Protein AF-A0A251X9E1-F1 (afdb_monomer)

Sequence (562 aa):
MDAAHELIPVIVLLSAGLLGVLLMQLFKMTSILGYFLAGILIGPHILGIVDESELIIFLAELGVVFLMFDIGLHLSLERLWEGRRQFLGYGLGQMLSAGLLFFAVALALGQSLEASFIIAGGLALSSTAIVLQLLSEQEETTSPVGRSATHILIFQDIAVVFLLILVMVLSDSTVSLIHSLGLALIKAIAVLVIVFLVGQYLLKPVLSWINHFNSMELFTTAILLIVLGTAAATGFAGLSLPLGAFLAGLMISETEFRYQVQAEIQPFRNLLLGLFFITVGLALDLSVITEYAFTIAAMVLVLFIFKISTLWLVARLSGGSPSFSMRLAILLGQGGEFALVLFGVAVQDRLLDNLTAQLLMATIGISFILTPFLVQFSHRLSCRLAQTECNIIKDNVCRGRVFIAGFGRVGQILARVLETENIAYTALDRDRERIAKGLSEGFNVAFGDPIQPKILTSAGAEKASAIVIAIDSMSCTKSIVDWLKQKQEHIPIFIHTCNPEDLENLKRINAKIVIDVDTSGYALCSAVLKHFNVSEAQIEAHLRLLKAEAEHDFEYLQQRFG

Mean predicted aligned error: 14.36 Å

Organism: NCBI:txid1570016

Radius of gyration: 28.29 Å; Cα contacts (8 Å, |Δi|>4): 802; chains: 1; bounding box: 65×60×92 Å

Structure (mmCIF, N/CA/C/O backbone):
data_AF-A0A251X9E1-F1
#
_entry.id   AF-A0A251X9E1-F1
#
loop_
_atom_site.group_PDB
_atom_site.id
_atom_site.type_symbol
_atom_site.label_atom_id
_atom_site.label_alt_id
_atom_site.label_comp_id
_atom_site.label_asym_id
_atom_site.label_entity_id
_atom_site.label_seq_id
_atom_site.pdbx_PDB_ins_code
_atom_site.Cartn_x
_atom_site.Cartn_y
_atom_site.Cartn_z
_atom_site.occupancy
_atom_site.B_iso_or_equiv
_atom_site.auth_seq_id
_atom_site.auth_comp_id
_atom_site.auth_asym_id
_atom_site.auth_atom_id
_atom_site.pdbx_PDB_model_num
ATOM 1 N N . MET A 1 1 ? 4.944 13.278 -42.665 1.00 59.47 1 MET A N 1
ATOM 2 C CA . MET A 1 1 ? 3.928 12.235 -42.401 1.00 59.47 1 MET A CA 1
ATOM 3 C C . MET A 1 1 ? 4.407 11.316 -41.285 1.00 59.47 1 MET A C 1
ATOM 5 O O . MET A 1 1 ? 3.606 10.991 -40.426 1.00 59.47 1 MET A O 1
ATOM 9 N N . ASP A 1 2 ? 5.709 11.040 -41.210 1.00 68.75 2 ASP A N 1
ATOM 10 C CA . ASP A 1 2 ? 6.329 10.148 -40.213 1.00 68.75 2 ASP A CA 1
ATOM 11 C C . ASP A 1 2 ? 6.083 10.556 -38.747 1.00 68.75 2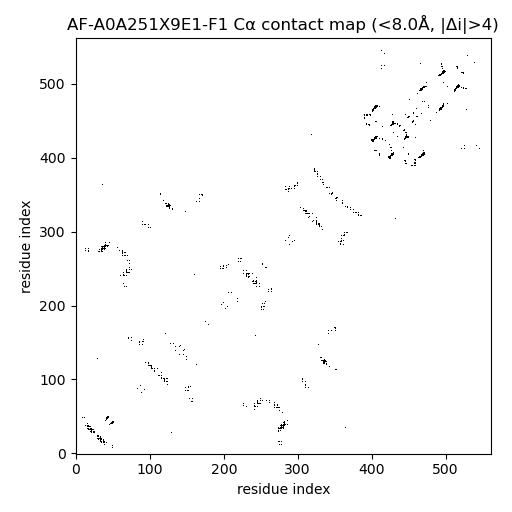 ASP A C 1
ATOM 13 O O . ASP A 1 2 ? 5.550 9.762 -37.980 1.00 68.75 2 ASP A O 1
ATOM 17 N N . ALA A 1 3 ? 6.296 11.827 -38.379 1.00 73.38 3 ALA A N 1
ATOM 18 C CA . ALA A 1 3 ? 6.040 12.301 -37.007 1.00 73.38 3 ALA A CA 1
ATOM 19 C C . ALA A 1 3 ? 4.558 12.221 -36.576 1.00 73.38 3 ALA A C 1
ATOM 21 O O . ALA A 1 3 ? 4.254 12.104 -35.394 1.00 73.38 3 ALA A O 1
ATOM 22 N N . ALA A 1 4 ? 3.613 12.281 -37.525 1.00 78.19 4 ALA A N 1
ATOM 23 C CA . ALA A 1 4 ? 2.191 12.132 -37.211 1.00 78.19 4 ALA A CA 1
ATOM 24 C C . ALA A 1 4 ? 1.826 10.665 -36.936 1.00 78.19 4 ALA A C 1
ATOM 26 O O . ALA A 1 4 ? 0.949 10.409 -36.115 1.00 78.19 4 ALA A O 1
ATOM 27 N N . HIS A 1 5 ? 2.510 9.715 -37.582 1.00 80.19 5 HIS A N 1
ATOM 28 C CA . HIS A 1 5 ? 2.335 8.288 -37.317 1.00 80.19 5 HIS A CA 1
ATOM 29 C C . HIS A 1 5 ? 2.900 7.880 -35.950 1.00 80.19 5 HIS A C 1
ATOM 31 O O . HIS A 1 5 ? 2.273 7.073 -35.269 1.00 80.19 5 HIS A O 1
ATOM 37 N N . GLU A 1 6 ? 3.996 8.495 -35.496 1.00 77.75 6 GLU A N 1
ATOM 38 C CA . GLU A 1 6 ? 4.561 8.259 -34.154 1.00 77.75 6 GLU A CA 1
ATOM 39 C C . GLU A 1 6 ? 3.648 8.732 -33.007 1.00 77.75 6 GLU A C 1
ATOM 41 O O . GLU A 1 6 ? 3.716 8.203 -31.899 1.00 77.75 6 GLU A O 1
ATOM 46 N N . LEU A 1 7 ? 2.745 9.687 -33.263 1.00 82.62 7 LEU A N 1
ATOM 47 C CA . LEU A 1 7 ? 1.768 10.155 -32.272 1.00 82.62 7 LEU A CA 1
ATOM 48 C C . LEU A 1 7 ? 0.552 9.231 -32.133 1.00 82.62 7 LEU A C 1
ATOM 50 O O . LEU A 1 7 ? -0.144 9.302 -31.119 1.00 82.62 7 LEU A O 1
ATOM 54 N N . ILE A 1 8 ? 0.274 8.371 -33.120 1.00 86.00 8 ILE A N 1
ATOM 55 C CA . ILE A 1 8 ? -0.922 7.514 -33.121 1.00 86.00 8 ILE A CA 1
ATOM 56 C C . ILE A 1 8 ? -0.961 6.598 -31.887 1.00 86.00 8 ILE A C 1
ATOM 58 O O . ILE A 1 8 ? -1.984 6.625 -31.199 1.00 86.00 8 ILE A O 1
ATOM 62 N N . PRO A 1 9 ? 0.107 5.852 -31.532 1.00 82.75 9 PRO A N 1
ATOM 63 C CA . PRO A 1 9 ? 0.094 5.000 -30.343 1.00 82.75 9 PRO A CA 1
ATOM 64 C C . PRO A 1 9 ? -0.192 5.792 -29.067 1.00 82.75 9 PRO A C 1
ATOM 66 O O . PRO A 1 9 ? -1.012 5.379 -28.252 1.00 82.75 9 PRO A O 1
ATOM 69 N N . VAL A 1 10 ? 0.406 6.978 -28.923 1.00 85.25 10 VAL A N 1
ATOM 70 C CA . VAL A 1 10 ? 0.197 7.848 -27.757 1.00 85.25 10 VAL A CA 1
ATOM 71 C C . VAL A 1 10 ? -1.257 8.319 -27.675 1.00 85.25 10 VAL A C 1
ATOM 73 O O . VAL A 1 10 ? -1.869 8.246 -26.611 1.00 85.25 10 VAL A O 1
ATOM 76 N N . ILE A 1 11 ? -1.844 8.755 -28.795 1.00 89.12 11 ILE A N 1
ATOM 77 C CA . ILE A 1 11 ? -3.251 9.177 -28.854 1.00 89.12 11 ILE A CA 1
ATOM 78 C C . ILE A 1 11 ? -4.178 8.012 -28.500 1.00 89.12 11 ILE A C 1
ATOM 80 O O . ILE A 1 11 ? -5.131 8.207 -27.743 1.00 89.12 11 ILE A O 1
ATOM 84 N N . VAL A 1 12 ? -3.907 6.811 -29.014 1.00 89.94 12 VAL A N 1
ATOM 85 C CA . VAL A 1 12 ? -4.700 5.612 -28.716 1.00 89.94 12 VAL A CA 1
ATOM 86 C C . VAL A 1 12 ? -4.619 5.263 -27.233 1.00 89.94 12 VAL A C 1
ATOM 88 O O . VAL A 1 12 ? -5.663 5.086 -26.608 1.00 89.94 12 VAL A O 1
ATOM 91 N N . LEU A 1 13 ? -3.418 5.233 -26.649 1.00 89.19 13 LEU A N 1
ATOM 92 C CA . LEU A 1 13 ? -3.212 4.947 -25.225 1.00 89.19 13 LEU A CA 1
ATOM 93 C C . LEU A 1 13 ? -3.956 5.950 -24.338 1.00 89.19 13 LEU A C 1
ATOM 95 O O . LEU A 1 13 ? -4.695 5.551 -23.439 1.00 89.19 13 LEU A O 1
ATOM 99 N N . LEU A 1 14 ? -3.820 7.250 -24.620 1.00 90.44 14 LEU A N 1
ATOM 100 C CA . LEU A 1 14 ? -4.507 8.301 -23.866 1.00 90.44 14 LEU A CA 1
ATOM 101 C C . LEU A 1 14 ? -6.028 8.225 -24.023 1.00 90.44 14 LEU A C 1
ATOM 103 O O . LEU A 1 14 ? -6.752 8.381 -23.042 1.00 90.44 14 LEU A O 1
ATOM 107 N N . SER A 1 15 ? -6.522 7.953 -25.233 1.00 93.31 15 SER A N 1
ATOM 108 C CA . SER A 1 15 ? -7.959 7.827 -25.499 1.00 93.31 15 SER A CA 1
ATOM 109 C C . SER A 1 15 ? -8.552 6.611 -24.791 1.00 93.31 15 SER A C 1
ATOM 111 O O . SER A 1 15 ? -9.598 6.712 -24.152 1.00 93.31 15 SER A O 1
ATOM 113 N N . ALA A 1 16 ? -7.867 5.469 -24.851 1.00 93.00 16 ALA A N 1
ATOM 114 C CA . ALA A 1 16 ? -8.278 4.250 -24.170 1.00 93.00 16 ALA A CA 1
ATOM 115 C C . ALA A 1 16 ? -8.253 4.422 -22.647 1.00 93.00 16 ALA A C 1
ATOM 117 O O . ALA A 1 16 ? -9.223 4.076 -21.977 1.00 93.00 16 ALA A O 1
ATOM 118 N N . GLY A 1 17 ? -7.189 5.026 -22.109 1.00 92.25 17 GLY A N 1
ATOM 119 C CA . GLY A 1 17 ? -7.080 5.359 -20.692 1.00 92.25 17 GLY A CA 1
ATOM 120 C C . GLY A 1 17 ? -8.190 6.297 -20.227 1.00 92.25 17 GLY A C 1
ATOM 121 O O . GLY A 1 17 ? -8.841 6.018 -19.224 1.00 92.25 17 GLY A O 1
ATOM 122 N N . LEU A 1 18 ? -8.470 7.363 -20.984 1.00 94.25 18 LEU A N 1
ATOM 123 C CA . LEU A 1 18 ? -9.567 8.290 -20.700 1.00 94.25 18 LEU A CA 1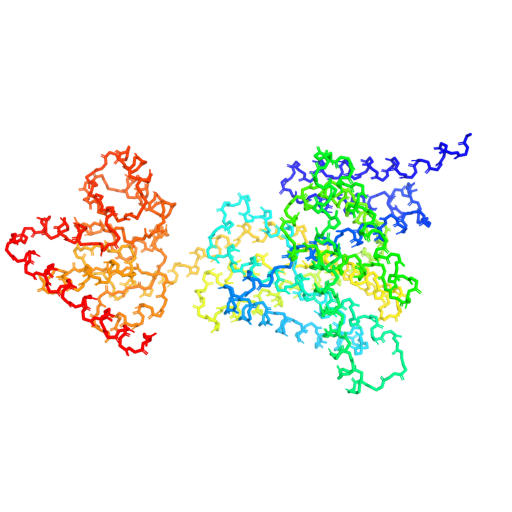
ATOM 124 C C . LEU A 1 18 ? -10.914 7.561 -20.639 1.00 94.25 18 LEU A C 1
ATOM 126 O O . LEU A 1 18 ? -11.653 7.723 -19.670 1.00 94.25 18 LEU A O 1
ATOM 130 N N . LEU A 1 19 ? -11.225 6.738 -21.643 1.00 94.94 19 LEU A N 1
ATOM 131 C CA . LEU A 1 19 ? -12.461 5.953 -21.674 1.00 94.94 19 LEU A CA 1
ATOM 132 C C . LEU A 1 19 ? -12.534 4.957 -20.511 1.00 94.94 19 LEU A C 1
ATOM 134 O O . LEU A 1 19 ? -13.579 4.846 -19.872 1.00 94.94 19 LEU A O 1
ATOM 138 N N . GLY A 1 20 ? -11.429 4.277 -20.200 1.00 93.31 20 GLY A N 1
ATOM 139 C CA . GLY A 1 20 ? -11.331 3.347 -19.077 1.00 93.31 20 GLY A CA 1
ATOM 140 C C . GLY A 1 20 ? -11.569 4.032 -17.732 1.00 93.31 20 GLY A C 1
ATOM 141 O O . GLY A 1 20 ? -12.366 3.553 -16.926 1.00 93.31 20 GLY A O 1
ATOM 142 N N . VAL A 1 21 ? -10.941 5.188 -17.499 1.00 91.44 21 VAL A N 1
ATOM 143 C CA . VAL A 1 21 ? -11.139 5.990 -16.282 1.00 91.44 21 VAL A CA 1
ATOM 144 C C . VAL A 1 21 ? -12.572 6.500 -16.182 1.00 91.44 21 VAL A C 1
ATOM 146 O O . VAL A 1 21 ? -13.177 6.366 -15.120 1.00 91.44 21 VAL A O 1
ATOM 149 N N . LEU A 1 22 ? -13.138 7.040 -17.266 1.00 93.25 22 LEU A N 1
ATOM 150 C CA . LEU A 1 22 ? -14.535 7.486 -17.294 1.00 93.25 22 LEU A CA 1
ATOM 151 C C . LEU A 1 22 ? -15.483 6.340 -16.933 1.00 93.25 22 LEU A C 1
ATOM 153 O O . LEU A 1 22 ? -16.375 6.510 -16.104 1.00 93.25 22 LEU A O 1
ATOM 157 N N . LEU A 1 23 ? -15.255 5.156 -17.502 1.00 92.44 23 LEU A N 1
ATOM 158 C CA . LEU A 1 23 ? -16.053 3.970 -17.220 1.00 92.44 23 LEU A CA 1
ATOM 159 C C . LEU A 1 23 ? -15.935 3.557 -15.746 1.00 92.44 23 LEU A C 1
ATOM 161 O O . LEU A 1 23 ? -16.954 3.335 -15.098 1.00 92.44 23 LEU A O 1
ATOM 165 N N . MET A 1 24 ? -14.729 3.531 -15.172 1.00 89.19 24 MET A N 1
ATOM 166 C CA . MET A 1 24 ? -14.553 3.232 -13.744 1.00 89.19 24 MET A CA 1
ATOM 167 C C . MET A 1 24 ? -15.202 4.271 -12.830 1.00 89.19 24 MET A C 1
ATOM 169 O O . MET A 1 24 ? -15.805 3.899 -11.824 1.00 89.19 24 MET A O 1
ATOM 173 N N . GLN A 1 25 ? -15.135 5.559 -13.176 1.00 86.00 25 GLN A N 1
ATOM 174 C CA . GLN A 1 25 ? -15.791 6.616 -12.405 1.00 86.00 25 GLN A CA 1
ATOM 175 C C . GLN A 1 25 ? -17.317 6.451 -12.391 1.00 86.00 25 GLN A C 1
ATOM 177 O O . GLN A 1 25 ? -17.934 6.671 -11.347 1.00 86.00 25 GLN A O 1
ATOM 182 N N . LEU A 1 26 ? -17.929 5.986 -13.490 1.00 87.38 26 LEU A N 1
ATOM 183 C CA . LEU A 1 26 ? -19.362 5.653 -13.525 1.00 87.38 26 LEU A CA 1
ATOM 184 C C . LEU A 1 26 ? -19.722 4.531 -12.539 1.00 87.38 26 LEU A C 1
ATOM 186 O O . LEU A 1 26 ? -20.788 4.571 -11.925 1.00 87.38 26 LEU A O 1
ATOM 190 N N . PHE A 1 27 ? -18.826 3.561 -12.348 1.00 83.25 27 PHE A N 1
ATOM 191 C CA . PHE A 1 27 ? -18.997 2.462 -11.393 1.00 83.25 27 PHE A CA 1
ATOM 192 C C . PHE A 1 27 ? -18.471 2.766 -9.980 1.00 83.25 27 PHE A C 1
ATOM 194 O O . PHE A 1 27 ? -18.546 1.890 -9.120 1.00 83.25 27 PHE A O 1
ATOM 201 N N . LYS A 1 28 ? -17.974 3.987 -9.715 1.00 80.56 28 LYS A N 1
ATOM 202 C CA . LYS A 1 28 ? -17.303 4.367 -8.454 1.00 80.56 28 LYS A CA 1
ATOM 203 C C . LYS A 1 28 ? -16.140 3.429 -8.096 1.00 80.56 28 LYS A C 1
ATOM 205 O O . LYS A 1 28 ? -15.978 3.013 -6.956 1.00 80.56 28 LYS A O 1
ATOM 210 N N . MET A 1 29 ? -15.357 3.049 -9.100 1.00 80.25 29 MET A N 1
ATOM 211 C CA . MET A 1 29 ? -14.149 2.240 -8.943 1.00 80.25 29 MET A CA 1
ATOM 212 C C . MET A 1 29 ? -12.900 3.115 -9.094 1.00 80.25 29 MET A C 1
ATOM 214 O O . MET A 1 29 ? -12.982 4.292 -9.453 1.00 80.25 29 MET A O 1
ATOM 218 N N . THR A 1 30 ? -11.729 2.554 -8.797 1.00 80.25 30 THR A N 1
ATOM 219 C CA . THR A 1 30 ? -10.466 3.287 -8.909 1.00 80.25 30 THR A CA 1
ATOM 220 C C . THR A 1 30 ? -10.068 3.494 -10.368 1.00 80.25 30 THR A C 1
ATOM 222 O O . THR A 1 30 ? -10.287 2.639 -11.227 1.00 80.25 30 THR A O 1
ATOM 225 N N . SER A 1 31 ? -9.439 4.629 -10.667 1.00 85.75 31 SER A N 1
ATOM 226 C CA . SER A 1 31 ? -8.944 4.946 -12.014 1.00 85.75 31 SER A CA 1
ATOM 227 C C . SER A 1 31 ? -7.837 3.993 -12.481 1.00 85.75 31 SER A C 1
ATOM 229 O O . SER A 1 31 ? -7.759 3.702 -13.672 1.00 85.75 31 SER A O 1
ATOM 231 N N . ILE A 1 32 ? -7.040 3.447 -11.554 1.00 83.94 32 ILE A N 1
ATOM 232 C CA . ILE A 1 32 ? -6.000 2.436 -11.829 1.00 83.94 32 ILE A CA 1
ATOM 233 C C . ILE A 1 32 ? -6.583 1.218 -12.547 1.00 83.94 32 ILE A C 1
ATOM 235 O O . ILE A 1 32 ? -6.037 0.771 -13.555 1.00 83.94 32 ILE A O 1
ATOM 239 N N . LEU A 1 33 ? -7.729 0.717 -12.075 1.00 83.44 33 LEU A N 1
ATOM 240 C CA . LEU A 1 33 ? -8.407 -0.412 -12.705 1.00 83.44 33 LEU A CA 1
ATOM 241 C C . LEU A 1 33 ? -8.851 -0.079 -14.139 1.00 83.44 33 LEU A C 1
ATOM 243 O O . LEU A 1 33 ? -8.804 -0.936 -15.016 1.00 83.44 33 LEU A O 1
ATOM 247 N N . GLY A 1 34 ? -9.235 1.172 -14.391 1.00 90.56 34 GLY A N 1
ATOM 248 C CA . GLY A 1 34 ? -9.675 1.641 -15.705 1.00 90.56 34 GLY A CA 1
ATOM 249 C C . GLY A 1 34 ? -8.541 1.655 -16.715 1.00 90.56 34 GLY A C 1
ATOM 250 O O . GLY A 1 34 ? -8.711 1.168 -17.828 1.00 90.56 34 GLY A O 1
ATOM 251 N N . TYR A 1 35 ? -7.372 2.144 -16.302 1.00 91.06 35 TYR A N 1
ATOM 252 C CA . TYR A 1 35 ? -6.153 2.088 -17.104 1.00 91.06 35 TYR A CA 1
ATOM 253 C C . TYR A 1 35 ? -5.734 0.647 -17.414 1.00 91.06 35 TYR A C 1
ATOM 255 O O . TYR A 1 35 ? -5.486 0.309 -18.568 1.00 91.06 35 TYR A O 1
ATOM 263 N N . PHE A 1 36 ? -5.730 -0.220 -16.403 1.00 88.75 36 PHE A N 1
ATOM 264 C CA . PHE A 1 36 ? -5.371 -1.627 -16.563 1.00 88.75 36 PHE A CA 1
ATOM 265 C C . PHE A 1 36 ? -6.307 -2.378 -17.526 1.00 88.75 36 PHE A C 1
ATOM 267 O O . PHE A 1 36 ? -5.847 -3.038 -18.457 1.00 88.75 36 PHE A O 1
ATOM 274 N N . LEU A 1 37 ? -7.627 -2.225 -17.365 1.00 89.25 37 LEU A N 1
ATOM 275 C CA . LEU A 1 37 ? -8.613 -2.828 -18.268 1.00 89.25 37 LEU A CA 1
ATOM 276 C C . LEU A 1 37 ? -8.533 -2.248 -19.684 1.00 89.25 37 LEU A C 1
ATOM 278 O O . LEU A 1 37 ? -8.692 -2.990 -20.650 1.00 89.25 37 LEU A O 1
ATOM 282 N N . ALA A 1 38 ? -8.267 -0.946 -19.821 1.00 92.88 38 ALA A N 1
ATOM 283 C CA . ALA A 1 38 ? -8.054 -0.329 -21.126 1.00 92.88 38 ALA A CA 1
ATOM 284 C C . ALA A 1 38 ? -6.867 -0.970 -21.858 1.00 92.88 38 ALA A C 1
ATOM 286 O O . ALA A 1 38 ? -6.998 -1.278 -23.039 1.00 92.88 38 ALA A O 1
ATOM 287 N N . GLY A 1 39 ? -5.762 -1.238 -21.152 1.00 90.94 39 GLY A N 1
ATOM 288 C CA . GLY A 1 39 ? -4.612 -1.971 -21.686 1.00 90.94 39 GLY A CA 1
ATOM 289 C C . GLY A 1 39 ? -4.966 -3.364 -22.187 1.00 90.94 39 GLY A C 1
ATOM 290 O O . GLY A 1 39 ? -4.681 -3.685 -23.335 1.00 90.94 39 GLY A O 1
ATOM 291 N N . ILE A 1 40 ? -5.674 -4.153 -21.377 1.00 89.31 40 ILE A N 1
ATOM 292 C CA . ILE A 1 40 ? -6.130 -5.493 -21.780 1.00 89.31 40 ILE A CA 1
ATOM 293 C C . ILE A 1 40 ? -6.982 -5.420 -23.059 1.00 89.31 40 ILE A C 1
ATOM 295 O O . ILE A 1 40 ? -6.798 -6.214 -23.978 1.00 89.31 40 ILE A O 1
ATOM 299 N N . LEU A 1 41 ? -7.900 -4.451 -23.140 1.00 91.06 41 LEU A N 1
ATOM 300 C CA . LEU A 1 41 ? -8.818 -4.301 -24.273 1.00 91.06 41 LEU A CA 1
ATOM 301 C C . LEU A 1 41 ? -8.123 -3.873 -25.568 1.00 91.06 41 LEU A C 1
ATOM 303 O O . LEU A 1 41 ? -8.435 -4.415 -26.625 1.00 91.06 41 LEU A O 1
ATOM 307 N N . ILE A 1 42 ? -7.216 -2.898 -25.518 1.00 91.69 42 ILE A N 1
ATOM 308 C CA . ILE A 1 42 ? -6.537 -2.399 -26.728 1.00 91.69 42 ILE A CA 1
ATOM 309 C C . ILE A 1 42 ? -5.332 -3.252 -27.137 1.00 91.69 42 ILE A C 1
ATOM 311 O O . ILE A 1 42 ? -4.818 -3.073 -28.244 1.00 91.69 42 ILE A O 1
ATOM 315 N N . GLY A 1 43 ? -4.892 -4.150 -26.254 1.00 87.75 43 GLY A N 1
ATOM 316 C CA . GLY A 1 43 ? -3.726 -4.993 -26.454 1.00 87.75 43 GLY A CA 1
ATOM 317 C C . GLY A 1 43 ? -3.865 -6.022 -27.573 1.00 87.75 43 GLY A C 1
ATOM 318 O O . GLY A 1 43 ? -4.967 -6.246 -28.096 1.00 87.75 43 GLY A O 1
ATOM 319 N N . PRO A 1 44 ? -2.741 -6.670 -27.931 1.00 83.31 44 PRO A N 1
ATOM 320 C CA . PRO A 1 44 ? -2.637 -7.568 -29.084 1.00 83.31 44 PRO A CA 1
ATOM 321 C C . PRO A 1 44 ? -3.627 -8.736 -29.030 1.00 83.31 44 PRO A C 1
ATOM 323 O O . PRO A 1 44 ? -4.111 -9.195 -30.061 1.00 83.31 44 PRO A O 1
ATOM 326 N N . HIS A 1 45 ? -3.986 -9.180 -27.825 1.00 82.56 45 HIS A N 1
ATOM 327 C CA . HIS A 1 45 ? -4.826 -10.355 -27.605 1.00 82.56 45 HIS A CA 1
ATOM 328 C C . HIS A 1 45 ? -6.340 -10.096 -27.710 1.00 82.56 45 HIS A C 1
ATOM 330 O O . HIS A 1 45 ? -7.105 -11.061 -27.741 1.00 82.56 45 HIS A O 1
ATOM 336 N N . ILE A 1 46 ? -6.795 -8.834 -27.747 1.00 85.38 46 ILE A N 1
ATOM 337 C CA . ILE A 1 46 ? -8.228 -8.495 -27.858 1.00 85.38 46 ILE A CA 1
ATOM 338 C C . ILE A 1 46 ? -8.514 -7.706 -29.131 1.00 85.38 46 ILE A C 1
ATOM 340 O O . ILE A 1 46 ? -9.047 -8.266 -30.087 1.00 85.38 46 ILE A O 1
ATOM 344 N N . LEU A 1 47 ? -8.218 -6.403 -29.142 1.00 86.69 47 LEU A N 1
ATOM 345 C CA . LEU A 1 47 ? -8.492 -5.552 -30.302 1.00 86.69 47 LEU A CA 1
ATOM 346 C C . LEU A 1 47 ? -7.285 -5.426 -31.238 1.00 86.69 47 LEU A C 1
ATOM 348 O O . LEU A 1 47 ? -7.479 -5.079 -32.401 1.00 86.69 47 LEU A O 1
ATOM 352 N N . GLY A 1 48 ? -6.065 -5.683 -30.752 1.00 84.50 48 GLY A N 1
ATOM 353 C CA . GLY A 1 48 ? -4.845 -5.599 -31.557 1.00 84.50 48 GLY A CA 1
ATOM 354 C C . GLY A 1 48 ? -4.573 -4.211 -32.129 1.00 84.50 48 GLY A C 1
ATOM 355 O O . GLY A 1 48 ? -4.089 -4.091 -33.249 1.00 84.50 48 GLY A O 1
ATOM 356 N N . ILE A 1 49 ? -4.944 -3.156 -31.395 1.00 85.75 49 ILE A N 1
ATOM 357 C CA . ILE A 1 49 ? -4.802 -1.766 -31.863 1.00 85.75 49 ILE A CA 1
ATOM 358 C C . ILE A 1 49 ? -3.387 -1.249 -31.587 1.00 85.75 49 ILE A C 1
ATOM 360 O O . ILE A 1 49 ? -2.884 -0.398 -32.321 1.00 85.75 49 ILE A O 1
ATOM 364 N N . VAL A 1 50 ? -2.764 -1.735 -30.513 1.00 83.69 50 VAL A N 1
ATOM 365 C CA . VAL A 1 50 ? -1.447 -1.296 -30.055 1.00 83.69 50 VAL A CA 1
ATOM 366 C C . VAL A 1 50 ? -0.544 -2.509 -29.874 1.00 83.69 50 VAL A C 1
ATOM 368 O O . VAL A 1 50 ? -0.849 -3.388 -29.069 1.00 83.69 50 VAL A O 1
ATOM 371 N N . ASP A 1 51 ? 0.575 -2.512 -30.592 1.00 78.06 51 ASP A N 1
ATOM 372 C CA . ASP A 1 51 ? 1.671 -3.457 -30.388 1.00 78.06 51 ASP A CA 1
ATOM 373 C C . ASP A 1 51 ? 2.657 -2.926 -29.343 1.00 78.06 51 ASP A C 1
ATOM 375 O O . ASP A 1 51 ? 2.800 -1.713 -29.154 1.00 78.06 51 ASP A O 1
ATOM 379 N N . GLU A 1 52 ? 3.379 -3.834 -28.686 1.00 72.25 52 GLU A N 1
ATOM 380 C CA . GLU A 1 52 ? 4.501 -3.453 -27.833 1.00 72.25 52 GLU A CA 1
ATOM 381 C C . GLU A 1 52 ? 5.575 -2.735 -28.664 1.00 72.25 52 GLU A C 1
ATOM 383 O O . GLU A 1 52 ? 6.051 -3.233 -29.684 1.00 72.25 52 GLU A O 1
ATOM 388 N N . SER A 1 53 ? 5.968 -1.541 -28.221 1.00 81.12 53 SER A N 1
ATOM 389 C CA . SER A 1 53 ? 7.046 -0.760 -28.828 1.00 81.12 53 SER A CA 1
ATOM 390 C C . SER A 1 53 ? 7.984 -0.229 -27.751 1.00 81.12 53 SER A C 1
ATOM 392 O O . SER A 1 53 ? 7.576 -0.050 -26.601 1.00 81.12 53 SER A O 1
ATOM 394 N N . GLU A 1 54 ? 9.230 0.076 -28.127 1.00 81.69 54 GLU A N 1
ATOM 395 C CA . GLU A 1 54 ? 10.224 0.653 -27.208 1.00 81.69 54 GLU A CA 1
ATOM 396 C C . GLU A 1 54 ? 9.701 1.921 -26.517 1.00 81.69 54 GLU A C 1
ATOM 398 O O . GLU A 1 54 ? 9.922 2.117 -25.325 1.00 81.69 54 GLU A O 1
ATOM 403 N N . LEU A 1 55 ? 8.927 2.743 -27.234 1.00 82.44 55 LEU A N 1
ATOM 404 C CA . LEU A 1 55 ? 8.296 3.942 -26.684 1.00 82.44 55 LEU A CA 1
ATOM 405 C C . LEU A 1 55 ? 7.297 3.603 -25.568 1.00 82.44 55 LEU A C 1
ATOM 407 O O . LEU A 1 55 ? 7.271 4.283 -24.546 1.00 82.44 55 LEU A O 1
ATOM 411 N N . ILE A 1 56 ? 6.481 2.561 -25.738 1.00 81.62 56 ILE A N 1
ATOM 412 C CA . ILE A 1 56 ? 5.475 2.150 -24.744 1.00 81.62 56 ILE A CA 1
ATOM 413 C C . ILE A 1 56 ? 6.141 1.579 -23.494 1.00 81.62 56 ILE A C 1
ATOM 415 O O . ILE A 1 56 ? 5.708 1.882 -22.380 1.00 81.62 56 ILE A O 1
ATOM 419 N N . ILE A 1 57 ? 7.206 0.795 -23.674 1.00 81.88 57 ILE A N 1
ATOM 420 C CA . ILE A 1 57 ? 8.009 0.270 -22.566 1.00 81.88 57 ILE A CA 1
ATOM 421 C C . ILE A 1 57 ? 8.645 1.435 -21.803 1.00 81.88 57 ILE A C 1
ATOM 423 O O . ILE A 1 57 ? 8.491 1.527 -20.587 1.00 81.88 57 ILE A O 1
ATOM 427 N N . PHE A 1 58 ? 9.260 2.384 -22.510 1.00 85.44 58 PHE A N 1
ATOM 428 C CA . PHE A 1 58 ? 9.865 3.561 -21.892 1.00 85.44 58 PHE A CA 1
ATOM 429 C C . PHE A 1 58 ? 8.841 4.429 -21.137 1.00 85.44 58 PHE A C 1
ATOM 431 O O . PHE A 1 58 ? 9.098 4.874 -20.018 1.00 85.44 58 PHE A O 1
ATOM 438 N N . LEU A 1 59 ? 7.644 4.639 -21.697 1.00 84.38 59 LEU A N 1
ATOM 439 C CA . LEU A 1 59 ? 6.560 5.342 -20.999 1.00 84.38 59 LEU A CA 1
ATOM 440 C C . LEU A 1 59 ? 6.118 4.608 -19.725 1.00 84.38 59 LEU A C 1
ATOM 442 O O . LEU A 1 59 ? 5.840 5.257 -18.714 1.00 84.38 59 LEU A O 1
ATOM 446 N N . ALA A 1 60 ? 6.075 3.274 -19.751 1.00 82.94 60 ALA A N 1
ATOM 447 C CA . ALA A 1 60 ? 5.761 2.470 -18.575 1.00 82.94 60 ALA A CA 1
ATOM 448 C C . ALA A 1 60 ? 6.846 2.596 -17.496 1.00 82.94 60 ALA A C 1
ATOM 450 O O . ALA A 1 60 ? 6.519 2.793 -16.325 1.00 82.94 60 ALA A O 1
ATOM 451 N N . GLU A 1 61 ? 8.125 2.564 -17.880 1.00 85.38 61 GLU A N 1
ATOM 452 C CA . GLU A 1 61 ? 9.255 2.789 -16.969 1.00 85.38 61 GLU A CA 1
ATOM 453 C C . GLU A 1 61 ? 9.191 4.170 -16.311 1.00 85.38 61 GLU A C 1
ATOM 455 O O . GLU A 1 61 ? 9.378 4.281 -15.097 1.00 85.38 61 GLU A O 1
ATOM 460 N N . LEU A 1 62 ? 8.848 5.218 -17.071 1.00 89.56 62 LEU A N 1
ATOM 461 C CA . LEU A 1 62 ? 8.612 6.547 -16.504 1.00 89.56 62 LEU A CA 1
ATOM 462 C C . LEU A 1 62 ? 7.443 6.546 -15.509 1.00 89.56 62 LEU A C 1
ATOM 464 O O . LEU A 1 62 ? 7.535 7.182 -14.460 1.00 89.56 62 LEU A O 1
ATOM 468 N N . GLY A 1 63 ? 6.370 5.799 -15.772 1.00 88.56 63 GLY A N 1
ATOM 469 C CA . GLY A 1 63 ? 5.295 5.592 -14.797 1.00 88.56 63 GLY A CA 1
ATOM 470 C C . GLY A 1 63 ? 5.796 5.024 -13.472 1.00 88.56 63 GLY A C 1
ATOM 471 O O . GLY A 1 63 ? 5.461 5.556 -12.412 1.00 88.56 63 GLY A O 1
ATOM 472 N N . VAL A 1 64 ? 6.667 4.013 -13.522 1.00 85.00 64 VAL A N 1
ATOM 473 C CA . VAL A 1 64 ? 7.284 3.428 -12.322 1.00 85.00 64 VAL A CA 1
ATOM 474 C C . VAL A 1 64 ? 8.229 4.415 -11.628 1.00 85.00 64 VAL A C 1
ATOM 476 O O . VAL A 1 64 ? 8.217 4.503 -10.402 1.00 85.00 64 VAL A O 1
ATOM 479 N N . VAL A 1 65 ? 9.013 5.192 -12.380 1.00 90.31 65 VAL A N 1
ATOM 480 C CA . VAL A 1 65 ? 9.902 6.245 -11.850 1.00 90.31 65 VAL A CA 1
ATOM 481 C C . VAL A 1 65 ? 9.111 7.253 -11.016 1.00 90.31 65 VAL A C 1
ATOM 483 O O . VAL A 1 65 ? 9.434 7.479 -9.852 1.00 90.31 65 VAL A O 1
ATOM 486 N N . PHE A 1 66 ? 8.037 7.822 -11.563 1.00 90.56 66 PHE A N 1
ATOM 487 C CA . PHE A 1 66 ? 7.241 8.820 -10.841 1.00 90.56 66 PHE A CA 1
ATOM 488 C C . PHE A 1 66 ? 6.459 8.225 -9.670 1.00 90.56 66 PHE A C 1
ATOM 490 O O . PHE A 1 66 ? 6.249 8.898 -8.662 1.00 90.56 66 PHE A O 1
ATOM 497 N N . LEU A 1 67 ? 6.058 6.961 -9.781 1.00 85.06 67 LEU A N 1
ATOM 498 C CA . LEU A 1 67 ? 5.438 6.224 -8.693 1.00 85.06 67 LEU A CA 1
ATOM 499 C C . LEU A 1 67 ? 6.419 6.000 -7.530 1.00 85.06 67 LEU A C 1
ATOM 501 O O . LEU A 1 67 ? 6.096 6.303 -6.385 1.00 85.06 67 LEU A O 1
ATOM 505 N N . MET A 1 68 ? 7.636 5.534 -7.814 1.00 86.06 68 MET A N 1
ATOM 506 C CA . MET A 1 68 ? 8.677 5.350 -6.799 1.00 86.06 68 MET A CA 1
ATOM 507 C C . MET A 1 68 ? 9.111 6.670 -6.163 1.00 86.06 68 MET A C 1
ATOM 509 O O . MET A 1 68 ? 9.337 6.729 -4.954 1.00 86.06 68 MET A O 1
ATOM 513 N N . PHE A 1 69 ? 9.185 7.740 -6.954 1.00 91.25 69 PHE A N 1
ATOM 514 C CA . PHE A 1 69 ? 9.430 9.083 -6.442 1.00 91.25 69 PHE A CA 1
ATOM 515 C C . PHE A 1 69 ? 8.351 9.524 -5.446 1.00 91.25 69 PHE A C 1
ATOM 517 O O . PHE A 1 69 ? 8.672 10.005 -4.360 1.00 91.25 69 PHE A O 1
ATOM 524 N N . ASP A 1 70 ? 7.077 9.314 -5.785 1.00 87.38 70 ASP A N 1
ATOM 525 C CA . ASP A 1 70 ? 5.957 9.640 -4.904 1.00 87.38 70 ASP A CA 1
ATOM 526 C C . ASP A 1 70 ? 6.009 8.849 -3.595 1.00 87.38 70 ASP A C 1
ATOM 528 O O . ASP A 1 70 ? 5.817 9.430 -2.530 1.00 87.38 70 ASP A O 1
ATOM 532 N N . ILE A 1 71 ? 6.339 7.554 -3.646 1.00 82.00 71 ILE A N 1
ATOM 533 C CA . ILE A 1 71 ? 6.558 6.758 -2.430 1.00 82.00 71 ILE A CA 1
ATOM 534 C C . ILE A 1 71 ? 7.667 7.385 -1.586 1.00 82.00 71 ILE A C 1
ATOM 536 O O . ILE A 1 71 ? 7.460 7.611 -0.396 1.00 82.00 71 ILE A O 1
ATOM 540 N N . GLY A 1 72 ? 8.808 7.723 -2.200 1.00 86.50 72 GLY A N 1
ATOM 541 C CA . GLY A 1 72 ? 9.924 8.385 -1.522 1.00 86.50 72 GLY A CA 1
ATOM 542 C C . GLY A 1 72 ? 9.506 9.681 -0.821 1.00 86.50 72 GLY A C 1
ATOM 543 O O . GLY A 1 72 ? 9.894 9.904 0.323 1.00 86.50 72 GLY A O 1
ATOM 544 N N . LEU A 1 73 ? 8.648 10.491 -1.454 1.00 87.19 73 LEU A N 1
ATOM 545 C CA . LEU A 1 73 ? 8.095 11.718 -0.863 1.00 87.19 73 LEU A CA 1
ATOM 546 C C . LEU A 1 73 ? 7.183 11.466 0.347 1.00 87.19 73 LEU A C 1
ATOM 548 O O . LEU A 1 73 ? 7.146 12.283 1.269 1.00 87.19 73 LEU A O 1
ATOM 552 N N . HIS A 1 74 ? 6.423 10.367 0.342 1.00 78.44 74 HIS A N 1
ATOM 553 C CA . HIS A 1 74 ? 5.500 10.017 1.426 1.00 78.44 74 HIS A CA 1
ATOM 554 C C . HIS A 1 74 ? 6.206 9.431 2.652 1.00 78.44 74 HIS A C 1
ATOM 556 O O . HIS A 1 74 ? 5.613 9.395 3.737 1.00 78.44 74 HIS A O 1
ATOM 562 N N . LEU A 1 75 ? 7.465 9.005 2.512 1.00 73.56 75 LEU A N 1
ATOM 563 C CA . LEU A 1 75 ? 8.264 8.544 3.636 1.00 73.56 75 LEU A CA 1
ATOM 564 C C . LEU A 1 75 ? 8.656 9.728 4.515 1.00 73.56 75 LEU A C 1
ATOM 566 O O . LEU A 1 75 ? 9.577 10.478 4.201 1.00 73.56 75 LEU A O 1
ATOM 570 N N . SER A 1 76 ? 7.966 9.873 5.647 1.00 64.88 76 SER A N 1
ATOM 571 C CA . SER A 1 76 ? 8.405 10.745 6.731 1.00 64.88 76 SER A CA 1
ATOM 572 C C . SER A 1 76 ? 8.746 9.930 7.976 1.00 64.88 76 SER A C 1
ATOM 574 O O . SER A 1 76 ? 7.904 9.232 8.549 1.00 64.88 76 SER A O 1
ATOM 576 N N . LEU A 1 77 ? 10.000 10.041 8.418 1.00 62.34 77 LEU A N 1
ATOM 577 C CA . LEU A 1 77 ? 10.511 9.360 9.613 1.00 62.34 77 LEU A CA 1
ATOM 578 C C . LEU A 1 77 ? 9.709 9.720 10.876 1.00 62.34 77 LEU A C 1
ATOM 580 O O . LEU A 1 77 ? 9.520 8.886 11.760 1.00 62.34 77 LEU A O 1
ATOM 584 N N . GLU A 1 78 ? 9.175 10.940 10.929 1.00 63.25 78 GLU A N 1
ATOM 585 C CA . GLU A 1 78 ? 8.373 11.451 12.043 1.00 63.25 78 GLU A CA 1
ATOM 586 C C . GLU A 1 78 ? 7.026 10.715 12.194 1.00 63.25 78 GLU A C 1
ATOM 588 O O . GLU A 1 78 ? 6.705 10.231 13.282 1.00 63.25 78 GLU A O 1
ATOM 593 N N . ARG A 1 79 ? 6.273 10.513 11.098 1.00 60.84 79 ARG A N 1
ATOM 594 C CA . ARG A 1 79 ? 4.965 9.819 11.138 1.00 60.84 79 ARG A CA 1
ATOM 595 C C . ARG A 1 79 ? 5.103 8.338 11.489 1.00 60.84 79 ARG A C 1
ATOM 597 O O . ARG A 1 79 ? 4.225 7.768 12.136 1.00 60.84 79 ARG A O 1
ATOM 604 N N . LEU A 1 80 ? 6.214 7.716 11.097 1.00 64.25 80 LEU A N 1
ATOM 605 C CA . LEU A 1 80 ? 6.535 6.339 11.480 1.00 64.25 80 LEU A CA 1
ATOM 606 C C . LEU A 1 80 ? 6.701 6.189 12.996 1.00 64.25 80 LEU A C 1
ATOM 608 O O . LEU A 1 80 ? 6.309 5.171 13.574 1.00 64.25 80 LEU A O 1
ATOM 612 N N . TRP A 1 81 ? 7.261 7.207 13.652 1.00 66.19 81 TRP A N 1
ATOM 613 C CA . TRP A 1 81 ? 7.571 7.159 15.076 1.00 66.19 81 TRP A CA 1
ATOM 614 C C . TRP A 1 81 ? 6.339 7.343 15.970 1.00 66.19 81 TRP A C 1
ATOM 616 O O . TRP A 1 81 ? 6.205 6.644 16.983 1.00 66.19 81 TRP A O 1
ATOM 626 N N . GLU A 1 82 ? 5.417 8.228 15.579 1.00 62.22 82 GLU A N 1
ATOM 627 C CA . GLU A 1 82 ? 4.161 8.501 16.297 1.00 62.22 82 GLU A CA 1
ATOM 628 C C . GLU A 1 82 ? 3.241 7.266 16.366 1.00 62.22 82 GLU A C 1
ATOM 630 O O . GLU A 1 82 ? 2.581 7.025 17.378 1.00 62.22 82 GLU A O 1
ATOM 635 N N . GLY A 1 83 ? 3.252 6.427 15.324 1.00 63.22 83 GLY A N 1
ATOM 636 C CA . GLY A 1 83 ? 2.430 5.218 15.199 1.00 63.22 83 GLY A CA 1
ATOM 637 C C . GLY A 1 83 ? 3.160 3.894 15.447 1.00 63.22 83 GLY A C 1
ATOM 638 O O . GLY A 1 83 ? 2.613 2.833 15.133 1.00 63.22 83 GLY A O 1
ATOM 639 N N . ARG A 1 84 ? 4.383 3.907 16.001 1.00 73.50 84 ARG A N 1
ATOM 640 C CA . ARG A 1 84 ? 5.319 2.761 15.959 1.00 73.50 84 ARG A CA 1
ATOM 641 C C . ARG A 1 84 ? 4.757 1.412 16.424 1.00 73.50 84 ARG A C 1
ATOM 643 O O . ARG A 1 84 ? 5.101 0.389 15.845 1.00 73.50 84 ARG A O 1
ATOM 650 N N . ARG A 1 85 ? 3.874 1.377 17.435 1.00 71.31 85 ARG A N 1
ATOM 651 C CA . ARG A 1 85 ? 3.267 0.119 17.932 1.00 71.31 85 ARG A CA 1
ATOM 652 C C . ARG A 1 85 ? 2.290 -0.475 16.912 1.00 71.31 85 ARG A C 1
ATOM 654 O O . ARG A 1 85 ? 2.215 -1.690 16.791 1.00 71.31 85 ARG A O 1
ATOM 661 N N . GLN A 1 86 ? 1.567 0.364 16.170 1.00 66.94 86 GLN A N 1
ATOM 662 C CA . GLN A 1 86 ? 0.641 -0.073 15.120 1.00 66.94 86 GLN A CA 1
ATOM 663 C C . GLN A 1 86 ? 1.391 -0.398 13.824 1.00 66.94 86 GLN A C 1
ATOM 665 O O . GLN A 1 86 ? 1.119 -1.426 13.210 1.00 66.94 86 GLN A O 1
ATOM 670 N N . PHE A 1 87 ? 2.379 0.426 13.469 1.00 71.94 87 PHE A N 1
ATOM 671 C CA . PHE A 1 87 ? 3.274 0.220 12.330 1.00 71.94 87 PHE A CA 1
ATOM 672 C C . PHE A 1 87 ? 4.067 -1.096 12.443 1.00 71.94 87 PHE A C 1
ATOM 674 O O . PHE A 1 87 ? 3.969 -1.954 11.569 1.00 71.94 87 PHE A O 1
ATOM 681 N N . LEU A 1 88 ? 4.781 -1.309 13.557 1.00 74.81 88 LEU A N 1
ATOM 682 C CA . LEU A 1 88 ? 5.540 -2.544 13.800 1.00 74.81 88 LEU A CA 1
ATOM 683 C C . LEU A 1 88 ? 4.646 -3.727 14.189 1.00 74.81 88 LEU A C 1
ATOM 685 O O . LEU A 1 88 ? 5.013 -4.869 13.947 1.00 74.81 88 LEU A O 1
ATOM 689 N N . GLY A 1 89 ? 3.489 -3.490 14.807 1.00 82.25 89 GLY A N 1
ATOM 690 C CA . GLY A 1 89 ? 2.582 -4.566 15.207 1.00 82.25 89 GLY A CA 1
ATOM 691 C C . GLY A 1 89 ? 1.828 -5.148 14.016 1.00 82.25 89 GLY A C 1
ATOM 692 O O . GLY A 1 89 ? 2.012 -6.310 13.658 1.00 82.25 89 GLY A O 1
ATOM 693 N N . TYR A 1 90 ? 0.979 -4.332 13.388 1.00 84.94 90 TYR A N 1
ATOM 694 C CA . TYR A 1 90 ? 0.123 -4.795 12.301 1.00 84.94 90 TYR A CA 1
ATOM 695 C C . TYR A 1 90 ? 0.868 -4.887 10.970 1.00 84.94 90 TYR A C 1
ATOM 697 O O . TYR A 1 90 ? 0.707 -5.888 10.283 1.00 84.94 90 TYR A O 1
ATOM 705 N N . GLY A 1 91 ? 1.672 -3.878 10.612 1.00 87.69 91 GLY A N 1
ATOM 706 C CA . GLY A 1 91 ? 2.366 -3.821 9.320 1.00 87.69 91 GLY A CA 1
ATOM 707 C C . GLY A 1 91 ? 3.369 -4.960 9.157 1.00 87.69 91 GLY A C 1
ATOM 708 O O . GLY A 1 91 ? 3.188 -5.837 8.314 1.00 87.69 91 GLY A O 1
ATOM 709 N N . LEU A 1 92 ? 4.378 -5.005 10.032 1.00 89.88 92 LEU A N 1
ATOM 710 C CA . LEU A 1 92 ? 5.379 -6.078 10.023 1.00 89.88 92 LEU A CA 1
ATOM 711 C C . LEU A 1 92 ? 4.746 -7.450 10.299 1.00 89.88 92 LEU A C 1
ATOM 713 O O . LEU A 1 92 ? 5.067 -8.422 9.618 1.00 89.88 92 LEU A O 1
ATOM 717 N N . GLY A 1 93 ? 3.831 -7.534 11.272 1.00 91.56 93 GLY A N 1
ATOM 718 C CA . GLY A 1 93 ? 3.157 -8.784 11.620 1.00 91.56 93 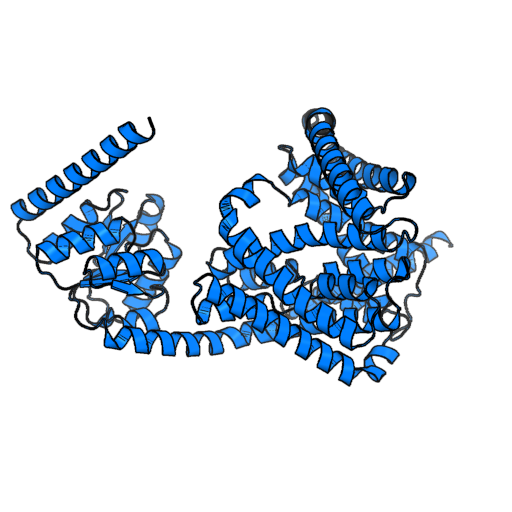GLY A CA 1
ATOM 719 C C . GLY A 1 93 ? 2.381 -9.376 10.444 1.00 91.56 93 GLY A C 1
ATOM 720 O O . GLY A 1 93 ? 2.510 -10.568 10.160 1.00 91.56 93 GLY A O 1
ATOM 721 N N . GLN A 1 94 ? 1.614 -8.555 9.720 1.00 93.56 94 GLN A N 1
ATOM 722 C CA . GLN A 1 94 ? 0.892 -8.992 8.525 1.00 93.56 94 GLN A CA 1
ATOM 723 C C . GLN A 1 94 ? 1.851 -9.361 7.397 1.00 93.56 94 GLN A C 1
ATOM 725 O O . GLN A 1 94 ? 1.674 -10.417 6.796 1.00 93.56 94 GLN A O 1
ATOM 730 N N . MET A 1 95 ? 2.870 -8.544 7.126 1.00 93.31 95 MET A N 1
ATOM 731 C CA . MET A 1 95 ? 3.775 -8.797 6.008 1.00 93.31 95 MET A CA 1
ATOM 732 C C . MET A 1 95 ? 4.582 -10.085 6.201 1.00 93.31 95 MET A C 1
ATOM 734 O O . MET A 1 95 ? 4.692 -10.879 5.271 1.00 93.31 95 MET A O 1
ATOM 738 N N . LEU A 1 96 ? 5.085 -10.342 7.413 1.00 94.00 96 LEU A N 1
ATOM 739 C CA . LEU A 1 96 ? 5.808 -11.579 7.718 1.00 94.00 96 LEU A CA 1
ATOM 740 C C . LEU A 1 96 ? 4.892 -12.803 7.697 1.00 94.00 96 LEU A C 1
ATOM 742 O O . LEU A 1 96 ? 5.264 -13.831 7.140 1.00 94.00 96 LEU A O 1
ATOM 746 N N . SER A 1 97 ? 3.698 -12.714 8.289 1.00 95.06 97 SER A N 1
ATOM 747 C CA . SER A 1 97 ? 2.780 -13.858 8.344 1.00 95.06 97 SER A CA 1
ATOM 748 C C . SER A 1 97 ? 2.205 -14.214 6.971 1.00 95.06 97 SER A C 1
ATOM 750 O O . SER A 1 97 ? 2.232 -15.384 6.591 1.00 95.06 97 SER A O 1
ATOM 752 N N . ALA A 1 98 ? 1.741 -13.226 6.199 1.00 96.00 98 ALA A N 1
ATOM 753 C CA . ALA A 1 98 ? 1.275 -13.438 4.831 1.00 96.00 98 ALA A CA 1
ATOM 754 C C . ALA A 1 98 ? 2.426 -13.876 3.916 1.00 96.00 98 ALA A C 1
ATOM 756 O O . ALA A 1 98 ? 2.282 -14.853 3.184 1.00 96.00 98 ALA A O 1
ATOM 757 N N . GLY A 1 99 ? 3.582 -13.210 4.011 1.00 95.62 99 GLY A N 1
ATOM 758 C CA . GLY A 1 99 ? 4.776 -13.553 3.245 1.00 95.62 99 GLY A CA 1
ATOM 759 C C . GLY A 1 99 ? 5.223 -14.992 3.493 1.00 95.62 99 GLY A C 1
ATOM 760 O O . GLY A 1 99 ? 5.437 -15.731 2.543 1.00 95.62 99 GLY A O 1
ATOM 761 N N . LEU A 1 100 ? 5.276 -15.446 4.747 1.00 96.38 100 LEU A N 1
ATOM 762 C CA . LEU A 1 100 ? 5.676 -16.819 5.066 1.00 96.38 100 LEU A CA 1
ATOM 763 C C . LEU A 1 100 ? 4.701 -17.863 4.500 1.00 96.38 100 LEU A C 1
ATOM 765 O O . LEU A 1 100 ? 5.143 -18.893 3.992 1.00 96.38 100 LEU A O 1
ATOM 769 N N . LEU A 1 101 ? 3.390 -17.596 4.537 1.00 96.88 101 LEU A N 1
ATOM 770 C CA . LEU A 1 101 ? 2.400 -18.490 3.929 1.00 96.88 101 LEU A CA 1
ATOM 771 C C . LEU A 1 101 ? 2.531 -18.546 2.404 1.00 96.88 101 LEU A C 1
ATOM 773 O O . LEU A 1 101 ? 2.558 -19.640 1.840 1.00 96.88 101 LEU A O 1
ATOM 777 N N . PHE A 1 102 ? 2.632 -17.396 1.733 1.00 97.81 1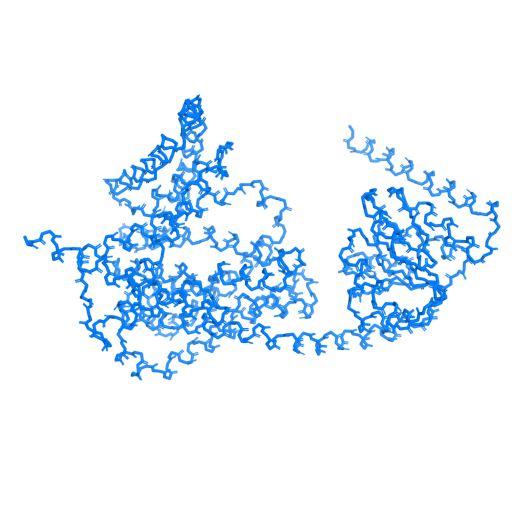02 PHE A N 1
ATOM 778 C CA . PHE A 1 102 ? 2.801 -17.368 0.278 1.00 97.81 102 PHE A CA 1
ATOM 779 C C . PHE A 1 102 ? 4.142 -17.962 -0.155 1.00 97.81 102 PHE A C 1
ATOM 781 O O . PHE A 1 102 ? 4.185 -18.671 -1.155 1.00 97.81 102 PHE A O 1
ATOM 788 N N . PHE A 1 103 ? 5.205 -17.755 0.621 1.00 97.00 103 PHE A N 1
ATOM 789 C CA . PHE A 1 103 ? 6.518 -18.352 0.386 1.00 97.00 103 PHE A CA 1
ATOM 790 C C . PHE A 1 103 ? 6.458 -19.878 0.465 1.00 97.00 103 PHE A C 1
ATOM 792 O O . PHE A 1 103 ? 6.924 -20.565 -0.440 1.00 97.00 103 PHE A O 1
ATOM 799 N N . ALA A 1 104 ? 5.831 -20.415 1.517 1.00 96.94 104 ALA A N 1
ATOM 800 C CA . ALA A 1 104 ? 5.665 -21.855 1.680 1.00 96.94 104 ALA A CA 1
ATOM 801 C C . ALA A 1 104 ? 4.850 -22.472 0.532 1.00 96.94 104 ALA A C 1
ATOM 803 O O . ALA A 1 104 ? 5.203 -23.541 0.038 1.00 96.94 104 ALA A O 1
ATOM 804 N N . VAL A 1 105 ? 3.790 -21.793 0.080 1.00 96.31 105 VAL A N 1
ATOM 805 C CA . VAL A 1 105 ? 2.990 -22.250 -1.065 1.00 96.31 105 VAL A CA 1
ATOM 806 C C . VAL A 1 105 ? 3.777 -22.168 -2.371 1.00 96.31 105 VAL A C 1
ATOM 808 O O . VAL A 1 105 ? 3.754 -23.131 -3.129 1.00 96.31 105 VAL A O 1
ATOM 811 N N . ALA A 1 106 ? 4.504 -21.080 -2.628 1.00 96.62 106 ALA A N 1
ATOM 812 C CA . ALA A 1 106 ? 5.319 -20.939 -3.834 1.00 96.62 106 ALA A CA 1
ATOM 813 C C . ALA A 1 106 ? 6.383 -22.048 -3.928 1.00 96.62 106 ALA A C 1
ATOM 815 O O . ALA A 1 106 ? 6.479 -22.717 -4.958 1.00 96.62 106 ALA A O 1
ATOM 816 N N . LEU A 1 107 ? 7.086 -22.332 -2.826 1.00 95.62 107 LEU A N 1
ATOM 817 C CA . LEU A 1 107 ? 8.035 -23.446 -2.757 1.00 95.62 107 LEU A CA 1
ATOM 818 C C . LEU A 1 107 ? 7.365 -24.805 -2.961 1.00 95.62 107 LEU A C 1
ATOM 820 O O . LEU A 1 107 ? 7.892 -25.652 -3.680 1.00 95.62 107 LEU A O 1
ATOM 824 N N . ALA A 1 108 ? 6.199 -25.027 -2.349 1.00 96.06 108 ALA A N 1
ATOM 825 C CA . ALA A 1 108 ? 5.453 -26.274 -2.514 1.00 96.06 108 ALA A CA 1
ATOM 826 C C . ALA A 1 108 ? 4.972 -26.487 -3.960 1.00 96.06 108 ALA A C 1
ATOM 828 O O . ALA A 1 108 ? 4.832 -27.628 -4.395 1.00 96.06 108 ALA A O 1
ATOM 829 N N . LEU A 1 109 ? 4.754 -25.402 -4.709 1.00 94.69 109 LEU A N 1
ATOM 830 C CA . LEU A 1 109 ? 4.432 -25.420 -6.137 1.00 94.69 109 LEU A CA 1
ATOM 831 C C . LEU A 1 109 ? 5.673 -25.560 -7.039 1.00 94.69 109 LEU A C 1
ATOM 833 O O . LEU A 1 109 ? 5.538 -25.533 -8.259 1.00 94.69 109 LEU A O 1
ATOM 837 N N . GLY A 1 110 ? 6.865 -25.743 -6.462 1.00 94.19 110 GLY A N 1
ATOM 838 C CA . GLY A 1 110 ? 8.103 -26.009 -7.196 1.00 94.19 110 GLY A CA 1
ATOM 839 C C . GLY A 1 110 ? 8.825 -24.765 -7.714 1.00 94.19 110 GLY A C 1
ATOM 840 O O . GLY A 1 110 ? 9.734 -24.901 -8.531 1.00 94.19 110 GLY A O 1
ATOM 841 N N . GLN A 1 111 ? 8.448 -23.569 -7.255 1.00 95.44 111 GLN A N 1
ATOM 842 C CA . GLN A 1 111 ? 9.165 -22.337 -7.588 1.00 95.44 111 GLN A CA 1
ATOM 843 C C . GLN A 1 111 ? 10.565 -22.334 -6.961 1.00 95.44 111 GLN A C 1
ATOM 845 O O . GLN A 1 111 ? 10.786 -22.936 -5.906 1.00 95.44 111 GLN A O 1
ATOM 850 N N . SER A 1 112 ? 11.517 -21.633 -7.588 1.00 92.88 112 SER A N 1
ATOM 851 C CA . SER A 1 112 ? 12.850 -21.458 -6.998 1.00 92.88 112 SER A CA 1
ATOM 852 C C . SER A 1 112 ? 12.769 -20.670 -5.683 1.00 92.88 112 SER A C 1
ATOM 854 O O . SER A 1 112 ? 11.750 -20.041 -5.372 1.00 92.88 112 SER A O 1
ATOM 856 N N . LEU A 1 113 ? 13.841 -20.694 -4.886 1.00 91.44 113 LEU A N 1
ATOM 857 C CA . LEU A 1 113 ? 13.894 -19.930 -3.636 1.00 91.44 113 LEU A CA 1
ATOM 858 C C . LEU A 1 113 ? 13.745 -18.426 -3.903 1.00 91.44 113 LEU A C 1
ATOM 860 O O . LEU A 1 113 ? 12.989 -17.751 -3.208 1.00 91.44 113 LEU A O 1
ATOM 864 N N . GLU A 1 114 ? 14.419 -17.928 -4.936 1.00 90.56 114 GLU A N 1
ATOM 865 C CA . GLU A 1 114 ? 14.415 -16.529 -5.363 1.00 90.56 114 GLU A CA 1
ATOM 866 C C . GLU A 1 114 ? 13.017 -16.105 -5.822 1.00 90.56 114 GLU A C 1
ATOM 868 O O . GLU A 1 114 ? 12.454 -15.147 -5.285 1.00 90.56 114 GLU A O 1
ATOM 873 N N . ALA A 1 115 ? 12.412 -16.875 -6.733 1.00 93.38 115 ALA A N 1
ATOM 874 C CA . ALA A 1 115 ? 11.050 -16.644 -7.203 1.00 93.38 115 ALA A CA 1
ATOM 875 C C . ALA A 1 115 ? 10.051 -16.666 -6.038 1.00 93.38 115 ALA A C 1
ATOM 877 O O . ALA A 1 115 ? 9.193 -15.792 -5.932 1.00 93.38 115 ALA A O 1
ATOM 878 N N . SER A 1 116 ? 10.195 -17.610 -5.105 1.00 95.62 116 SER A N 1
ATOM 879 C CA . SER A 1 116 ? 9.304 -17.731 -3.947 1.00 95.62 116 SER A CA 1
ATOM 880 C C . SER A 1 116 ? 9.355 -16.507 -3.034 1.00 95.62 116 SER A C 1
ATOM 882 O O . SER A 1 116 ? 8.307 -16.073 -2.557 1.00 95.62 116 SER A O 1
ATOM 884 N N . PHE A 1 117 ? 10.534 -15.912 -2.807 1.00 93.31 117 PHE A N 1
ATOM 885 C CA . PHE A 1 117 ? 10.652 -14.661 -2.045 1.00 93.31 117 PHE A CA 1
ATOM 886 C C . PHE A 1 117 ? 9.946 -13.497 -2.742 1.00 93.31 117 PHE A C 1
ATOM 888 O O . PHE A 1 117 ? 9.244 -12.726 -2.086 1.00 93.31 117 PHE A O 1
ATOM 895 N N . ILE A 1 118 ? 10.098 -13.392 -4.062 1.00 94.31 118 ILE A N 1
ATOM 896 C CA . ILE A 1 118 ? 9.484 -12.330 -4.865 1.00 94.31 118 ILE A CA 1
ATOM 897 C C . ILE A 1 118 ? 7.961 -12.478 -4.871 1.00 94.31 118 ILE A C 1
ATOM 899 O O . ILE A 1 118 ? 7.254 -11.518 -4.563 1.00 94.31 118 ILE A O 1
ATOM 903 N N . ILE A 1 119 ? 7.449 -13.682 -5.149 1.00 97.00 119 ILE A N 1
ATOM 904 C CA . ILE A 1 119 ? 6.013 -14.001 -5.139 1.00 97.00 119 ILE A CA 1
ATOM 905 C C . ILE A 1 119 ? 5.416 -13.702 -3.765 1.00 97.00 119 ILE A C 1
ATOM 907 O O . ILE A 1 119 ? 4.398 -13.018 -3.665 1.00 97.00 119 ILE A O 1
ATOM 911 N N . ALA A 1 120 ? 6.065 -14.174 -2.701 1.00 96.56 120 ALA A N 1
ATOM 912 C CA . ALA A 1 120 ? 5.616 -13.957 -1.335 1.00 96.56 120 ALA A CA 1
ATOM 913 C C . ALA A 1 120 ? 5.572 -12.477 -0.953 1.00 96.56 120 ALA A C 1
ATOM 915 O O . ALA A 1 120 ? 4.575 -12.012 -0.400 1.00 96.56 120 ALA A O 1
ATOM 916 N N . GLY A 1 121 ? 6.642 -11.744 -1.267 1.00 94.81 121 GLY A N 1
ATOM 917 C CA . GLY A 1 121 ? 6.732 -10.310 -1.036 1.00 94.81 121 GLY A CA 1
ATOM 918 C C . GLY A 1 121 ? 5.645 -9.553 -1.786 1.00 94.81 121 GLY A C 1
ATOM 919 O O . GLY A 1 121 ? 4.905 -8.794 -1.171 1.00 94.81 121 GLY A O 1
ATOM 920 N N . GLY A 1 122 ? 5.490 -9.820 -3.085 1.00 95.69 122 GLY A N 1
ATOM 921 C CA . GLY A 1 122 ? 4.478 -9.185 -3.927 1.00 95.69 122 GLY A CA 1
ATOM 922 C C . GLY A 1 122 ? 3.049 -9.456 -3.453 1.00 95.69 122 GLY A C 1
ATOM 923 O O . GLY A 1 122 ? 2.271 -8.522 -3.268 1.00 95.69 122 GLY A O 1
ATOM 924 N N . LEU A 1 123 ? 2.697 -10.717 -3.187 1.00 97.25 123 LEU A N 1
ATOM 925 C CA . LEU A 1 123 ? 1.346 -11.081 -2.744 1.00 97.25 123 LEU A CA 1
ATOM 926 C C . LEU A 1 123 ? 1.029 -10.627 -1.309 1.00 97.25 123 LEU A C 1
ATOM 928 O O . LEU A 1 123 ? -0.144 -10.504 -0.958 1.00 97.25 123 LEU A O 1
ATOM 932 N N . ALA A 1 124 ? 2.033 -10.339 -0.476 1.00 96.62 124 ALA A N 1
ATOM 933 C CA . ALA A 1 124 ? 1.810 -9.779 0.857 1.00 96.62 124 ALA A CA 1
ATOM 934 C C . ALA A 1 124 ? 1.329 -8.313 0.822 1.00 96.62 124 ALA A C 1
ATOM 936 O O . ALA A 1 124 ? 0.618 -7.889 1.741 1.00 96.62 124 ALA A O 1
ATOM 937 N N . LEU A 1 125 ? 1.673 -7.562 -0.231 1.00 95.50 125 LEU A N 1
ATOM 938 C CA . LEU A 1 125 ? 1.330 -6.146 -0.408 1.00 95.50 125 LEU A CA 1
ATOM 939 C C . LEU A 1 125 ? -0.159 -5.936 -0.695 1.00 95.50 125 LEU A C 1
ATOM 941 O O . LEU A 1 125 ? -0.840 -6.821 -1.216 1.00 95.50 125 LEU A O 1
ATOM 945 N N . SER A 1 126 ? -0.668 -4.749 -0.370 1.00 95.56 126 SER A N 1
ATOM 946 C CA . SER A 1 126 ? -2.045 -4.303 -0.635 1.00 95.56 126 SER A CA 1
ATOM 947 C C . SER A 1 126 ? -2.006 -2.968 -1.388 1.00 95.56 126 SER A C 1
ATOM 949 O O . SER A 1 126 ? -1.068 -2.201 -1.213 1.00 95.56 126 SER A O 1
ATOM 951 N N . SER A 1 127 ? -2.990 -2.671 -2.241 1.00 91.69 127 SER A N 1
ATOM 952 C CA . SER A 1 127 ? -3.053 -1.377 -2.945 1.00 91.69 127 SER A CA 1
ATOM 953 C C . SER A 1 127 ? -3.552 -0.264 -2.020 1.00 91.69 127 SER A C 1
ATOM 955 O O . SER A 1 127 ? -4.687 -0.294 -1.528 1.00 91.69 127 SER A O 1
ATOM 957 N N . THR A 1 128 ? -2.696 0.741 -1.840 1.00 89.19 128 THR A N 1
ATOM 958 C CA . THR A 1 128 ? -2.966 1.967 -1.085 1.00 89.19 128 THR A CA 1
ATOM 959 C C . THR A 1 128 ? -4.079 2.790 -1.729 1.00 89.19 128 THR A C 1
ATOM 961 O O . THR A 1 128 ? -4.997 3.227 -1.033 1.00 89.19 128 THR A O 1
ATOM 964 N N . ALA A 1 129 ? -4.069 2.937 -3.058 1.00 83.56 129 ALA A N 1
ATOM 965 C CA . ALA A 1 129 ? -5.070 3.715 -3.784 1.00 83.56 129 ALA A CA 1
ATOM 966 C C . ALA A 1 129 ? -6.494 3.167 -3.588 1.00 83.56 129 ALA A C 1
ATOM 968 O O . ALA A 1 129 ? -7.408 3.925 -3.261 1.00 83.56 129 ALA A O 1
ATOM 969 N N . ILE A 1 130 ? -6.678 1.847 -3.716 1.00 87.44 130 ILE A N 1
ATOM 970 C CA . ILE A 1 130 ? -7.987 1.196 -3.539 1.00 87.44 130 ILE A CA 1
ATOM 971 C C . ILE A 1 130 ? -8.492 1.367 -2.108 1.00 87.44 130 ILE A C 1
ATOM 973 O O . ILE A 1 130 ? -9.646 1.731 -1.890 1.00 87.44 130 ILE A O 1
ATOM 977 N N . VAL A 1 131 ? -7.629 1.139 -1.122 1.00 91.19 131 VAL A N 1
ATOM 978 C CA . VAL A 1 131 ? -8.026 1.180 0.288 1.00 91.19 131 VAL A CA 1
ATOM 979 C C . VAL A 1 131 ? -8.353 2.599 0.740 1.00 91.19 131 VAL A C 1
ATOM 981 O O . VAL A 1 131 ? -9.383 2.807 1.381 1.00 91.19 131 VAL A O 1
ATOM 984 N N . LEU A 1 132 ? -7.517 3.584 0.399 1.00 87.06 132 LEU A N 1
ATOM 985 C CA . LEU A 1 132 ? -7.762 4.978 0.769 1.00 87.06 132 LEU A CA 1
ATOM 986 C C . LEU A 1 132 ? -8.994 5.546 0.061 1.00 87.06 132 LEU A C 1
ATOM 988 O O . LEU A 1 132 ? -9.748 6.291 0.687 1.00 87.06 132 LEU A O 1
ATOM 992 N N . GLN A 1 133 ? -9.244 5.161 -1.194 1.00 85.06 133 GLN A N 1
ATOM 993 C CA . GLN A 1 133 ? -10.476 5.532 -1.888 1.00 85.06 133 GLN A CA 1
ATOM 994 C C . GLN A 1 133 ? -11.706 4.950 -1.180 1.00 85.06 133 GLN A C 1
ATOM 996 O O . GLN A 1 133 ? -12.618 5.703 -0.851 1.00 85.06 133 GLN A O 1
ATOM 1001 N N . LEU A 1 134 ? -11.710 3.650 -0.866 1.00 85.50 134 LEU A N 1
ATOM 1002 C CA . LEU A 1 134 ? -12.827 3.008 -0.161 1.00 85.50 134 LEU A CA 1
ATOM 1003 C C . LEU A 1 134 ? -13.067 3.614 1.231 1.00 85.50 134 LEU A C 1
ATOM 1005 O O . LEU A 1 134 ? -14.213 3.808 1.630 1.00 85.50 134 LEU A O 1
ATOM 1009 N N . LEU A 1 135 ? -12.002 3.944 1.967 1.00 83.00 135 LEU A N 1
ATOM 1010 C CA . LEU A 1 135 ? -12.106 4.632 3.258 1.00 83.00 135 LEU A CA 1
ATOM 1011 C C . LEU A 1 135 ? -12.652 6.054 3.112 1.00 83.00 135 LEU A C 1
ATOM 1013 O O . LEU A 1 135 ? -13.423 6.489 3.962 1.00 83.00 135 LEU A O 1
ATOM 1017 N N . SER A 1 136 ? -12.257 6.777 2.064 1.00 81.81 136 SER A N 1
ATOM 1018 C CA . SER A 1 136 ? -12.760 8.121 1.766 1.00 81.81 136 SER A CA 1
ATOM 1019 C C . SER A 1 136 ? -14.249 8.092 1.415 1.00 81.81 136 SER A C 1
ATOM 1021 O O . SER A 1 136 ? -15.031 8.833 2.002 1.00 81.81 136 SER A O 1
ATOM 1023 N N . GLU A 1 137 ? -14.665 7.168 0.543 1.00 78.81 137 GLU A N 1
ATOM 1024 C CA . GLU A 1 137 ? -16.067 6.977 0.148 1.00 78.81 137 GLU A CA 1
ATOM 1025 C C . GLU A 1 137 ? -16.976 6.582 1.321 1.00 78.81 137 GLU A C 1
ATOM 1027 O O . GLU A 1 137 ? -18.162 6.908 1.319 1.00 78.81 137 GLU A O 1
ATOM 1032 N N . GLN A 1 138 ? -16.431 5.882 2.320 1.00 76.38 138 GLN A N 1
ATOM 1033 C CA . GLN A 1 138 ? -17.140 5.517 3.549 1.00 76.38 138 GLN A CA 1
ATOM 1034 C C . GLN A 1 138 ? -17.004 6.559 4.672 1.00 76.38 138 GLN A C 1
ATOM 1036 O O . GLN A 1 138 ? -17.549 6.336 5.749 1.00 76.38 138 GLN A O 1
ATOM 1041 N N . GLU A 1 139 ? -16.282 7.664 4.455 1.00 72.81 139 GLU A N 1
ATOM 1042 C CA . GLU A 1 139 ? -15.941 8.664 5.483 1.00 72.81 139 GLU A CA 1
ATOM 1043 C C . GLU A 1 139 ? -15.208 8.069 6.711 1.00 72.81 139 GLU A C 1
ATOM 1045 O O . GLU A 1 139 ? -15.261 8.585 7.827 1.00 72.81 139 GLU A O 1
ATOM 1050 N N . GLU A 1 140 ? -14.469 6.975 6.514 1.00 73.12 140 GLU A N 1
ATOM 1051 C CA . GLU A 1 140 ? -13.805 6.202 7.570 1.00 73.12 140 GLU A CA 1
ATOM 1052 C C . GLU A 1 140 ? -12.288 6.415 7.651 1.00 73.12 140 GLU A C 1
ATOM 1054 O O . GLU A 1 140 ? -11.614 5.742 8.436 1.00 73.12 140 GLU A O 1
ATOM 1059 N N . THR A 1 141 ? -11.726 7.372 6.910 1.00 69.94 141 THR A N 1
ATOM 1060 C CA . THR A 1 141 ? -10.278 7.675 6.896 1.00 69.94 141 THR A CA 1
ATOM 1061 C C . THR A 1 141 ? -9.708 7.949 8.290 1.00 69.94 141 THR A C 1
ATOM 1063 O O . THR A 1 141 ? -8.608 7.508 8.620 1.00 69.94 141 THR A O 1
ATOM 1066 N N . THR A 1 142 ? -10.477 8.623 9.148 1.00 70.69 142 THR A N 1
ATOM 1067 C CA . THR A 1 142 ? -10.070 8.968 10.520 1.00 70.69 142 THR A CA 1
ATOM 1068 C C . THR A 1 142 ? -10.479 7.927 11.566 1.00 70.69 142 THR A C 1
ATOM 1070 O O . THR A 1 142 ? -10.084 8.052 12.732 1.00 70.69 142 THR A O 1
ATOM 1073 N N . SER A 1 143 ? -11.232 6.894 11.166 1.00 71.56 143 SER A N 1
ATOM 1074 C CA . SER A 1 143 ? -11.698 5.815 12.042 1.00 71.56 143 SER A CA 1
ATOM 1075 C C . SER A 1 143 ? -10.532 4.947 12.546 1.00 71.56 143 SER A C 1
ATOM 1077 O O . SER A 1 143 ? -9.451 4.954 11.954 1.00 71.56 143 SER A O 1
ATOM 1079 N N . PRO A 1 144 ? -10.712 4.143 13.611 1.00 73.00 144 PRO A N 1
ATOM 1080 C CA . PRO A 1 144 ? -9.677 3.209 14.059 1.00 73.00 144 PRO A CA 1
ATOM 1081 C C . PRO A 1 144 ? -9.227 2.227 12.968 1.00 73.00 144 PRO A C 1
ATOM 1083 O O . PRO A 1 144 ? -8.039 1.910 12.883 1.00 73.00 144 PRO A O 1
ATOM 1086 N N . VAL A 1 145 ? -10.164 1.757 12.130 1.00 81.38 145 VAL A N 1
ATOM 1087 C CA . VAL A 1 145 ? -9.867 0.871 10.992 1.00 81.38 145 VAL A CA 1
ATOM 1088 C C . VAL A 1 145 ? -9.070 1.628 9.938 1.00 81.38 145 VAL A C 1
ATOM 1090 O O . VAL A 1 145 ? -8.030 1.132 9.520 1.00 81.38 145 VAL A O 1
ATOM 1093 N N . GLY A 1 146 ? -9.500 2.841 9.580 1.00 79.94 146 GLY A N 1
ATOM 1094 C CA . GLY A 1 146 ? -8.810 3.689 8.608 1.00 79.94 146 GLY A CA 1
ATOM 1095 C C . GLY A 1 146 ? -7.387 4.026 9.036 1.00 79.94 146 GLY A C 1
ATOM 1096 O O . GLY A 1 146 ? -6.449 3.756 8.296 1.00 79.94 146 GLY A O 1
ATOM 1097 N N . ARG A 1 147 ? -7.194 4.489 10.278 1.00 78.88 147 ARG A N 1
ATOM 1098 C CA . ARG A 1 147 ? -5.856 4.758 10.830 1.00 78.88 147 ARG A CA 1
ATOM 1099 C C . ARG A 1 147 ? -4.977 3.511 10.794 1.00 78.88 147 ARG A C 1
ATOM 1101 O O . ARG A 1 147 ? -3.838 3.596 10.350 1.00 78.88 147 ARG A O 1
ATOM 1108 N N . SER A 1 148 ? -5.482 2.360 11.240 1.00 82.88 148 SER A N 1
ATOM 1109 C CA . SER A 1 148 ? -4.688 1.121 11.259 1.00 82.88 148 SER A CA 1
ATOM 1110 C C . SER A 1 148 ? -4.334 0.654 9.847 1.00 82.88 148 SER A C 1
ATOM 1112 O O . SER A 1 148 ? -3.197 0.255 9.611 1.00 82.88 148 SER A O 1
ATOM 1114 N N . ALA A 1 149 ? -5.273 0.761 8.902 1.00 89.06 149 ALA A N 1
ATOM 1115 C CA . ALA A 1 149 ? -5.032 0.448 7.502 1.00 89.06 149 ALA A CA 1
ATOM 1116 C C . ALA A 1 149 ? -3.947 1.353 6.909 1.00 89.06 149 ALA A C 1
ATOM 1118 O O . ALA A 1 149 ? -2.996 0.841 6.332 1.00 89.06 149 ALA A O 1
ATOM 1119 N N . THR A 1 150 ? -4.016 2.667 7.138 1.00 84.62 150 THR A N 1
ATOM 1120 C CA . THR A 1 150 ? -2.995 3.619 6.677 1.00 84.62 150 THR A CA 1
ATOM 1121 C C . THR A 1 150 ? -1.604 3.283 7.216 1.00 84.62 150 THR A C 1
ATOM 1123 O O . THR A 1 150 ? -0.646 3.310 6.455 1.00 84.62 150 THR A O 1
ATOM 1126 N N . HIS A 1 151 ? -1.462 2.905 8.491 1.00 83.44 151 HIS A N 1
ATOM 1127 C CA . HIS A 1 151 ? -0.150 2.514 9.033 1.00 83.44 151 HIS A CA 1
ATOM 1128 C C . HIS A 1 151 ? 0.394 1.222 8.407 1.00 83.44 151 HIS A C 1
ATOM 1130 O O . HIS A 1 151 ? 1.599 1.124 8.177 1.00 83.44 151 HIS A O 1
ATOM 1136 N N . ILE A 1 152 ? -0.471 0.238 8.132 1.00 89.75 152 ILE A N 1
ATOM 1137 C CA . ILE A 1 152 ? -0.074 -0.996 7.435 1.00 89.75 152 ILE A CA 1
ATOM 1138 C C . ILE A 1 152 ? 0.355 -0.677 6.002 1.00 89.75 152 ILE A C 1
ATOM 1140 O O . ILE A 1 152 ? 1.384 -1.173 5.559 1.00 89.75 152 ILE A O 1
ATOM 1144 N N . LEU A 1 153 ? -0.401 0.165 5.297 1.00 89.75 153 LEU A N 1
ATOM 1145 C CA . LEU A 1 153 ? -0.088 0.575 3.929 1.00 89.75 153 LEU A CA 1
ATOM 1146 C C . LEU A 1 153 ? 1.238 1.332 3.861 1.00 89.75 153 LEU A C 1
ATOM 1148 O O . LEU A 1 153 ? 2.085 0.965 3.065 1.00 89.75 153 LEU A O 1
ATOM 1152 N N . ILE A 1 154 ? 1.490 2.278 4.772 1.00 83.06 154 ILE A N 1
ATOM 1153 C CA . ILE A 1 154 ? 2.788 2.970 4.853 1.00 83.06 154 ILE A CA 1
ATOM 1154 C C . ILE A 1 154 ? 3.934 1.970 5.070 1.00 83.06 154 ILE A C 1
ATOM 1156 O O . ILE A 1 154 ? 4.990 2.094 4.454 1.00 83.06 154 ILE A O 1
ATOM 1160 N N . PHE A 1 155 ? 3.743 0.961 5.931 1.00 86.25 155 PHE A N 1
ATOM 1161 C CA . PHE A 1 155 ? 4.736 -0.102 6.112 1.00 86.25 155 PHE A CA 1
ATOM 1162 C C . PHE A 1 155 ? 4.980 -0.877 4.813 1.00 86.25 155 PHE A C 1
ATOM 1164 O O . PHE A 1 155 ? 6.128 -1.122 4.448 1.00 86.25 155 PHE A O 1
ATOM 1171 N N . GLN A 1 156 ? 3.911 -1.252 4.113 1.00 90.50 156 GLN A N 1
ATOM 1172 C CA . GLN A 1 156 ? 3.987 -1.991 2.856 1.00 90.50 156 GLN A CA 1
ATOM 1173 C C . GLN A 1 156 ? 4.651 -1.163 1.751 1.00 90.50 156 GLN A C 1
ATOM 1175 O O . GLN A 1 156 ? 5.532 -1.687 1.078 1.00 90.50 156 GLN A O 1
ATOM 1180 N N . ASP A 1 1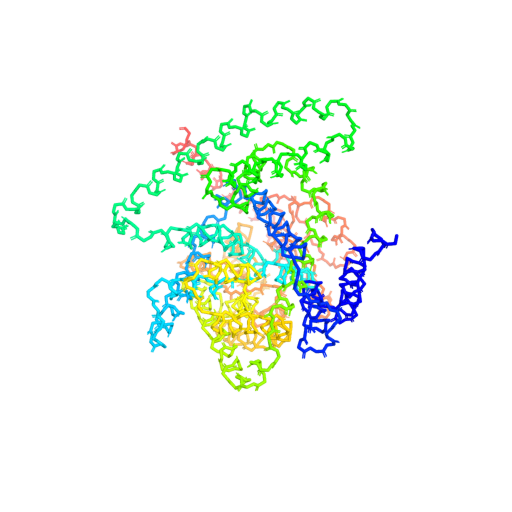57 ? 4.314 0.120 1.623 1.00 85.56 157 ASP A N 1
ATOM 1181 C CA . ASP A 1 157 ? 4.902 1.043 0.646 1.00 85.56 157 ASP A CA 1
ATOM 1182 C C . ASP A 1 157 ? 6.421 1.183 0.862 1.00 85.56 157 ASP A C 1
ATOM 1184 O O . ASP A 1 157 ? 7.194 1.153 -0.094 1.00 85.56 157 ASP A O 1
ATOM 1188 N N . ILE A 1 158 ? 6.883 1.226 2.119 1.00 79.81 158 ILE A N 1
ATOM 1189 C CA . ILE A 1 158 ? 8.319 1.156 2.451 1.00 79.81 158 ILE A CA 1
ATOM 1190 C C . ILE A 1 158 ? 8.913 -0.189 2.032 1.00 79.81 158 ILE A C 1
ATOM 1192 O O . ILE A 1 158 ? 10.012 -0.261 1.479 1.00 79.81 158 ILE A O 1
ATOM 1196 N N . ALA A 1 159 ? 8.203 -1.276 2.318 1.00 85.25 159 ALA A N 1
ATOM 1197 C CA . ALA A 1 159 ? 8.693 -2.616 2.061 1.00 85.25 159 ALA A CA 1
ATOM 1198 C C . ALA A 1 159 ? 8.824 -2.934 0.562 1.00 85.25 159 ALA A C 1
ATOM 1200 O O . ALA A 1 159 ? 9.712 -3.701 0.194 1.00 85.25 159 ALA A O 1
ATOM 1201 N N . VAL A 1 160 ? 8.020 -2.304 -0.306 1.00 84.44 160 VAL A N 1
ATOM 1202 C CA . VAL A 1 160 ? 8.148 -2.386 -1.775 1.00 84.44 160 VAL A CA 1
ATOM 1203 C C . VAL A 1 160 ? 9.567 -2.057 -2.227 1.00 84.44 160 VAL A C 1
ATOM 1205 O O . VAL A 1 160 ? 10.130 -2.773 -3.050 1.00 84.44 160 VAL A O 1
ATOM 1208 N N . VAL A 1 161 ? 10.176 -1.018 -1.658 1.00 77.00 161 VAL A N 1
ATOM 1209 C CA . VAL A 1 161 ? 11.538 -0.590 -2.009 1.00 77.00 161 VAL A CA 1
ATOM 1210 C C . VAL A 1 161 ? 12.541 -1.694 -1.700 1.00 77.00 161 VAL A C 1
ATOM 1212 O O . VAL A 1 161 ? 13.373 -2.042 -2.536 1.00 77.00 161 VAL A O 1
ATOM 1215 N N . PHE A 1 162 ? 12.438 -2.292 -0.512 1.00 81.00 162 PHE A N 1
ATOM 1216 C CA . PHE A 1 162 ? 13.296 -3.406 -0.118 1.00 81.00 162 PHE A CA 1
ATOM 1217 C C . PHE A 1 162 ? 13.067 -4.643 -0.988 1.00 81.00 162 PHE A C 1
ATOM 1219 O O . PHE A 1 162 ? 14.029 -5.334 -1.308 1.00 81.00 162 PHE A O 1
ATOM 1226 N N . LEU A 1 163 ? 11.826 -4.906 -1.408 1.00 85.50 163 LEU A N 1
ATOM 1227 C CA . LEU A 1 163 ? 11.506 -5.994 -2.331 1.00 85.50 163 LEU A CA 1
ATOM 1228 C C . LEU A 1 163 ? 12.100 -5.760 -3.727 1.00 85.50 163 LEU A C 1
ATOM 1230 O O . LEU A 1 163 ? 12.649 -6.691 -4.306 1.00 85.50 163 LEU A O 1
ATOM 1234 N N . LEU A 1 164 ? 12.060 -4.534 -4.250 1.00 79.44 164 LEU A N 1
ATOM 1235 C CA . LEU A 1 164 ? 12.683 -4.198 -5.535 1.00 79.44 164 LEU A CA 1
ATOM 1236 C C . LEU A 1 164 ? 14.211 -4.317 -5.473 1.00 79.44 164 LEU A C 1
ATOM 1238 O O . LEU A 1 164 ? 14.824 -4.866 -6.384 1.00 79.44 164 LEU A O 1
ATOM 1242 N N . ILE A 1 165 ? 14.834 -3.866 -4.380 1.00 76.00 165 ILE A N 1
ATOM 1243 C CA . ILE A 1 165 ? 16.272 -4.072 -4.151 1.00 76.00 165 ILE A CA 1
ATOM 1244 C C . ILE A 1 165 ? 16.588 -5.568 -4.049 1.00 76.00 165 ILE A C 1
ATOM 1246 O O . ILE A 1 165 ? 17.598 -6.017 -4.582 1.00 76.00 165 ILE A O 1
ATOM 1250 N N . LEU A 1 166 ? 15.732 -6.347 -3.383 1.00 80.62 166 LEU A N 1
ATOM 1251 C CA . LEU A 1 166 ? 15.904 -7.792 -3.270 1.00 80.62 166 LEU A CA 1
ATOM 1252 C C . LEU A 1 166 ? 15.909 -8.464 -4.649 1.00 80.62 166 LEU A C 1
ATOM 1254 O O . LEU A 1 166 ? 16.769 -9.304 -4.877 1.00 80.62 166 LEU A O 1
ATOM 1258 N N . VAL A 1 167 ? 15.023 -8.066 -5.570 1.00 82.06 167 VAL A N 1
ATOM 1259 C CA . VAL A 1 167 ? 15.033 -8.552 -6.966 1.00 82.06 167 VAL A CA 1
ATOM 1260 C C . VAL A 1 167 ? 16.399 -8.303 -7.615 1.00 82.06 167 VAL A C 1
ATOM 1262 O O . VAL A 1 167 ? 17.012 -9.248 -8.100 1.00 82.06 167 VAL A O 1
ATOM 1265 N N . MET A 1 168 ? 16.936 -7.081 -7.516 1.00 73.12 168 MET A N 1
ATOM 1266 C CA . MET A 1 168 ? 18.250 -6.740 -8.090 1.00 73.12 168 MET A CA 1
ATOM 1267 C C . MET A 1 168 ? 19.411 -7.516 -7.455 1.00 73.12 168 MET A C 1
ATOM 1269 O O . MET A 1 168 ? 20.378 -7.867 -8.120 1.00 73.12 168 MET A O 1
ATOM 1273 N N . VAL A 1 169 ? 19.359 -7.758 -6.142 1.00 76.50 169 VAL A N 1
ATOM 1274 C CA . VAL A 1 169 ? 20.419 -8.503 -5.443 1.00 76.50 169 VAL A CA 1
ATOM 1275 C C . VAL A 1 169 ? 20.368 -9.986 -5.798 1.00 76.50 169 VAL A C 1
ATOM 1277 O O . VAL A 1 169 ? 21.413 -10.616 -5.915 1.00 76.50 169 VAL A O 1
ATOM 1280 N N . LEU A 1 170 ? 19.170 -10.551 -5.954 1.00 78.44 170 LEU A N 1
ATOM 1281 C CA . LEU A 1 170 ? 18.994 -11.958 -6.304 1.00 78.44 170 LEU A CA 1
ATOM 1282 C C . LEU A 1 170 ? 19.336 -12.248 -7.772 1.00 78.44 170 LEU A C 1
ATOM 1284 O O . LEU A 1 170 ? 19.699 -13.382 -8.080 1.00 78.44 170 LEU A O 1
ATOM 1288 N N . SER A 1 171 ? 19.253 -11.256 -8.665 1.00 73.44 171 SER A N 1
ATOM 1289 C CA . SER A 1 171 ? 19.666 -11.409 -10.065 1.00 73.44 171 SER A CA 1
ATOM 1290 C C . SER A 1 171 ? 21.191 -11.423 -10.248 1.00 73.44 171 SER A C 1
ATOM 1292 O O . SER A 1 171 ? 21.692 -12.035 -11.196 1.00 73.44 171 SER A O 1
ATOM 1294 N N . ASP A 1 172 ? 21.955 -10.859 -9.305 1.00 69.50 172 ASP A N 1
ATOM 1295 C CA . ASP A 1 172 ? 23.421 -10.903 -9.309 1.00 69.50 172 ASP A CA 1
ATOM 1296 C C . ASP A 1 172 ? 23.955 -12.189 -8.637 1.00 69.50 172 ASP A C 1
ATOM 1298 O O . ASP A 1 172 ? 24.163 -12.293 -7.427 1.00 69.50 172 ASP A O 1
ATOM 1302 N N . SER A 1 173 ? 24.182 -13.215 -9.457 1.00 56.12 173 SER A N 1
ATOM 1303 C CA . SER A 1 173 ? 24.516 -14.600 -9.072 1.00 56.12 173 SER A CA 1
ATOM 1304 C C . SER A 1 173 ? 25.927 -14.826 -8.483 1.00 56.12 173 SER A C 1
ATOM 1306 O O . SER A 1 173 ? 26.374 -15.968 -8.347 1.00 56.12 173 SER A O 1
ATOM 1308 N N . THR A 1 174 ? 26.655 -13.768 -8.112 1.00 56.59 174 THR A N 1
ATOM 1309 C CA . THR A 1 174 ? 28.102 -13.839 -7.829 1.00 56.59 174 THR A CA 1
ATOM 1310 C C . THR A 1 174 ? 28.509 -13.818 -6.347 1.00 56.59 174 THR A C 1
ATOM 1312 O O . THR A 1 174 ? 29.695 -13.991 -6.052 1.00 56.59 174 THR A O 1
ATOM 1315 N N . VAL A 1 175 ? 27.587 -13.664 -5.382 1.00 54.03 175 VAL A N 1
ATOM 1316 C CA . VAL A 1 175 ? 27.962 -13.433 -3.967 1.00 54.03 175 VAL A CA 1
ATOM 1317 C C . VAL A 1 175 ? 27.235 -14.354 -2.974 1.00 54.03 175 VAL A C 1
ATOM 1319 O O . VAL A 1 175 ? 26.032 -14.576 -3.041 1.00 54.03 175 VAL A O 1
ATOM 1322 N N . SER A 1 176 ? 27.972 -14.893 -1.989 1.00 59.28 176 SER A N 1
ATOM 1323 C CA . SER A 1 176 ? 27.398 -15.715 -0.909 1.00 59.28 176 SER A CA 1
ATOM 1324 C C . SER A 1 176 ? 26.376 -14.927 -0.071 1.00 59.28 176 SER A C 1
ATOM 1326 O O . SER A 1 176 ? 26.686 -13.846 0.439 1.00 59.28 176 SER A O 1
ATOM 1328 N N . LEU A 1 177 ? 25.171 -15.474 0.113 1.00 57.88 177 LEU A N 1
ATOM 1329 C CA . LEU A 1 177 ? 24.007 -14.816 0.737 1.00 57.88 177 LEU A CA 1
ATOM 1330 C C . LEU A 1 177 ? 24.306 -14.100 2.072 1.00 57.88 177 LEU A C 1
ATOM 1332 O O . LEU A 1 177 ? 23.837 -12.989 2.301 1.00 57.88 177 LEU A O 1
ATOM 1336 N N . ILE A 1 178 ? 25.138 -14.689 2.939 1.00 61.09 178 ILE A N 1
ATOM 1337 C CA . ILE A 1 178 ? 25.421 -14.159 4.288 1.00 61.09 178 ILE A CA 1
ATOM 1338 C C . ILE A 1 178 ? 26.378 -12.953 4.257 1.00 61.09 178 ILE A C 1
ATOM 1340 O O . ILE A 1 178 ? 26.129 -11.963 4.945 1.00 61.09 178 ILE A O 1
ATOM 1344 N N . HIS A 1 179 ? 27.439 -12.986 3.439 1.00 63.97 179 HIS A N 1
ATOM 1345 C CA . HIS A 1 179 ? 28.297 -11.804 3.240 1.00 63.97 179 HIS A CA 1
ATOM 1346 C C . HIS A 1 179 ? 27.559 -10.702 2.466 1.00 63.97 179 HIS A C 1
ATOM 1348 O O . HIS A 1 179 ? 27.763 -9.519 2.737 1.00 63.97 179 HIS A O 1
ATOM 1354 N N . SER A 1 180 ? 26.660 -11.091 1.557 1.00 63.62 180 SER A N 1
ATOM 1355 C CA . SER A 1 180 ? 25.819 -10.173 0.781 1.00 63.62 180 SER A CA 1
ATOM 1356 C C . SER A 1 180 ? 24.881 -9.378 1.677 1.00 63.62 180 SER A C 1
ATOM 1358 O O . SER A 1 180 ? 24.800 -8.166 1.536 1.00 63.62 180 SER A O 1
ATOM 1360 N N . LEU A 1 181 ? 24.233 -10.029 2.648 1.00 59.72 181 LEU A N 1
ATOM 1361 C CA . LEU A 1 181 ? 23.302 -9.385 3.577 1.00 59.72 181 LEU A CA 1
ATOM 1362 C C . LEU A 1 181 ? 23.983 -8.343 4.476 1.00 59.72 181 LEU A C 1
ATOM 1364 O O . LEU A 1 181 ? 23.476 -7.230 4.616 1.00 59.72 181 LEU A O 1
ATOM 1368 N N . GLY A 1 182 ? 25.149 -8.661 5.049 1.00 71.88 182 GLY A N 1
ATOM 1369 C CA . GLY A 1 182 ? 25.896 -7.710 5.881 1.00 71.88 182 GLY A CA 1
ATOM 1370 C C . GLY A 1 182 ? 26.410 -6.504 5.087 1.00 71.88 182 GLY A C 1
ATOM 1371 O O . GLY A 1 182 ? 26.283 -5.359 5.523 1.00 71.88 182 GLY A O 1
ATOM 1372 N N . LEU A 1 183 ? 26.941 -6.749 3.887 1.00 69.25 183 LEU A N 1
ATOM 1373 C CA . LEU A 1 183 ? 27.465 -5.702 3.013 1.00 69.25 183 LEU A CA 1
ATOM 1374 C C . LEU A 1 183 ? 26.342 -4.857 2.387 1.00 69.25 183 LEU A C 1
ATOM 1376 O O . LEU A 1 183 ? 26.498 -3.646 2.240 1.00 69.25 183 LEU A O 1
ATOM 1380 N N . ALA A 1 184 ? 25.193 -5.466 2.084 1.00 61.22 184 ALA A N 1
ATOM 1381 C CA . ALA A 1 184 ? 23.987 -4.772 1.644 1.00 61.22 184 ALA A CA 1
ATOM 1382 C C . ALA A 1 184 ? 23.432 -3.861 2.741 1.00 61.22 184 ALA A C 1
ATOM 1384 O O . ALA A 1 184 ? 23.078 -2.725 2.443 1.00 61.22 184 ALA A O 1
ATOM 1385 N N . LEU A 1 185 ? 23.422 -4.300 4.005 1.00 67.62 185 LEU A N 1
ATOM 1386 C CA . LEU A 1 185 ? 22.969 -3.465 5.119 1.00 67.62 185 LEU A CA 1
ATOM 1387 C C . LEU A 1 185 ? 23.867 -2.233 5.304 1.00 67.62 185 LEU A C 1
ATOM 1389 O O . LEU A 1 185 ? 23.365 -1.120 5.441 1.00 67.62 185 LEU A O 1
ATOM 1393 N N . ILE A 1 186 ? 25.192 -2.408 5.245 1.00 75.06 186 ILE A N 1
ATOM 1394 C CA . ILE A 1 186 ? 26.143 -1.288 5.329 1.00 75.06 186 ILE A CA 1
ATOM 1395 C C . ILE A 1 186 ? 25.961 -0.330 4.146 1.00 75.06 186 ILE A C 1
ATOM 1397 O O . ILE A 1 186 ? 25.901 0.882 4.347 1.00 75.06 186 ILE A O 1
ATOM 1401 N N . LYS A 1 187 ? 25.830 -0.855 2.920 1.00 68.38 187 LYS A N 1
ATOM 1402 C CA . LYS A 1 187 ? 25.552 -0.043 1.726 1.00 68.38 187 LYS A CA 1
ATOM 1403 C C . LYS A 1 187 ? 24.226 0.707 1.844 1.00 68.38 187 LYS A C 1
ATOM 1405 O O . LYS A 1 187 ? 24.191 1.889 1.531 1.00 68.38 187 LYS A O 1
ATOM 1410 N N . ALA A 1 188 ? 23.168 0.063 2.332 1.00 65.44 188 ALA A N 1
ATOM 1411 C CA . ALA A 1 188 ? 21.863 0.687 2.530 1.00 65.44 188 ALA A CA 1
ATOM 1412 C C . ALA A 1 188 ? 21.942 1.843 3.538 1.00 65.44 188 ALA A C 1
ATOM 1414 O O . ALA A 1 188 ? 21.450 2.932 3.258 1.00 65.44 188 ALA A O 1
ATOM 1415 N N . ILE A 1 189 ? 22.632 1.648 4.669 1.00 73.44 189 ILE A N 1
ATOM 1416 C CA . ILE A 1 189 ? 22.872 2.716 5.651 1.00 73.44 189 ILE A CA 1
ATOM 1417 C C . ILE A 1 189 ? 23.692 3.851 5.026 1.00 73.44 189 ILE A C 1
ATOM 1419 O O . ILE A 1 189 ? 23.344 5.017 5.191 1.00 73.44 189 ILE A O 1
ATOM 1423 N N . ALA A 1 190 ? 24.753 3.537 4.278 1.00 78.31 190 ALA A N 1
ATOM 1424 C CA . ALA A 1 190 ? 25.571 4.546 3.610 1.00 78.31 190 ALA A CA 1
ATOM 1425 C C . ALA A 1 190 ? 24.760 5.363 2.590 1.00 78.31 190 ALA A C 1
ATOM 1427 O O . ALA A 1 190 ? 24.863 6.587 2.570 1.00 78.31 190 ALA A O 1
ATOM 1428 N N . VAL A 1 191 ? 23.913 4.707 1.790 1.00 74.44 191 VAL A N 1
ATOM 1429 C CA . VAL A 1 191 ? 23.001 5.370 0.846 1.00 74.44 191 VAL A CA 1
ATOM 1430 C C . VAL A 1 191 ? 22.017 6.276 1.585 1.00 74.44 191 VAL A C 1
ATOM 1432 O O . VAL A 1 191 ? 21.846 7.417 1.170 1.00 74.44 191 VAL A O 1
ATOM 1435 N N . LEU A 1 192 ? 21.432 5.830 2.702 1.00 70.06 192 LEU A N 1
ATOM 1436 C CA . LEU A 1 192 ? 20.542 6.661 3.523 1.00 70.06 192 LEU A CA 1
ATOM 1437 C C . LEU A 1 192 ? 21.249 7.906 4.073 1.00 70.06 192 LEU A C 1
ATOM 1439 O O . LEU A 1 192 ? 20.687 8.997 4.026 1.00 70.06 192 LEU A O 1
ATOM 1443 N N . VAL A 1 193 ? 22.491 7.769 4.547 1.00 79.62 193 VAL A N 1
ATOM 1444 C CA . VAL A 1 193 ? 23.292 8.913 5.015 1.00 79.62 193 VAL A CA 1
ATOM 1445 C C . VAL A 1 193 ? 23.590 9.873 3.864 1.00 79.62 193 VAL A C 1
ATOM 1447 O O . VAL A 1 193 ? 23.433 11.079 4.026 1.00 79.62 193 VAL A O 1
ATOM 1450 N N . ILE A 1 194 ? 23.979 9.365 2.691 1.00 81.88 194 ILE A N 1
ATOM 1451 C CA . ILE A 1 194 ? 24.230 10.194 1.503 1.00 81.88 194 ILE A CA 1
ATOM 1452 C C . ILE A 1 194 ? 22.960 10.943 1.095 1.00 81.88 194 ILE A C 1
ATOM 1454 O O . ILE A 1 194 ? 23.015 12.150 0.884 1.00 81.88 194 ILE A O 1
ATOM 1458 N N . VAL A 1 195 ? 21.821 10.254 1.030 1.00 78.88 195 VAL A N 1
ATOM 1459 C CA . VAL A 1 195 ? 20.511 10.849 0.736 1.00 78.88 195 VAL A CA 1
ATOM 1460 C C . VAL A 1 195 ? 20.183 11.958 1.725 1.00 78.88 195 VAL A C 1
ATOM 1462 O O . VAL A 1 195 ? 19.854 13.065 1.304 1.00 78.88 195 VAL A O 1
ATOM 1465 N N . PHE A 1 196 ? 20.336 11.700 3.023 1.00 77.88 196 PHE A N 1
ATOM 1466 C CA . PHE A 1 196 ? 20.085 12.695 4.059 1.00 77.88 196 PHE A CA 1
ATOM 1467 C C . PHE A 1 196 ? 20.978 13.933 3.883 1.00 77.88 196 PHE A C 1
ATOM 1469 O O . PHE A 1 196 ? 20.489 15.064 3.868 1.00 77.88 196 PHE A O 1
ATOM 1476 N N . LEU A 1 197 ? 22.283 13.728 3.667 1.00 86.50 197 LEU A N 1
ATOM 1477 C CA . LEU A 1 197 ? 23.233 14.818 3.451 1.00 86.50 197 LEU A CA 1
ATOM 1478 C C . LEU A 1 197 ? 22.908 15.613 2.181 1.00 86.50 197 LEU A C 1
ATOM 1480 O O . LEU A 1 197 ? 22.883 16.841 2.215 1.00 86.50 197 LEU A O 1
ATOM 1484 N N . VAL A 1 198 ? 22.639 14.951 1.057 1.00 86.56 198 VAL A N 1
ATOM 1485 C CA . VAL A 1 198 ? 22.371 15.652 -0.205 1.00 86.56 198 VAL A CA 1
ATOM 1486 C C . VAL A 1 198 ? 21.012 16.360 -0.156 1.00 86.56 198 VAL A C 1
ATOM 1488 O O . VAL A 1 198 ? 20.902 17.496 -0.616 1.00 86.56 198 VAL A O 1
ATOM 1491 N N . GLY A 1 199 ? 19.993 15.757 0.460 1.00 82.38 199 GLY A N 1
ATOM 1492 C CA . GLY A 1 199 ? 18.696 16.396 0.686 1.00 82.38 199 GLY A CA 1
ATOM 1493 C C . GLY A 1 199 ? 18.826 17.691 1.493 1.00 82.38 199 GLY A C 1
ATOM 1494 O O . GLY A 1 199 ? 18.359 18.750 1.065 1.00 82.38 199 GLY A O 1
ATOM 1495 N N . GLN A 1 200 ? 19.542 17.637 2.620 1.00 81.75 200 GLN A N 1
ATOM 1496 C CA . GLN A 1 200 ? 19.665 18.771 3.535 1.00 81.75 200 GLN A CA 1
ATOM 1497 C C . GLN A 1 200 ? 20.639 19.856 3.050 1.00 81.75 200 GLN A C 1
ATOM 1499 O O . GLN A 1 200 ? 20.358 21.044 3.229 1.00 81.75 200 GLN A O 1
ATOM 1504 N N . TYR A 1 201 ? 21.765 19.477 2.437 1.00 89.06 201 TYR A N 1
ATOM 1505 C CA . TYR A 1 201 ? 22.842 20.412 2.084 1.00 89.06 201 TYR A CA 1
ATOM 1506 C C . TYR A 1 201 ? 22.876 20.829 0.611 1.00 89.06 201 TYR A C 1
ATOM 1508 O O . TYR A 1 201 ? 23.460 21.869 0.315 1.00 89.06 201 TYR A O 1
ATOM 1516 N N . LEU A 1 202 ? 22.266 20.073 -0.308 1.00 91.44 202 LEU A N 1
ATOM 1517 C CA . LEU A 1 202 ? 22.224 20.424 -1.733 1.00 91.44 202 LEU A CA 1
ATOM 1518 C C . LEU A 1 202 ? 20.808 20.769 -2.194 1.00 91.44 202 LEU A C 1
ATOM 1520 O O . LEU A 1 202 ? 20.591 21.864 -2.708 1.00 91.44 202 LEU A O 1
ATOM 1524 N N . LEU A 1 203 ? 19.832 19.878 -1.993 1.00 90.88 203 LEU A N 1
ATOM 1525 C CA . LEU A 1 203 ? 18.483 20.103 -2.522 1.00 90.88 203 LEU A CA 1
ATOM 1526 C C . LEU A 1 203 ? 17.764 21.242 -1.806 1.00 90.88 203 LEU A C 1
ATOM 1528 O O . LEU A 1 203 ? 17.219 22.115 -2.473 1.00 90.88 203 LEU A O 1
ATOM 1532 N N . LYS A 1 204 ? 17.795 21.284 -0.469 1.00 89.56 204 LYS A N 1
ATOM 1533 C CA . LYS A 1 204 ? 17.154 22.363 0.295 1.00 89.56 204 LYS A CA 1
ATOM 1534 C C . LYS A 1 204 ? 17.586 23.773 -0.154 1.00 89.56 204 LYS A C 1
ATOM 1536 O O . LYS A 1 204 ? 16.691 24.570 -0.433 1.00 89.56 204 LYS A O 1
ATOM 1541 N N . PRO A 1 205 ? 18.890 24.120 -0.249 1.00 91.25 205 PRO A N 1
ATOM 1542 C CA . PRO A 1 205 ? 19.292 25.454 -0.699 1.00 91.25 205 PRO A CA 1
ATOM 1543 C C . PRO A 1 205 ? 18.988 25.714 -2.178 1.00 91.25 205 PRO A C 1
ATOM 1545 O O . PRO A 1 205 ? 18.657 26.840 -2.536 1.00 91.25 205 PRO A O 1
ATOM 1548 N N . VAL A 1 206 ? 19.066 24.698 -3.043 1.00 92.19 206 VAL A N 1
ATOM 1549 C CA . VAL A 1 206 ? 18.704 24.849 -4.461 1.00 92.19 206 VAL A CA 1
ATOM 1550 C C . VAL A 1 206 ? 17.211 25.148 -4.604 1.00 92.19 206 VAL A C 1
ATOM 1552 O O . VAL A 1 206 ? 16.839 26.113 -5.269 1.00 92.19 206 VAL A O 1
ATOM 1555 N N . LEU A 1 207 ? 16.353 24.376 -3.933 1.00 91.75 207 LEU A N 1
ATOM 1556 C CA . LEU A 1 207 ? 14.903 24.568 -3.960 1.00 91.75 207 LEU A CA 1
ATOM 1557 C C . LEU A 1 207 ? 14.490 25.892 -3.312 1.00 91.75 207 LEU A C 1
ATOM 1559 O O . LEU A 1 207 ? 13.622 26.572 -3.851 1.00 91.75 207 LEU A O 1
ATOM 1563 N N . SER A 1 208 ? 15.132 26.308 -2.215 1.00 91.19 208 SER A N 1
ATOM 1564 C CA . SER A 1 208 ? 14.837 27.605 -1.595 1.00 91.19 208 SER A CA 1
ATOM 1565 C C . SER A 1 208 ? 15.251 28.781 -2.477 1.00 91.19 208 SER A C 1
ATOM 1567 O O . SER A 1 208 ? 14.516 29.767 -2.565 1.00 91.19 208 SER A O 1
ATOM 1569 N N . TRP A 1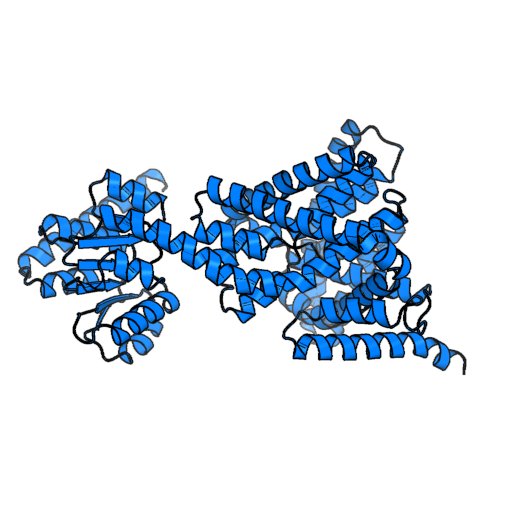 209 ? 16.378 28.662 -3.184 1.00 92.38 209 TRP A N 1
ATOM 1570 C CA . TRP A 1 209 ? 16.818 29.657 -4.156 1.00 92.38 209 TRP A CA 1
ATOM 1571 C C . TRP A 1 209 ? 15.846 29.769 -5.335 1.00 92.38 209 TRP A C 1
ATOM 1573 O O . TRP A 1 209 ? 15.456 30.876 -5.700 1.00 92.38 209 TRP A O 1
ATOM 1583 N N . ILE A 1 210 ? 15.385 28.640 -5.880 1.00 91.62 210 ILE A N 1
ATOM 1584 C CA . ILE A 1 210 ? 14.391 28.620 -6.965 1.00 91.62 210 ILE A CA 1
ATOM 1585 C C . ILE A 1 210 ? 13.053 29.192 -6.489 1.00 91.62 210 ILE A C 1
ATOM 1587 O O . ILE A 1 210 ? 12.444 30.006 -7.184 1.00 91.62 210 ILE A O 1
ATOM 1591 N N . ASN A 1 211 ? 12.616 28.824 -5.283 1.00 89.50 211 ASN A N 1
ATOM 1592 C CA . ASN A 1 211 ? 11.367 29.310 -4.705 1.00 89.50 211 ASN A CA 1
ATOM 1593 C C . ASN A 1 211 ? 11.367 30.839 -4.512 1.00 89.50 211 ASN A C 1
ATOM 1595 O O . ASN A 1 211 ? 10.315 31.464 -4.592 1.00 89.50 211 ASN A O 1
ATOM 1599 N N . HIS A 1 212 ? 12.537 31.471 -4.349 1.00 90.81 212 HIS A N 1
ATOM 1600 C CA . HIS A 1 212 ? 12.655 32.931 -4.257 1.00 90.81 212 HIS A CA 1
ATOM 1601 C C . HIS A 1 212 ? 12.151 33.666 -5.512 1.00 90.81 212 HIS A C 1
ATOM 1603 O O . HIS A 1 212 ? 11.709 34.811 -5.424 1.00 90.81 212 HIS A O 1
ATOM 1609 N N . PHE A 1 213 ? 12.173 33.011 -6.676 1.00 91.00 213 PHE A N 1
ATOM 1610 C CA . PHE A 1 213 ? 11.652 33.576 -7.921 1.00 91.00 213 PHE A CA 1
ATOM 1611 C C . PHE A 1 213 ? 10.117 33.523 -8.019 1.00 91.00 213 PHE A C 1
ATOM 1613 O O . PHE A 1 213 ? 9.566 34.111 -8.947 1.00 91.00 213 PHE A O 1
ATOM 1620 N N . ASN A 1 214 ? 9.423 32.850 -7.087 1.00 86.88 214 ASN A N 1
ATOM 1621 C CA . ASN A 1 214 ? 7.959 32.706 -7.048 1.00 86.88 214 ASN A CA 1
ATOM 1622 C C . ASN A 1 214 ? 7.330 32.246 -8.383 1.00 86.88 214 ASN A C 1
ATOM 1624 O O . ASN A 1 214 ? 6.203 32.617 -8.709 1.00 86.88 214 ASN A O 1
ATOM 1628 N N . SER A 1 215 ? 8.055 31.441 -9.165 1.00 90.75 215 SER A N 1
ATOM 1629 C CA . SER A 1 215 ? 7.580 30.887 -10.435 1.00 90.75 215 SER A CA 1
ATOM 1630 C C . SER A 1 215 ? 7.335 29.391 -10.293 1.00 90.75 215 SER A C 1
ATOM 1632 O O . SER A 1 215 ? 8.275 28.623 -10.073 1.00 90.75 215 SER A O 1
ATOM 1634 N N . MET A 1 216 ? 6.073 28.980 -10.450 1.00 86.50 216 MET A N 1
ATOM 1635 C CA . MET A 1 216 ? 5.697 27.563 -10.444 1.00 86.50 216 MET A CA 1
ATOM 1636 C C . MET A 1 216 ? 6.373 26.813 -11.596 1.00 86.50 216 MET A C 1
ATOM 1638 O O . MET A 1 216 ? 6.885 25.724 -11.391 1.00 86.50 216 MET A O 1
ATOM 1642 N N . GLU A 1 217 ? 6.500 27.433 -12.774 1.00 89.81 217 GLU A N 1
ATOM 1643 C CA . GLU A 1 217 ? 7.164 26.818 -13.932 1.00 89.81 217 GLU A CA 1
ATOM 1644 C C . GLU A 1 217 ? 8.627 26.454 -13.640 1.00 89.81 217 GLU A C 1
ATOM 1646 O O . GLU A 1 217 ? 9.066 25.343 -13.951 1.00 89.81 217 GLU A O 1
ATOM 1651 N N . LEU A 1 218 ? 9.381 27.362 -13.005 1.00 91.12 218 LEU A N 1
ATOM 1652 C CA . LEU A 1 218 ? 10.773 27.101 -12.623 1.00 91.12 218 LEU A CA 1
ATOM 1653 C C . LEU A 1 218 ? 10.866 25.996 -11.570 1.00 91.12 218 LEU A C 1
ATOM 1655 O O . LEU A 1 218 ? 11.753 25.145 -11.646 1.00 91.12 218 LEU A O 1
ATOM 1659 N N . PHE A 1 219 ? 9.946 25.998 -10.608 1.00 92.19 219 PHE A N 1
ATOM 1660 C CA . PHE A 1 219 ? 9.921 25.019 -9.532 1.00 92.19 219 PHE A CA 1
ATOM 1661 C C . PHE A 1 219 ? 9.606 23.610 -10.056 1.00 92.19 219 PHE A C 1
ATOM 1663 O O . PHE A 1 219 ? 10.369 22.676 -9.807 1.00 92.19 219 PHE A O 1
ATOM 1670 N N . THR A 1 220 ? 8.561 23.464 -10.872 1.00 92.44 220 THR A N 1
ATOM 1671 C CA . THR A 1 220 ? 8.169 22.194 -11.502 1.00 92.44 220 THR A CA 1
ATOM 1672 C C . THR A 1 220 ? 9.261 21.679 -12.435 1.00 92.44 220 THR A C 1
ATOM 1674 O O . THR A 1 220 ? 9.600 20.497 -12.390 1.00 92.44 220 THR A O 1
ATOM 1677 N N . THR A 1 221 ? 9.897 22.562 -13.213 1.00 93.19 221 THR A N 1
ATOM 1678 C CA . THR A 1 221 ? 11.036 22.194 -14.072 1.00 93.19 221 THR A CA 1
ATOM 1679 C C . THR A 1 221 ? 12.207 21.654 -13.253 1.00 93.19 221 THR A C 1
ATOM 1681 O O . THR A 1 221 ? 12.790 20.629 -13.608 1.00 93.19 221 THR A O 1
ATOM 1684 N N . ALA A 1 222 ? 12.542 22.306 -12.139 1.00 93.25 222 ALA A N 1
ATOM 1685 C CA . ALA A 1 222 ? 13.622 21.859 -11.270 1.00 93.25 222 ALA A CA 1
ATOM 1686 C C . ALA A 1 222 ? 13.324 20.506 -10.622 1.00 93.25 222 ALA A C 1
ATOM 1688 O O . ALA A 1 222 ? 14.203 19.650 -10.575 1.00 93.25 222 ALA A O 1
ATOM 1689 N N . ILE A 1 223 ? 12.086 20.285 -10.173 1.00 93.75 223 ILE A N 1
ATOM 1690 C CA . ILE A 1 223 ? 11.665 18.991 -9.630 1.00 93.75 223 ILE A CA 1
ATOM 1691 C C . ILE A 1 223 ? 11.810 17.903 -10.691 1.00 93.75 223 ILE A C 1
ATOM 1693 O O . ILE A 1 223 ? 12.470 16.902 -10.431 1.00 93.75 223 ILE A O 1
ATOM 1697 N N . LEU A 1 224 ? 11.244 18.095 -11.887 1.00 94.12 224 LEU A N 1
ATOM 1698 C CA . LEU A 1 224 ? 11.333 17.106 -12.964 1.00 94.12 224 LEU A CA 1
ATOM 1699 C C . LEU A 1 224 ? 12.793 16.797 -13.319 1.00 94.12 224 LEU A C 1
ATOM 1701 O O . LEU A 1 224 ? 13.146 15.632 -13.497 1.00 94.12 224 LEU A O 1
ATOM 1705 N N . LEU A 1 225 ? 13.654 17.820 -13.351 1.00 94.62 225 LEU A N 1
ATOM 1706 C CA . LEU A 1 225 ? 15.087 17.651 -13.574 1.00 94.62 225 LEU A CA 1
ATOM 1707 C C . LEU A 1 225 ? 15.755 16.838 -12.459 1.00 94.62 225 LEU A C 1
ATOM 1709 O O . LEU A 1 225 ? 16.580 15.981 -12.759 1.00 94.62 225 LEU A O 1
ATOM 1713 N N . ILE A 1 226 ? 15.408 17.077 -11.192 1.00 94.06 226 ILE A N 1
ATOM 1714 C CA . ILE A 1 226 ? 15.934 16.306 -10.059 1.00 94.06 226 ILE A CA 1
ATOM 1715 C C . ILE A 1 226 ? 15.484 14.846 -10.166 1.00 94.06 226 ILE A C 1
ATOM 1717 O O . ILE A 1 226 ? 16.328 13.958 -10.132 1.00 94.06 226 ILE A O 1
ATOM 1721 N N . VAL A 1 227 ? 14.187 14.583 -10.361 1.00 94.56 227 VAL A N 1
ATOM 1722 C CA . VAL A 1 227 ? 13.651 13.211 -10.434 1.00 94.56 227 VAL A CA 1
ATOM 1723 C C . VAL A 1 227 ? 14.285 12.426 -11.579 1.00 94.56 227 VAL A C 1
ATOM 1725 O O . VAL A 1 227 ? 14.841 11.349 -11.360 1.00 94.56 227 VAL A O 1
ATOM 1728 N N . LEU A 1 228 ? 14.239 12.973 -12.796 1.00 94.56 228 LEU A N 1
ATOM 1729 C CA . LEU A 1 228 ? 14.781 12.308 -13.980 1.00 94.56 228 LEU A CA 1
ATOM 1730 C C . LEU A 1 228 ? 16.311 12.240 -13.939 1.00 94.56 228 LEU A C 1
ATOM 1732 O O . LEU A 1 228 ? 16.891 11.231 -14.332 1.00 94.56 228 LEU A O 1
ATOM 1736 N N . GLY A 1 229 ? 16.968 13.283 -13.431 1.00 94.38 229 GLY A N 1
ATOM 1737 C CA . GLY A 1 229 ? 18.418 13.341 -13.294 1.00 94.38 229 GLY A CA 1
ATOM 1738 C C . GLY A 1 229 ? 18.949 12.305 -12.309 1.00 94.38 229 GLY A C 1
ATOM 1739 O O . GLY A 1 229 ? 19.912 11.608 -12.621 1.00 94.38 229 GLY A O 1
ATOM 1740 N N . THR A 1 230 ? 18.308 12.144 -11.147 1.00 92.12 230 THR A N 1
ATOM 1741 C CA . THR A 1 230 ? 18.690 11.109 -10.178 1.00 92.12 230 THR A CA 1
ATOM 1742 C C . THR A 1 230 ? 18.381 9.709 -10.704 1.00 92.12 230 THR A C 1
ATOM 1744 O O . THR A 1 230 ? 19.238 8.835 -10.586 1.00 92.12 230 THR A O 1
ATOM 1747 N N . ALA A 1 231 ? 17.225 9.495 -11.345 1.00 91.56 231 ALA A N 1
ATOM 1748 C CA . ALA A 1 231 ? 16.894 8.221 -11.988 1.00 91.56 231 ALA A CA 1
ATOM 1749 C C . ALA A 1 231 ? 17.942 7.831 -13.049 1.00 91.56 231 ALA A C 1
ATOM 1751 O O . ALA A 1 231 ? 18.506 6.736 -12.995 1.00 91.56 231 ALA A O 1
ATOM 1752 N N . ALA A 1 232 ? 18.284 8.748 -13.957 1.00 91.81 232 ALA A N 1
ATOM 1753 C CA . ALA A 1 232 ? 19.303 8.526 -14.980 1.00 91.81 232 ALA A CA 1
ATOM 1754 C C . ALA A 1 232 ? 20.697 8.288 -14.376 1.00 91.81 232 ALA A C 1
ATOM 1756 O O . ALA A 1 232 ? 21.403 7.379 -14.808 1.00 91.81 232 ALA A O 1
ATOM 1757 N N . ALA A 1 233 ? 21.086 9.050 -13.347 1.00 88.19 233 ALA A N 1
ATOM 1758 C CA . ALA A 1 233 ? 22.365 8.870 -12.660 1.00 88.19 233 ALA A CA 1
ATOM 1759 C C . ALA A 1 233 ? 22.495 7.470 -12.044 1.00 88.19 233 ALA A C 1
ATOM 1761 O O . ALA A 1 233 ? 23.545 6.840 -12.170 1.00 88.19 233 ALA A O 1
ATOM 1762 N N . THR A 1 234 ? 21.428 6.953 -11.425 1.00 84.12 234 THR A N 1
ATOM 1763 C CA . THR A 1 234 ? 21.413 5.569 -10.932 1.00 84.12 234 THR A CA 1
ATOM 1764 C C . THR A 1 234 ? 21.444 4.549 -12.067 1.00 84.12 234 THR A C 1
ATOM 1766 O O . THR A 1 234 ? 22.196 3.584 -11.965 1.00 84.12 234 THR A O 1
ATOM 1769 N N . GLY A 1 235 ? 20.737 4.811 -13.174 1.00 83.06 235 GLY A N 1
ATOM 1770 C CA . GLY A 1 235 ? 20.805 4.010 -14.401 1.00 83.06 235 GLY A CA 1
ATOM 1771 C C . GLY A 1 235 ? 22.236 3.843 -14.914 1.00 83.06 235 GLY A C 1
ATOM 1772 O O . GLY A 1 235 ? 22.706 2.727 -15.122 1.00 83.06 235 GLY A O 1
ATOM 1773 N N . PHE A 1 236 ? 22.979 4.947 -15.034 1.00 84.69 236 PHE A N 1
ATOM 1774 C CA . PHE A 1 236 ? 24.385 4.922 -15.453 1.00 84.69 236 PHE A CA 1
ATOM 1775 C C . PHE A 1 236 ? 25.318 4.238 -14.447 1.00 84.69 236 PHE A C 1
ATOM 1777 O O . PHE A 1 236 ? 26.364 3.724 -14.838 1.00 84.69 236 PHE A O 1
ATOM 1784 N N . ALA A 1 237 ? 24.947 4.204 -13.167 1.00 76.75 237 ALA A N 1
ATOM 1785 C CA . ALA A 1 237 ? 25.673 3.471 -12.133 1.00 76.75 237 ALA A CA 1
ATOM 1786 C C . ALA A 1 237 ? 25.374 1.957 -12.133 1.00 76.75 237 ALA A C 1
ATOM 1788 O O . ALA A 1 237 ? 25.891 1.243 -11.274 1.00 76.75 237 ALA A O 1
ATOM 1789 N N . GLY A 1 238 ? 24.549 1.465 -13.067 1.00 70.12 238 GLY A N 1
ATOM 1790 C CA . GLY A 1 238 ? 24.130 0.062 -13.137 1.00 70.12 238 GLY A CA 1
ATOM 1791 C C . GLY A 1 238 ? 23.032 -0.306 -12.136 1.00 70.12 238 GLY A C 1
ATOM 1792 O O . GLY A 1 238 ? 22.813 -1.483 -11.873 1.00 70.12 238 GLY A O 1
ATOM 1793 N N . LEU A 1 239 ? 22.359 0.690 -11.557 1.00 76.94 239 LEU A N 1
ATOM 1794 C CA . LEU A 1 239 ? 21.178 0.516 -10.715 1.00 76.94 239 LEU A CA 1
ATOM 1795 C C . LEU A 1 239 ? 19.912 0.807 -11.535 1.00 76.94 239 LEU A C 1
ATOM 1797 O O . LEU A 1 239 ? 19.967 1.438 -12.585 1.00 76.94 239 LEU A O 1
ATOM 1801 N N . SER A 1 240 ? 18.743 0.396 -11.048 1.00 80.44 240 SER A N 1
ATOM 1802 C CA . SER A 1 240 ? 17.483 0.670 -11.755 1.00 80.44 240 SER A CA 1
ATOM 1803 C C . SER A 1 240 ? 17.081 2.158 -11.711 1.00 80.44 240 SER A C 1
ATOM 1805 O O . SER A 1 240 ? 17.298 2.830 -10.698 1.00 80.44 240 SER A O 1
ATOM 1807 N N . LEU A 1 241 ? 16.404 2.650 -12.757 1.00 87.25 241 LEU A N 1
ATOM 1808 C CA . LEU A 1 241 ? 15.814 4.000 -12.781 1.00 87.25 241 LEU A CA 1
ATOM 1809 C C . LEU A 1 241 ? 14.822 4.252 -11.624 1.00 87.25 241 LEU A C 1
ATOM 1811 O O . LEU A 1 241 ? 14.910 5.312 -10.994 1.00 87.25 241 LEU A O 1
ATOM 1815 N N . PRO A 1 242 ? 13.908 3.312 -11.285 1.00 85.38 242 PRO A N 1
ATOM 1816 C CA . PRO A 1 242 ? 12.971 3.500 -10.179 1.00 85.38 242 PRO A CA 1
ATOM 1817 C C . PRO A 1 242 ? 13.652 3.731 -8.827 1.00 85.38 242 PRO A C 1
ATOM 1819 O O . PRO A 1 242 ? 13.154 4.512 -8.018 1.00 85.38 242 PRO A O 1
ATOM 1822 N N . LEU A 1 243 ? 14.811 3.104 -8.589 1.00 81.25 243 LEU A N 1
ATOM 1823 C CA . LEU A 1 243 ? 15.576 3.307 -7.359 1.00 81.25 243 LEU A CA 1
ATOM 1824 C C . LEU A 1 243 ? 16.078 4.751 -7.241 1.00 81.25 243 LEU A C 1
ATOM 1826 O O . LEU A 1 243 ? 15.916 5.359 -6.188 1.00 81.25 243 LEU A O 1
ATOM 1830 N N . GLY A 1 244 ? 16.645 5.333 -8.301 1.00 87.38 244 GLY A N 1
ATOM 1831 C CA . GLY A 1 244 ? 17.071 6.737 -8.264 1.00 87.38 244 GLY A CA 1
ATOM 1832 C C . GLY A 1 244 ? 15.913 7.701 -8.054 1.00 87.38 244 GLY A C 1
ATOM 1833 O O . GLY A 1 244 ? 16.038 8.656 -7.291 1.00 87.38 244 GLY A O 1
ATOM 1834 N N . ALA A 1 245 ? 14.763 7.413 -8.660 1.00 90.75 245 ALA A N 1
ATOM 1835 C CA . ALA A 1 245 ? 13.551 8.192 -8.449 1.00 90.75 245 ALA A CA 1
ATOM 1836 C C . ALA A 1 245 ? 13.077 8.129 -6.988 1.00 90.75 245 ALA A C 1
ATOM 1838 O O . ALA A 1 245 ? 12.795 9.161 -6.383 1.00 90.75 245 ALA A O 1
ATOM 1839 N N . PHE A 1 246 ? 13.071 6.936 -6.387 1.00 87.69 246 PHE A N 1
ATOM 1840 C CA . PHE A 1 246 ? 12.784 6.760 -4.964 1.00 87.69 246 PHE A CA 1
ATOM 1841 C C . PHE A 1 246 ? 13.743 7.568 -4.077 1.00 87.69 246 PHE A C 1
ATOM 1843 O O . PHE A 1 246 ? 13.298 8.283 -3.178 1.00 87.69 246 PHE A O 1
ATOM 1850 N N . LEU A 1 247 ? 15.053 7.499 -4.350 1.00 86.88 247 LEU A N 1
ATOM 1851 C CA . LEU A 1 247 ? 16.060 8.249 -3.596 1.00 86.88 247 LEU A CA 1
ATOM 1852 C C . LEU A 1 247 ? 15.842 9.760 -3.724 1.00 86.88 247 LEU A C 1
ATOM 1854 O O . LEU A 1 247 ? 15.901 10.455 -2.716 1.00 86.88 247 LEU A O 1
ATOM 1858 N N . ALA A 1 248 ? 15.518 10.269 -4.918 1.00 91.19 248 ALA A N 1
ATOM 1859 C CA . ALA A 1 248 ? 15.162 11.676 -5.103 1.00 91.19 248 ALA A CA 1
ATOM 1860 C C . ALA A 1 248 ? 13.948 12.079 -4.251 1.00 91.19 248 ALA A C 1
ATOM 1862 O O . ALA A 1 248 ? 13.966 13.136 -3.620 1.00 91.19 248 ALA A O 1
ATOM 1863 N N . GLY A 1 249 ? 12.919 11.229 -4.187 1.00 91.38 249 GLY A N 1
ATOM 1864 C CA . GLY A 1 249 ? 11.741 11.456 -3.347 1.00 91.38 249 GLY A CA 1
ATOM 1865 C C . GLY A 1 249 ? 12.105 11.533 -1.868 1.00 91.38 249 GLY A C 1
ATOM 1866 O O . GLY A 1 249 ? 11.727 12.486 -1.190 1.00 91.38 249 GLY A O 1
ATOM 1867 N N . LEU A 1 250 ? 12.917 10.587 -1.394 1.00 87.06 250 LEU A N 1
ATOM 1868 C CA . LEU A 1 250 ? 13.394 10.540 -0.010 1.00 87.06 250 LEU A CA 1
ATOM 1869 C C . LEU A 1 250 ? 14.281 11.746 0.349 1.00 87.06 250 LEU A C 1
ATOM 1871 O O . LEU A 1 250 ? 14.201 12.281 1.448 1.00 87.06 250 LEU A O 1
ATOM 1875 N N . MET A 1 251 ? 15.114 12.218 -0.581 1.00 89.00 251 MET A N 1
ATOM 1876 C CA . MET A 1 251 ? 15.928 13.422 -0.376 1.00 89.00 251 MET A CA 1
ATOM 1877 C C . MET A 1 251 ? 15.064 14.681 -0.225 1.00 89.00 251 MET A C 1
ATOM 1879 O O . MET A 1 251 ? 15.435 15.595 0.511 1.00 89.00 251 MET A O 1
ATOM 1883 N N . ILE A 1 252 ? 13.927 14.746 -0.925 1.00 90.75 252 ILE A N 1
ATOM 1884 C CA . ILE A 1 252 ? 13.004 15.887 -0.873 1.00 90.75 252 ILE A CA 1
ATOM 1885 C C . ILE A 1 252 ? 12.047 15.795 0.322 1.00 90.75 252 ILE A C 1
ATOM 1887 O O . ILE A 1 252 ? 11.670 16.842 0.857 1.00 90.75 252 ILE A O 1
ATOM 1891 N N . SER A 1 253 ? 11.666 14.593 0.768 1.00 87.00 253 SER A N 1
ATOM 1892 C CA . SER A 1 253 ? 10.723 14.401 1.882 1.00 87.00 253 SER A CA 1
ATOM 1893 C C . SER A 1 253 ? 11.214 15.013 3.202 1.00 87.00 253 SER A C 1
ATOM 1895 O O . SER A 1 253 ? 10.400 15.460 4.015 1.00 87.00 253 SER A O 1
ATOM 1897 N N . GLU A 1 254 ? 12.536 15.121 3.362 1.00 82.69 254 GLU A N 1
ATOM 1898 C CA . GLU A 1 254 ? 13.231 15.761 4.488 1.00 82.69 254 GLU A CA 1
ATOM 1899 C C . GLU A 1 254 ? 13.321 17.300 4.376 1.00 82.69 254 GLU A C 1
ATOM 1901 O O . GLU A 1 254 ? 13.853 17.977 5.259 1.00 82.69 254 GLU A O 1
ATOM 1906 N N . THR A 1 255 ? 12.804 17.895 3.295 1.00 87.56 255 THR A N 1
ATOM 1907 C CA . THR A 1 255 ? 12.771 19.353 3.096 1.00 87.56 255 THR A CA 1
ATOM 1908 C C . THR A 1 255 ? 11.392 19.944 3.403 1.00 87.56 255 THR A C 1
ATOM 1910 O O . THR A 1 255 ? 10.361 19.275 3.330 1.00 87.56 255 THR A O 1
ATOM 1913 N N . GLU A 1 256 ? 11.343 21.249 3.690 1.00 87.56 256 GLU A N 1
ATOM 1914 C CA . GLU A 1 256 ? 10.081 21.981 3.905 1.00 87.56 256 GLU A CA 1
ATOM 1915 C C . GLU A 1 256 ? 9.198 22.056 2.646 1.00 87.56 256 GLU A C 1
ATOM 1917 O O . GLU A 1 256 ? 7.990 22.272 2.736 1.00 87.56 256 GLU A O 1
ATOM 1922 N N . PHE A 1 257 ? 9.784 21.803 1.473 1.00 89.31 257 PHE A N 1
ATOM 1923 C CA . PHE A 1 257 ? 9.118 21.872 0.177 1.00 89.31 257 PHE A CA 1
ATOM 1924 C C . PHE A 1 257 ? 8.319 20.615 -0.179 1.00 89.31 257 PHE A C 1
ATOM 1926 O O . PHE A 1 257 ? 7.642 20.614 -1.206 1.00 89.31 257 PHE A O 1
ATOM 1933 N N . ARG A 1 258 ? 8.352 19.552 0.641 1.00 86.94 258 ARG A N 1
ATOM 1934 C CA . ARG A 1 258 ? 7.749 18.242 0.320 1.00 86.94 258 ARG A CA 1
ATOM 1935 C C . ARG A 1 258 ? 6.311 18.323 -0.205 1.00 86.94 258 ARG A C 1
ATOM 1937 O O . ARG A 1 258 ? 5.984 17.679 -1.193 1.00 86.94 258 ARG A O 1
ATOM 1944 N N . TYR A 1 259 ? 5.462 19.139 0.424 1.00 88.25 259 TYR A N 1
ATOM 1945 C CA . TYR A 1 259 ? 4.045 19.241 0.067 1.00 88.25 259 TYR A CA 1
ATOM 1946 C C . TYR A 1 259 ? 3.836 20.018 -1.231 1.00 88.25 259 TYR A C 1
ATOM 1948 O O . TYR A 1 259 ? 2.957 19.680 -2.019 1.00 88.25 259 TYR A O 1
ATOM 1956 N N . GLN A 1 260 ? 4.664 21.037 -1.465 1.00 90.00 260 GLN A N 1
ATOM 1957 C CA . GLN A 1 260 ? 4.653 21.793 -2.711 1.00 90.00 260 GLN A CA 1
ATOM 1958 C C . GLN A 1 260 ? 5.139 20.910 -3.864 1.00 90.00 260 GLN A C 1
ATOM 1960 O O . GLN A 1 260 ? 4.477 20.830 -4.891 1.00 90.00 260 GLN A O 1
ATOM 1965 N N . VAL A 1 261 ? 6.235 20.166 -3.663 1.00 92.62 261 VAL A N 1
ATOM 1966 C CA . VAL A 1 261 ? 6.732 19.189 -4.643 1.00 92.62 261 VAL A CA 1
ATOM 1967 C C . VAL A 1 261 ? 5.674 18.131 -4.947 1.00 92.62 261 VAL A C 1
ATOM 1969 O O . VAL A 1 261 ? 5.440 17.813 -6.111 1.00 92.62 261 VAL A O 1
ATOM 1972 N N . GLN A 1 262 ? 5.006 17.612 -3.916 1.00 89.00 262 GLN A N 1
ATOM 1973 C CA . GLN A 1 262 ? 3.934 16.636 -4.076 1.00 89.00 262 GLN A CA 1
ATOM 1974 C C . GLN A 1 262 ? 2.784 17.181 -4.934 1.00 89.00 262 GLN A C 1
ATOM 1976 O O . GLN A 1 262 ? 2.300 16.470 -5.810 1.00 89.00 262 GLN A O 1
ATOM 1981 N N . ALA A 1 263 ? 2.357 18.428 -4.713 1.00 88.75 263 ALA A N 1
ATOM 1982 C CA . ALA A 1 263 ? 1.295 19.049 -5.502 1.00 88.75 263 ALA A CA 1
ATOM 1983 C C . ALA A 1 263 ? 1.699 19.231 -6.977 1.00 88.75 263 ALA A C 1
ATOM 1985 O O . ALA A 1 263 ? 0.913 18.922 -7.870 1.00 88.75 263 ALA A O 1
ATOM 1986 N N . GLU A 1 264 ? 2.937 19.659 -7.234 1.00 90.19 264 GLU A N 1
ATOM 1987 C CA . GLU A 1 264 ? 3.438 19.903 -8.592 1.00 90.19 264 GLU A CA 1
ATOM 1988 C C . GLU A 1 264 ? 3.701 18.614 -9.385 1.00 90.19 264 GLU A C 1
ATOM 1990 O O . GLU A 1 264 ? 3.472 18.565 -10.593 1.00 90.19 264 GLU A O 1
ATOM 1995 N N . ILE A 1 265 ? 4.149 17.538 -8.726 1.00 90.44 265 ILE A N 1
ATOM 1996 C CA . ILE A 1 265 ? 4.409 16.254 -9.396 1.00 90.44 265 ILE A CA 1
ATOM 1997 C C . ILE A 1 265 ? 3.123 15.448 -9.636 1.00 90.44 265 ILE A C 1
ATOM 1999 O O . ILE A 1 265 ? 3.091 14.582 -10.515 1.00 90.44 265 ILE A O 1
ATOM 2003 N N . GLN A 1 266 ? 2.063 15.703 -8.858 1.00 89.31 266 GLN A N 1
ATOM 2004 C CA . GLN A 1 266 ? 0.838 14.899 -8.847 1.00 89.31 266 GLN A CA 1
ATOM 2005 C C . GLN A 1 266 ? 0.211 14.699 -10.242 1.00 89.31 266 GLN A C 1
ATOM 2007 O O . GLN A 1 266 ? -0.154 13.557 -10.547 1.00 89.31 266 GLN A O 1
ATOM 2012 N N . PRO A 1 267 ? 0.096 15.722 -11.119 1.00 89.44 267 PRO A N 1
ATOM 2013 C CA . PRO A 1 267 ? -0.464 15.542 -12.459 1.00 89.44 267 PRO A CA 1
ATOM 2014 C C . PRO A 1 267 ? 0.371 14.591 -13.328 1.00 89.44 267 PRO A C 1
ATOM 2016 O O . PRO A 1 267 ? -0.184 13.697 -13.967 1.00 89.44 267 PRO A O 1
ATOM 2019 N N . PHE A 1 268 ? 1.700 14.739 -13.304 1.00 89.94 268 PHE A N 1
ATOM 2020 C CA . PHE A 1 268 ? 2.630 13.899 -14.066 1.00 89.94 268 PHE A CA 1
ATOM 2021 C C . PHE A 1 268 ? 2.602 12.461 -13.574 1.00 89.94 268 PHE A C 1
ATOM 2023 O O . PHE A 1 268 ? 2.439 11.535 -14.366 1.00 89.94 268 PHE A O 1
ATOM 2030 N N . ARG A 1 269 ? 2.682 12.285 -12.252 1.00 87.75 269 ARG A N 1
ATOM 2031 C CA . ARG A 1 269 ? 2.584 10.980 -11.605 1.00 87.75 269 ARG A CA 1
ATOM 2032 C C . ARG A 1 269 ? 1.303 10.268 -12.013 1.00 87.75 269 ARG A C 1
ATOM 2034 O O . ARG A 1 269 ? 1.372 9.141 -12.475 1.00 87.75 269 ARG A O 1
ATOM 2041 N N . ASN A 1 270 ? 0.143 10.912 -11.875 1.00 86.75 270 ASN A N 1
ATOM 2042 C CA . ASN A 1 270 ? -1.143 10.278 -12.176 1.00 86.75 270 ASN A CA 1
ATOM 2043 C C . ASN A 1 270 ? -1.271 9.878 -13.655 1.00 86.75 270 ASN A C 1
ATOM 2045 O O . ASN A 1 270 ? -1.829 8.822 -13.950 1.00 86.75 270 ASN A O 1
ATOM 2049 N N . LEU A 1 271 ? -0.761 10.706 -14.572 1.00 89.31 271 LEU A N 1
ATOM 2050 C CA . LEU A 1 271 ? -0.770 10.417 -16.006 1.00 89.31 271 LEU A CA 1
ATOM 2051 C C . L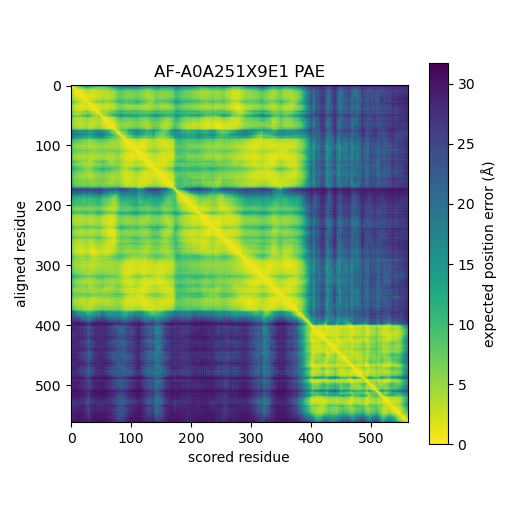EU A 1 271 ? 0.150 9.237 -16.348 1.00 89.31 271 LEU A C 1
ATOM 2053 O O . LEU A 1 271 ? -0.286 8.274 -16.976 1.00 89.31 271 LEU A O 1
ATOM 2057 N N . LEU A 1 272 ? 1.412 9.304 -15.919 1.00 89.62 272 LEU A N 1
ATOM 2058 C CA . LEU A 1 272 ? 2.430 8.301 -16.235 1.00 89.62 272 LEU A CA 1
ATOM 2059 C C . LEU A 1 272 ? 2.132 6.959 -15.562 1.00 89.62 272 LEU A C 1
ATOM 2061 O O . LEU A 1 272 ? 2.312 5.908 -16.168 1.00 89.62 272 LEU A O 1
ATOM 2065 N N . LEU A 1 273 ? 1.600 6.982 -14.340 1.00 85.06 273 LEU A N 1
ATOM 2066 C CA . LEU A 1 273 ? 1.117 5.789 -13.650 1.00 85.06 273 LEU A CA 1
ATOM 2067 C C . LEU A 1 273 ? -0.052 5.141 -14.400 1.00 85.06 273 LEU A C 1
ATOM 2069 O O . LEU A 1 273 ? -0.105 3.919 -14.512 1.00 85.06 273 LEU A O 1
ATOM 2073 N N . GLY A 1 274 ? -0.960 5.940 -14.967 1.00 88.56 274 GLY A N 1
ATOM 2074 C CA . GLY A 1 274 ? -2.010 5.425 -15.841 1.00 88.56 274 GLY A CA 1
ATOM 2075 C C . GLY A 1 274 ? -1.453 4.722 -17.078 1.00 88.56 274 GLY A C 1
ATOM 2076 O O . GLY A 1 274 ? -1.872 3.610 -17.392 1.00 88.56 274 GLY A O 1
ATOM 2077 N N . LEU A 1 275 ? -0.458 5.323 -17.735 1.00 88.69 275 LEU A N 1
ATOM 2078 C CA . LEU A 1 275 ? 0.232 4.703 -18.872 1.00 88.69 275 LEU A CA 1
ATOM 2079 C C . LEU A 1 275 ? 0.936 3.399 -18.481 1.00 88.69 275 LEU A C 1
ATOM 2081 O O . LEU A 1 275 ? 0.803 2.411 -19.195 1.00 88.69 275 LEU A O 1
ATOM 2085 N N . PHE A 1 276 ? 1.600 3.354 -17.323 1.00 86.81 276 PHE A N 1
ATOM 2086 C CA . PHE A 1 276 ? 2.183 2.122 -16.793 1.00 86.81 276 PHE A CA 1
ATOM 2087 C C . PHE A 1 276 ? 1.137 1.008 -16.646 1.00 86.81 276 PHE A C 1
ATOM 2089 O O . PHE A 1 276 ? 1.351 -0.095 -17.145 1.00 86.81 276 PHE A O 1
ATOM 2096 N N . PHE A 1 277 ? -0.014 1.283 -16.023 1.00 87.81 277 PHE A N 1
ATOM 2097 C CA . PHE A 1 277 ? -1.057 0.264 -15.859 1.00 87.81 277 PHE A CA 1
ATOM 2098 C C . PHE A 1 277 ? -1.671 -0.185 -17.183 1.00 87.81 277 PHE A C 1
ATOM 2100 O O . PHE A 1 277 ? -2.000 -1.364 -17.312 1.00 87.81 277 PHE A O 1
ATOM 2107 N N . ILE A 1 278 ? -1.785 0.710 -18.170 1.00 90.50 278 ILE A N 1
ATOM 2108 C CA . ILE A 1 278 ? -2.157 0.319 -19.533 1.00 90.50 278 ILE A CA 1
ATOM 2109 C C . ILE A 1 278 ? -1.128 -0.676 -20.079 1.00 90.50 278 ILE A C 1
ATOM 2111 O O . ILE A 1 278 ? -1.523 -1.735 -20.551 1.00 90.50 278 ILE A O 1
ATOM 2115 N N . THR A 1 279 ? 0.173 -0.397 -19.965 1.00 86.62 279 THR A N 1
ATOM 2116 C CA . THR A 1 279 ? 1.224 -1.301 -20.460 1.00 86.62 279 THR A CA 1
ATOM 2117 C C . THR A 1 279 ? 1.233 -2.651 -19.746 1.00 86.62 279 THR A C 1
ATOM 2119 O O . THR A 1 279 ? 1.363 -3.681 -20.399 1.00 86.62 279 THR A O 1
ATOM 2122 N N . VAL A 1 280 ? 1.006 -2.686 -18.430 1.00 83.44 280 VAL A N 1
ATOM 2123 C CA . VAL A 1 280 ? 0.821 -3.959 -17.708 1.00 83.44 280 VAL A CA 1
ATOM 2124 C C . VAL A 1 280 ? -0.392 -4.723 -18.253 1.00 83.44 280 VAL A C 1
ATOM 2126 O O . VAL A 1 280 ? -0.344 -5.942 -18.381 1.00 83.44 280 VAL A O 1
ATOM 2129 N N . GLY A 1 281 ? -1.473 -4.020 -18.600 1.00 88.50 281 GLY A N 1
ATOM 2130 C CA . GLY A 1 281 ? -2.634 -4.622 -19.250 1.00 88.50 281 GLY A CA 1
ATOM 2131 C C . GLY A 1 281 ? -2.339 -5.147 -20.660 1.00 88.50 281 GLY A C 1
ATOM 2132 O O . GLY A 1 281 ? -2.832 -6.215 -21.008 1.00 88.50 281 GLY A O 1
ATOM 2133 N N . LEU A 1 282 ? -1.519 -4.438 -21.448 1.00 88.12 282 LEU A N 1
ATOM 2134 C CA . LEU A 1 282 ? -1.079 -4.868 -22.786 1.00 88.12 282 LEU A CA 1
ATOM 2135 C C . LEU A 1 282 ? -0.288 -6.182 -22.732 1.00 88.12 282 LEU A C 1
ATOM 2137 O O . LEU A 1 282 ? -0.469 -7.037 -23.597 1.00 88.12 282 LEU A O 1
ATOM 2141 N N . ALA A 1 283 ? 0.551 -6.335 -21.704 1.00 81.75 283 ALA A N 1
ATOM 2142 C CA . ALA A 1 283 ? 1.406 -7.503 -21.506 1.00 81.75 283 ALA A CA 1
ATOM 2143 C C . ALA A 1 283 ? 0.632 -8.778 -21.113 1.00 81.75 283 ALA A C 1
ATOM 2145 O O . ALA A 1 283 ? 1.204 -9.870 -21.108 1.00 81.75 283 ALA A O 1
ATOM 2146 N N . LEU A 1 284 ? -0.655 -8.669 -20.755 1.00 86.00 284 LEU A N 1
ATOM 2147 C CA . LEU A 1 284 ? -1.471 -9.831 -20.420 1.00 86.00 284 LEU A CA 1
ATOM 2148 C C . LEU A 1 284 ? -1.972 -10.547 -21.673 1.00 86.00 284 LEU A C 1
ATOM 2150 O O . LEU A 1 284 ? -2.656 -9.972 -22.524 1.00 86.00 284 LEU A O 1
ATOM 2154 N N . ASP A 1 285 ? -1.698 -11.848 -21.728 1.00 86.88 285 ASP A N 1
ATOM 2155 C CA . ASP A 1 285 ? -2.233 -12.728 -22.752 1.00 86.88 285 ASP A CA 1
ATOM 2156 C C . ASP A 1 285 ? -3.606 -13.272 -22.332 1.00 86.88 285 ASP A C 1
ATOM 2158 O O . ASP A 1 285 ? -3.752 -14.017 -21.356 1.00 86.88 285 ASP A O 1
ATOM 2162 N N . LEU A 1 286 ? -4.647 -12.899 -23.083 1.00 85.12 286 LEU A N 1
ATOM 2163 C CA . LEU A 1 286 ? -6.002 -13.369 -22.808 1.00 85.12 286 LEU A CA 1
ATOM 2164 C C . LEU A 1 286 ? -6.125 -14.887 -23.007 1.00 85.12 286 LEU A C 1
ATOM 2166 O O . LEU A 1 286 ? -6.914 -15.523 -22.308 1.00 85.12 286 LEU A O 1
ATOM 2170 N N . SER A 1 287 ? -5.338 -15.479 -23.909 1.00 87.19 287 SER A N 1
ATOM 2171 C CA . SER A 1 287 ? -5.333 -16.926 -24.118 1.00 87.19 287 SER A CA 1
ATOM 2172 C C . SER A 1 287 ? -4.911 -17.647 -22.837 1.00 87.19 287 SER A C 1
ATOM 2174 O O . SER A 1 287 ? -5.667 -18.490 -22.351 1.00 87.19 287 SER A O 1
ATOM 2176 N N . VAL A 1 288 ? -3.833 -17.188 -22.192 1.00 88.25 288 VAL A N 1
ATOM 2177 C CA . VAL A 1 288 ? -3.371 -17.668 -20.881 1.00 88.25 288 VAL A CA 1
ATOM 2178 C C . VAL A 1 288 ? -4.449 -17.471 -19.815 1.00 88.25 288 VAL A C 1
ATOM 2180 O O . VAL A 1 288 ? -4.743 -18.394 -19.056 1.00 88.25 288 VAL A O 1
ATOM 2183 N N . ILE A 1 289 ? -5.101 -16.306 -19.763 1.00 88.31 289 ILE A N 1
ATOM 2184 C CA . ILE A 1 289 ? -6.164 -16.054 -18.775 1.00 88.31 289 ILE A CA 1
ATOM 2185 C C . ILE A 1 289 ? -7.333 -17.030 -18.953 1.00 88.31 289 ILE A C 1
ATOM 2187 O O . ILE A 1 289 ? -7.866 -17.534 -17.963 1.00 88.31 289 ILE A O 1
ATOM 2191 N N . THR A 1 290 ? -7.741 -17.309 -20.194 1.00 90.75 290 THR A N 1
ATOM 2192 C CA . THR A 1 290 ? -8.841 -18.246 -20.464 1.00 90.75 290 THR A CA 1
ATOM 2193 C C . THR A 1 290 ? -8.452 -19.701 -20.226 1.00 90.75 290 THR A C 1
ATOM 2195 O O . THR A 1 290 ? -9.243 -20.448 -19.651 1.00 90.75 290 THR A O 1
ATOM 2198 N N . GLU A 1 291 ? -7.236 -20.097 -20.600 1.00 95.06 291 GLU A N 1
ATOM 2199 C CA . GLU A 1 291 ? -6.712 -21.449 -20.404 1.00 95.06 291 GLU A CA 1
ATOM 2200 C C . GLU A 1 291 ? -6.551 -21.769 -18.912 1.00 95.06 291 GLU A C 1
ATOM 2202 O O . GLU A 1 291 ? -6.981 -22.821 -18.436 1.00 95.06 291 GLU A O 1
ATOM 2207 N N . TYR A 1 292 ? -6.020 -20.818 -18.144 1.00 95.19 292 TYR A N 1
ATOM 2208 C CA . TYR A 1 292 ? -5.755 -20.963 -16.715 1.00 95.19 292 TYR A CA 1
ATOM 2209 C C . TYR A 1 292 ? -6.835 -20.331 -15.829 1.00 95.19 292 TYR A C 1
ATOM 2211 O O . TYR A 1 292 ? -6.601 -20.106 -14.641 1.00 95.19 292 TYR A O 1
ATOM 2219 N N . ALA A 1 293 ? -8.040 -20.086 -16.353 1.00 95.31 293 ALA A N 1
ATOM 2220 C CA . ALA A 1 293 ? -9.111 -19.392 -15.631 1.00 95.31 293 ALA A CA 1
ATOM 2221 C C . ALA A 1 293 ? -9.424 -20.025 -14.263 1.00 95.31 293 ALA A C 1
ATOM 2223 O O . ALA A 1 293 ? -9.593 -19.320 -13.266 1.00 95.31 293 ALA A O 1
ATOM 2224 N N . PHE A 1 294 ? -9.450 -21.361 -14.187 1.00 96.44 294 PHE A N 1
ATOM 2225 C CA . PHE A 1 294 ? -9.664 -22.083 -12.928 1.00 96.44 294 PHE A CA 1
ATOM 2226 C C . PHE A 1 294 ? -8.499 -21.916 -11.948 1.00 96.44 294 PHE A C 1
ATOM 2228 O O . PHE A 1 294 ? -8.728 -21.736 -10.751 1.00 96.44 294 PHE A O 1
ATOM 2235 N N . THR A 1 295 ? -7.261 -21.939 -12.445 1.00 96.06 295 THR A N 1
ATOM 2236 C CA . THR A 1 295 ? -6.056 -21.717 -11.639 1.00 96.06 295 THR A CA 1
ATOM 2237 C C . THR A 1 295 ? -6.041 -20.299 -11.083 1.00 96.06 295 THR A C 1
ATOM 2239 O O . THR A 1 295 ? -5.852 -20.122 -9.884 1.00 96.06 295 THR A O 1
ATOM 2242 N N . ILE A 1 296 ? -6.337 -19.297 -11.914 1.00 96.56 296 ILE A N 1
ATOM 2243 C CA . ILE A 1 296 ? -6.428 -17.895 -11.496 1.00 96.56 296 ILE A CA 1
ATOM 2244 C C . ILE A 1 296 ? -7.539 -17.723 -10.455 1.00 96.56 296 ILE A C 1
ATOM 2246 O O . ILE A 1 296 ? -7.315 -17.118 -9.410 1.00 96.56 296 ILE A O 1
ATOM 2250 N N . ALA A 1 297 ? -8.724 -18.302 -10.672 1.00 96.62 297 ALA A N 1
ATOM 2251 C CA . ALA A 1 297 ? -9.809 -18.250 -9.692 1.00 96.62 297 ALA A CA 1
ATOM 2252 C C . ALA A 1 297 ? -9.406 -18.878 -8.343 1.00 96.62 297 ALA A C 1
ATOM 2254 O O . ALA A 1 297 ? -9.706 -18.320 -7.284 1.00 96.62 297 ALA A O 1
ATOM 2255 N N . ALA A 1 298 ? -8.685 -20.004 -8.368 1.00 96.88 298 ALA A N 1
ATOM 2256 C CA . ALA A 1 298 ? -8.136 -20.623 -7.165 1.00 96.88 298 ALA A CA 1
ATOM 2257 C C . ALA A 1 298 ? -7.080 -19.730 -6.491 1.00 96.88 298 ALA A C 1
ATOM 2259 O O . ALA A 1 298 ? -7.123 -19.557 -5.274 1.00 96.88 298 ALA A O 1
ATOM 2260 N N . MET A 1 299 ? -6.182 -19.106 -7.259 1.00 97.12 299 MET A N 1
ATOM 2261 C CA . MET A 1 299 ? -5.174 -18.172 -6.747 1.00 97.12 299 MET A CA 1
ATOM 2262 C C . MET A 1 299 ? -5.809 -16.936 -6.104 1.00 97.12 299 MET A C 1
ATOM 2264 O O . MET A 1 299 ? -5.385 -16.535 -5.023 1.00 97.12 299 MET A O 1
ATOM 2268 N N . VAL A 1 300 ? -6.863 -16.372 -6.701 1.00 97.75 300 VAL A N 1
ATOM 2269 C CA . VAL A 1 300 ? -7.629 -15.251 -6.128 1.00 97.75 300 VAL A CA 1
ATOM 2270 C C . VAL A 1 300 ? -8.261 -15.654 -4.797 1.00 97.75 300 VAL A C 1
ATOM 2272 O O . VAL A 1 300 ? -8.196 -14.906 -3.820 1.00 97.75 300 VAL A O 1
ATOM 2275 N N . LEU A 1 301 ? -8.852 -16.849 -4.731 1.00 96.88 301 LEU A N 1
ATOM 2276 C CA . LEU A 1 301 ? -9.435 -17.360 -3.495 1.00 96.88 301 LEU A CA 1
ATOM 2277 C C . LEU A 1 301 ? -8.363 -17.544 -2.411 1.00 96.88 301 LEU A C 1
ATOM 2279 O O . LEU A 1 301 ? -8.557 -17.102 -1.279 1.00 96.88 301 LEU A O 1
ATOM 2283 N N . VAL A 1 302 ? -7.226 -18.153 -2.758 1.00 96.62 302 VAL A N 1
ATOM 2284 C CA . VAL A 1 302 ? -6.090 -18.344 -1.845 1.00 96.62 302 VAL A CA 1
ATOM 2285 C C . VAL A 1 302 ? -5.547 -17.002 -1.364 1.00 96.62 302 VAL A C 1
ATOM 2287 O O . VAL A 1 302 ? -5.344 -16.846 -0.162 1.00 96.62 302 VAL A O 1
ATOM 2290 N N . LEU A 1 303 ? -5.389 -16.019 -2.259 1.00 97.81 303 LEU A N 1
ATOM 2291 C CA . LEU A 1 303 ? -4.954 -14.662 -1.929 1.00 97.81 303 LEU A CA 1
ATOM 2292 C C . LEU A 1 303 ? -5.833 -14.063 -0.826 1.00 97.81 303 LEU A C 1
ATOM 2294 O O . LEU A 1 303 ? -5.326 -13.698 0.237 1.00 97.81 303 LEU A O 1
ATOM 2298 N N . PHE A 1 304 ? -7.153 -14.032 -1.038 1.00 97.56 304 PHE A N 1
ATOM 2299 C CA . PHE A 1 304 ? -8.082 -13.492 -0.048 1.00 97.56 304 PHE A CA 1
ATOM 2300 C C . PHE A 1 304 ? -8.077 -14.299 1.248 1.00 97.56 304 PHE A C 1
ATOM 2302 O O . PHE A 1 304 ? -7.999 -13.708 2.322 1.00 97.56 304 PHE A O 1
ATOM 2309 N N . ILE A 1 305 ? -8.133 -15.634 1.186 1.00 96.69 305 ILE A N 1
ATOM 2310 C CA . ILE A 1 305 ? -8.145 -16.475 2.391 1.00 96.69 305 ILE A CA 1
ATOM 2311 C C . ILE A 1 305 ? -6.887 -16.224 3.222 1.00 96.69 305 ILE A C 1
ATOM 2313 O O . ILE A 1 305 ? -6.986 -15.993 4.428 1.00 96.69 305 ILE A O 1
ATOM 2317 N N . PHE A 1 306 ? -5.709 -16.240 2.605 1.00 96.88 306 PHE A N 1
ATOM 2318 C CA . PHE A 1 306 ? -4.439 -16.105 3.312 1.00 96.88 306 PHE A CA 1
ATOM 2319 C C . PHE A 1 306 ? -4.270 -14.704 3.880 1.00 96.88 306 PHE A C 1
ATOM 2321 O O . PHE A 1 306 ? -3.974 -14.567 5.068 1.00 96.88 306 PHE A O 1
ATOM 2328 N N . LYS A 1 307 ? -4.533 -13.654 3.096 1.00 96.75 307 LYS A N 1
ATOM 2329 C CA . LYS A 1 307 ? -4.397 -12.278 3.588 1.00 96.75 307 LYS A CA 1
ATOM 2330 C C . LYS A 1 307 ? -5.416 -11.949 4.669 1.00 96.75 307 LYS A C 1
ATOM 2332 O O . LYS A 1 307 ? -5.046 -11.395 5.701 1.00 96.75 307 LYS A O 1
ATOM 2337 N N . ILE A 1 308 ? -6.680 -12.330 4.478 1.00 96.00 308 ILE A N 1
ATOM 2338 C CA . ILE A 1 308 ? -7.727 -12.067 5.469 1.00 96.00 308 ILE A CA 1
ATOM 2339 C C . ILE A 1 308 ? -7.443 -12.851 6.755 1.00 96.00 308 ILE A C 1
ATOM 2341 O O . ILE A 1 308 ? -7.530 -12.283 7.840 1.00 96.00 308 ILE A O 1
ATOM 2345 N N . SER A 1 309 ? -7.072 -14.132 6.670 1.00 95.94 309 SER A N 1
ATOM 2346 C CA . SER A 1 309 ? -6.813 -14.947 7.868 1.00 95.94 309 SER A CA 1
ATOM 2347 C C . SER A 1 309 ? -5.586 -14.480 8.648 1.00 95.94 309 SER A C 1
ATOM 2349 O O . SER A 1 309 ? -5.668 -14.336 9.869 1.00 95.94 309 SER A O 1
ATOM 2351 N N . THR A 1 310 ? -4.474 -14.192 7.970 1.00 95.81 310 THR A N 1
ATOM 2352 C CA . THR A 1 310 ? -3.242 -13.722 8.622 1.00 95.81 310 THR A CA 1
ATOM 2353 C C . THR A 1 310 ? -3.434 -12.357 9.263 1.00 95.81 310 THR A C 1
ATOM 2355 O O . THR A 1 310 ? -3.139 -12.194 10.446 1.00 95.81 310 THR A O 1
ATOM 2358 N N . LEU A 1 311 ? -4.012 -11.393 8.543 1.00 94.50 311 LEU A N 1
ATOM 2359 C CA . LEU A 1 311 ? -4.251 -10.062 9.091 1.00 94.50 311 LEU A CA 1
ATOM 2360 C C . LEU A 1 311 ? -5.297 -10.081 10.212 1.00 94.50 311 LEU A C 1
ATOM 2362 O O . LEU A 1 311 ? -5.118 -9.405 11.225 1.00 94.50 311 LEU A O 1
ATOM 2366 N N . TRP A 1 312 ? -6.353 -10.893 10.092 1.00 94.25 312 TRP A N 1
ATOM 2367 C CA . TRP A 1 312 ? -7.309 -11.082 11.183 1.00 94.25 312 TRP A CA 1
ATOM 2368 C C . TRP A 1 312 ? -6.620 -11.647 12.427 1.00 94.25 312 TRP A C 1
ATOM 2370 O O . TRP A 1 312 ? -6.815 -11.119 13.521 1.00 94.25 312 TRP A O 1
ATOM 2380 N N . LEU A 1 313 ? -5.777 -12.673 12.273 1.00 94.62 313 LEU A N 1
ATOM 2381 C CA . LEU A 1 313 ? -5.049 -13.286 13.382 1.00 94.62 313 LEU A CA 1
ATOM 2382 C C . LEU A 1 313 ? -4.094 -12.288 14.048 1.00 94.62 313 LEU A C 1
ATOM 2384 O O . LEU A 1 313 ? -4.155 -12.110 15.264 1.00 94.62 313 LEU A O 1
ATOM 2388 N N . VAL A 1 314 ? -3.269 -11.589 13.263 1.00 93.12 314 VAL A N 1
ATOM 2389 C CA . VAL A 1 314 ? -2.355 -10.543 13.753 1.00 93.12 314 VAL A CA 1
ATOM 2390 C C . VAL A 1 314 ? -3.131 -9.477 14.519 1.00 93.12 314 VAL A C 1
ATOM 2392 O O . VAL A 1 314 ? -2.723 -9.072 15.611 1.00 93.12 314 VAL A O 1
ATOM 2395 N N . ALA A 1 315 ? -4.288 -9.065 13.997 1.00 87.38 315 ALA A N 1
ATOM 2396 C CA . ALA A 1 315 ? -5.094 -8.047 14.641 1.00 87.38 315 ALA A CA 1
ATOM 2397 C C . ALA A 1 315 ? -5.766 -8.518 15.935 1.00 87.38 315 ALA A C 1
ATOM 2399 O O . ALA A 1 315 ? -5.836 -7.763 16.908 1.00 87.38 315 ALA A O 1
ATOM 2400 N N . ARG A 1 316 ? -6.193 -9.782 15.996 1.00 86.62 316 ARG A N 1
ATOM 2401 C CA . ARG A 1 316 ? -6.743 -10.393 17.213 1.00 86.62 316 ARG A CA 1
ATOM 2402 C C . ARG A 1 316 ? -5.689 -10.556 18.300 1.00 86.62 316 ARG A C 1
ATOM 2404 O O . ARG A 1 316 ? -5.977 -10.226 19.450 1.00 86.62 316 ARG A O 1
ATOM 2411 N N . LEU A 1 317 ? -4.494 -11.024 17.939 1.00 87.69 317 LEU A N 1
ATOM 2412 C CA . LEU A 1 317 ? -3.370 -11.202 18.866 1.00 87.69 317 LEU A CA 1
ATOM 2413 C C . LEU A 1 317 ? -2.853 -9.863 19.401 1.00 87.69 317 LEU A C 1
ATOM 2415 O O . LEU A 1 317 ? -2.442 -9.778 20.553 1.00 87.69 317 LEU A O 1
ATOM 2419 N N . SER A 1 318 ? -2.972 -8.803 18.602 1.00 81.00 318 SER A N 1
ATOM 2420 C CA . SER A 1 318 ? -2.622 -7.431 18.986 1.00 81.00 318 SER A CA 1
ATOM 2421 C C . SER A 1 318 ? -3.722 -6.721 19.797 1.00 81.00 318 SER A C 1
ATOM 2423 O O . SER A 1 318 ? -3.628 -5.524 20.058 1.00 81.00 318 SER A O 1
ATOM 2425 N N . GLY A 1 319 ? -4.776 -7.439 20.209 1.00 75.06 319 GLY A N 1
ATOM 2426 C CA . GLY A 1 319 ? -5.829 -6.931 21.093 1.00 75.06 319 GLY A CA 1
ATOM 2427 C C . GLY A 1 319 ? -7.022 -6.276 20.391 1.00 75.06 319 GLY A C 1
ATOM 2428 O O . GLY A 1 319 ? -7.919 -5.790 21.080 1.00 75.06 319 GLY A O 1
ATOM 2429 N N . GLY A 1 320 ? -7.115 -6.320 19.058 1.00 71.94 320 GLY A N 1
ATOM 2430 C CA . GLY A 1 320 ? -8.270 -5.826 18.299 1.00 71.94 320 GLY A CA 1
ATOM 2431 C C . GLY A 1 320 ? -9.555 -6.621 18.573 1.00 71.94 320 GLY A C 1
ATOM 2432 O O . GLY A 1 320 ? -9.513 -7.808 18.925 1.00 71.94 320 GLY A O 1
ATOM 2433 N N . SER A 1 321 ? -10.731 -5.996 18.444 1.00 75.50 321 SER A N 1
ATOM 2434 C CA . SER A 1 321 ? -12.011 -6.721 18.538 1.00 75.50 321 SER A CA 1
ATOM 2435 C C . SER A 1 321 ? -12.242 -7.614 17.312 1.00 75.50 321 SER A C 1
ATOM 2437 O O . SER A 1 321 ? -11.711 -7.310 16.243 1.00 75.50 321 SER A O 1
ATOM 2439 N N . PRO A 1 322 ? -12.979 -8.734 17.431 1.00 74.69 322 PRO A N 1
ATOM 2440 C CA . PRO A 1 322 ? -13.397 -9.546 16.287 1.00 74.69 322 PRO A CA 1
ATOM 2441 C C . PRO A 1 322 ? -13.965 -8.734 15.118 1.00 74.69 322 PRO A C 1
ATOM 2443 O O . PRO A 1 322 ? -13.537 -8.940 13.983 1.00 74.69 322 PRO A O 1
ATOM 2446 N N . SER A 1 323 ? -14.863 -7.785 15.399 1.00 75.25 323 SER A N 1
ATOM 2447 C CA . SER A 1 323 ? -15.458 -6.913 14.375 1.00 75.25 323 SER A CA 1
ATOM 2448 C C . SER A 1 323 ? -14.419 -6.004 13.701 1.00 75.25 323 SER A C 1
ATOM 2450 O O . SER A 1 323 ? -14.308 -5.988 12.473 1.00 75.25 323 SER A O 1
ATOM 2452 N N . PHE A 1 324 ? -13.589 -5.316 14.496 1.00 81.69 324 PHE A N 1
ATOM 2453 C CA . PHE A 1 324 ? -12.497 -4.472 13.995 1.00 81.69 324 PHE A CA 1
ATOM 2454 C C . PHE A 1 324 ? -11.505 -5.269 13.138 1.00 81.69 324 PHE A C 1
ATOM 2456 O O . PHE A 1 324 ? -11.176 -4.868 12.025 1.00 81.69 324 PHE A O 1
ATOM 2463 N N . SER A 1 325 ? -11.071 -6.424 13.648 1.00 85.50 325 SER A N 1
ATOM 2464 C CA . SER A 1 325 ? -10.054 -7.272 13.017 1.00 85.50 325 SER A CA 1
ATOM 2465 C C . SER A 1 325 ? -10.548 -7.811 11.680 1.00 85.50 325 SER A C 1
ATOM 2467 O O . SER A 1 325 ? -9.797 -7.821 10.713 1.00 85.50 325 SER A O 1
ATOM 2469 N N . MET A 1 326 ? -11.820 -8.224 11.601 1.00 86.38 326 MET A N 1
ATOM 2470 C CA . MET A 1 326 ? -12.403 -8.718 10.351 1.00 86.38 326 MET A CA 1
ATOM 2471 C C . MET A 1 326 ? -12.533 -7.603 9.317 1.00 86.38 326 MET A C 1
ATOM 2473 O O . MET A 1 326 ? -12.220 -7.812 8.148 1.00 86.38 326 MET A O 1
ATOM 2477 N N . ARG A 1 327 ? -12.964 -6.409 9.742 1.00 85.50 327 ARG A N 1
ATOM 2478 C CA . ARG A 1 327 ? -13.102 -5.268 8.834 1.00 85.50 327 ARG A CA 1
ATOM 2479 C C . ARG A 1 327 ? -11.753 -4.833 8.267 1.00 85.50 327 ARG A C 1
ATOM 2481 O O . ARG A 1 327 ? -11.641 -4.664 7.058 1.00 85.50 327 ARG A O 1
ATOM 2488 N N . LEU A 1 328 ? -10.735 -4.721 9.122 1.00 89.50 328 LEU A N 1
ATOM 2489 C CA . LEU A 1 328 ? -9.365 -4.414 8.712 1.00 89.50 328 LEU A CA 1
ATOM 2490 C C . LEU A 1 328 ? -8.813 -5.478 7.750 1.00 89.50 328 LEU A C 1
ATOM 2492 O O . LEU A 1 328 ? -8.231 -5.139 6.723 1.00 89.50 328 LEU A O 1
ATOM 2496 N N . ALA A 1 329 ? -9.047 -6.757 8.058 1.00 94.00 329 ALA A N 1
ATOM 2497 C CA . ALA A 1 329 ? -8.587 -7.880 7.252 1.00 94.00 329 ALA A CA 1
ATOM 2498 C C . ALA A 1 329 ? -9.214 -7.924 5.852 1.00 94.00 329 ALA A C 1
ATOM 2500 O O . ALA A 1 329 ? -8.500 -8.129 4.877 1.00 94.00 329 ALA A O 1
ATOM 2501 N N . ILE A 1 330 ? -10.529 -7.704 5.738 1.00 93.31 330 ILE A N 1
ATOM 2502 C CA . ILE A 1 330 ? -11.216 -7.667 4.438 1.00 93.31 330 ILE A CA 1
ATOM 2503 C C . ILE A 1 330 ? -10.763 -6.455 3.620 1.00 93.31 330 ILE A C 1
ATOM 2505 O O . ILE A 1 330 ? -10.506 -6.595 2.427 1.00 93.31 330 ILE A O 1
ATOM 2509 N N . LEU A 1 331 ? -10.628 -5.287 4.257 1.00 92.06 331 LEU A N 1
ATOM 2510 C CA . LEU A 1 331 ? -10.212 -4.053 3.589 1.00 92.06 331 LEU A CA 1
ATOM 2511 C C . LEU A 1 331 ? -8.835 -4.191 2.916 1.00 92.06 331 LEU A C 1
ATOM 2513 O O . LEU A 1 331 ? -8.650 -3.717 1.801 1.00 92.06 331 LEU A O 1
ATOM 2517 N N . LEU A 1 332 ? -7.892 -4.879 3.567 1.00 95.06 332 LEU A N 1
ATOM 2518 C CA . LEU A 1 332 ? -6.522 -5.095 3.079 1.00 95.06 332 LEU A CA 1
ATOM 2519 C C . LEU A 1 332 ? -6.294 -6.485 2.452 1.00 95.06 332 LEU A C 1
ATOM 2521 O O . LEU A 1 332 ? -5.157 -6.866 2.175 1.00 95.06 332 LEU A O 1
ATOM 2525 N N . GLY A 1 333 ? -7.355 -7.264 2.225 1.00 95.19 333 GLY A N 1
ATOM 2526 C CA . GLY A 1 333 ? -7.263 -8.664 1.783 1.00 95.19 333 GLY A CA 1
ATOM 2527 C C . GLY A 1 333 ? -6.838 -8.866 0.323 1.00 95.19 333 GLY A C 1
ATOM 2528 O O . GLY A 1 333 ? -6.567 -9.988 -0.087 1.00 95.19 333 GLY A O 1
ATOM 2529 N N . GLN A 1 334 ? -6.791 -7.791 -0.452 1.00 95.31 334 GLN A N 1
ATOM 2530 C CA . GLN A 1 334 ? -6.496 -7.757 -1.888 1.00 95.31 334 GLN A CA 1
ATOM 2531 C C . GLN A 1 334 ? -5.014 -7.561 -2.202 1.00 95.31 334 GLN A C 1
ATOM 2533 O O . GLN A 1 334 ? -4.249 -7.208 -1.308 1.00 95.31 334 GLN A O 1
ATOM 2538 N N . GLY A 1 335 ? -4.609 -7.774 -3.456 1.00 94.62 335 GLY A N 1
ATOM 2539 C CA . GLY A 1 335 ? -3.218 -7.612 -3.888 1.00 94.62 335 GLY A CA 1
ATOM 2540 C C . GLY A 1 335 ? -2.716 -6.163 -3.850 1.00 94.62 335 GLY A C 1
ATOM 2541 O O . GLY A 1 335 ? -3.463 -5.227 -3.568 1.00 94.62 335 GLY A O 1
ATOM 2542 N N . GLY A 1 336 ? -1.427 -5.968 -4.124 1.00 91.38 336 GLY A N 1
ATOM 2543 C CA . GLY A 1 336 ? -0.801 -4.649 -4.232 1.00 91.38 336 GLY A CA 1
ATOM 2544 C C . GLY A 1 336 ? -0.609 -4.219 -5.679 1.00 91.38 336 GLY A C 1
ATOM 2545 O O . GLY A 1 336 ? -0.225 -5.026 -6.518 1.00 91.38 336 GLY A O 1
ATOM 2546 N N . GLU A 1 337 ? -0.806 -2.938 -5.978 1.00 86.81 337 GLU A N 1
ATOM 2547 C CA . GLU A 1 337 ? -0.506 -2.385 -7.308 1.00 86.81 337 GLU A CA 1
ATOM 2548 C C . GLU A 1 337 ? 0.999 -2.425 -7.608 1.00 86.81 337 GLU A C 1
ATOM 2550 O O . GLU A 1 337 ? 1.419 -2.742 -8.717 1.00 86.81 337 GLU A O 1
ATOM 2555 N N . PHE A 1 338 ? 1.816 -2.247 -6.571 1.00 85.00 338 PHE A N 1
ATOM 2556 C CA . PHE A 1 338 ? 3.267 -2.389 -6.630 1.00 85.00 338 PHE A CA 1
ATOM 2557 C C . PHE A 1 338 ? 3.737 -3.818 -6.893 1.00 85.00 338 PHE A C 1
ATOM 2559 O O . PHE A 1 338 ? 4.844 -4.011 -7.387 1.00 85.00 338 PHE A O 1
ATOM 2566 N N . ALA A 1 339 ? 2.915 -4.827 -6.603 1.00 91.38 339 ALA A N 1
ATOM 2567 C CA . ALA A 1 339 ? 3.265 -6.205 -6.921 1.00 91.38 339 ALA A CA 1
ATOM 2568 C C . ALA A 1 339 ? 3.281 -6.442 -8.440 1.00 91.38 339 ALA A C 1
ATOM 2570 O O . ALA A 1 339 ? 4.102 -7.215 -8.922 1.00 91.38 339 ALA A O 1
ATOM 2571 N N . LEU A 1 340 ? 2.448 -5.720 -9.202 1.00 87.88 340 LEU A N 1
ATOM 2572 C CA . LEU A 1 340 ? 2.477 -5.747 -10.668 1.00 87.88 340 LEU A CA 1
ATOM 2573 C C . LEU A 1 340 ? 3.816 -5.216 -11.198 1.00 87.88 340 LEU A C 1
ATOM 2575 O O . LEU A 1 340 ? 4.431 -5.840 -12.057 1.00 87.88 340 LEU A O 1
ATOM 2579 N N . VAL A 1 341 ? 4.311 -4.115 -10.622 1.00 82.12 341 VAL A N 1
ATOM 2580 C CA . VAL A 1 341 ? 5.649 -3.577 -10.922 1.00 82.12 341 VAL A CA 1
ATOM 2581 C C . VAL A 1 341 ? 6.729 -4.604 -10.570 1.00 82.12 341 VAL A C 1
ATOM 2583 O O . VAL A 1 341 ? 7.576 -4.921 -11.400 1.00 82.12 341 VAL A O 1
ATOM 2586 N N . LEU A 1 342 ? 6.682 -5.145 -9.348 1.00 88.50 342 LEU A N 1
ATOM 2587 C CA . LEU A 1 342 ? 7.672 -6.089 -8.829 1.00 88.50 342 LEU A CA 1
ATOM 2588 C C . LEU A 1 342 ? 7.799 -7.333 -9.719 1.00 88.50 342 LEU A C 1
ATOM 2590 O O . LEU A 1 342 ? 8.911 -7.745 -10.039 1.00 88.50 342 LEU A O 1
ATOM 2594 N N . PHE A 1 343 ? 6.673 -7.915 -10.140 1.00 91.38 343 PHE A N 1
ATOM 2595 C CA . PHE A 1 343 ? 6.673 -9.084 -11.019 1.00 91.38 343 PHE A CA 1
ATOM 2596 C C . PHE A 1 343 ? 7.153 -8.747 -12.430 1.00 91.38 343 PHE A C 1
ATOM 2598 O O . PHE A 1 343 ? 7.866 -9.554 -13.015 1.00 91.38 343 PHE A O 1
ATOM 2605 N N . GLY A 1 344 ? 6.844 -7.554 -12.947 1.00 83.88 344 GLY A N 1
ATOM 2606 C CA . GLY A 1 344 ? 7.384 -7.087 -14.225 1.00 83.88 344 GLY A CA 1
ATOM 2607 C C . GLY A 1 344 ? 8.914 -7.013 -14.216 1.00 83.88 344 GLY A C 1
ATOM 2608 O O . GLY A 1 344 ? 9.564 -7.575 -15.095 1.00 83.88 344 GLY A O 1
ATOM 2609 N N . VAL A 1 345 ? 9.497 -6.404 -13.178 1.00 80.75 345 VAL A N 1
ATOM 2610 C CA . VAL A 1 345 ? 10.963 -6.330 -13.018 1.00 80.75 345 VAL A CA 1
ATOM 2611 C C . VAL A 1 345 ? 11.569 -7.726 -12.828 1.00 80.75 345 VAL A C 1
ATOM 2613 O O . VAL A 1 345 ? 12.588 -8.046 -13.432 1.00 80.75 345 VAL A O 1
ATOM 2616 N N . ALA A 1 346 ? 10.926 -8.604 -12.054 1.00 88.69 346 ALA A N 1
ATOM 2617 C CA . ALA A 1 346 ? 11.414 -9.968 -11.846 1.00 88.69 346 ALA A CA 1
ATOM 2618 C C . ALA A 1 346 ? 11.445 -10.815 -13.133 1.00 88.69 346 ALA A C 1
ATOM 2620 O O . ALA A 1 346 ? 12.305 -11.689 -13.264 1.00 88.69 346 ALA A O 1
ATOM 2621 N N . VAL A 1 347 ? 10.542 -10.556 -14.087 1.00 88.38 347 VAL A N 1
ATOM 2622 C CA . VAL A 1 347 ? 10.577 -11.174 -15.425 1.00 88.38 347 VAL A CA 1
ATOM 2623 C C . VAL A 1 347 ? 11.760 -10.652 -16.238 1.00 88.38 347 VAL A C 1
ATOM 2625 O O . VAL A 1 347 ? 12.470 -11.450 -16.851 1.00 88.38 347 VAL A O 1
ATOM 2628 N N . GLN A 1 348 ? 12.008 -9.337 -16.220 1.00 82.00 348 GLN A N 1
ATOM 2629 C CA . GLN A 1 348 ? 13.153 -8.729 -16.916 1.00 82.00 348 GLN A CA 1
ATOM 2630 C C . GLN A 1 348 ? 14.487 -9.311 -16.422 1.00 82.00 348 GLN A C 1
ATOM 2632 O O . GLN A 1 348 ? 15.343 -9.680 -17.228 1.00 82.00 348 GLN A O 1
ATOM 2637 N N . ASP A 1 349 ? 14.604 -9.502 -15.108 1.00 82.69 349 ASP A N 1
ATOM 2638 C CA . ASP A 1 349 ? 15.781 -10.069 -14.443 1.00 82.69 349 ASP A CA 1
ATOM 2639 C C . ASP A 1 349 ? 15.833 -11.611 -14.470 1.00 82.69 349 ASP A C 1
ATOM 2641 O O . ASP A 1 349 ? 16.737 -12.218 -13.894 1.00 82.69 349 ASP A O 1
ATOM 2645 N N . ARG A 1 350 ? 14.890 -12.272 -15.163 1.00 86.62 350 ARG A N 1
ATOM 2646 C CA . ARG A 1 350 ? 14.795 -13.741 -15.315 1.00 86.62 350 ARG A CA 1
ATOM 2647 C C . ARG A 1 350 ? 14.669 -14.516 -13.999 1.00 86.62 350 ARG A C 1
ATOM 2649 O O . ARG A 1 350 ? 14.969 -15.709 -13.956 1.00 86.62 350 ARG A O 1
ATOM 2656 N N . LEU A 1 351 ? 14.209 -13.859 -12.938 1.00 89.50 351 LEU A N 1
ATOM 2657 C CA . LEU A 1 351 ? 13.917 -14.494 -11.652 1.00 89.50 351 LEU A CA 1
ATOM 2658 C C . LEU A 1 351 ? 12.522 -15.116 -11.618 1.00 89.50 351 LEU A C 1
ATOM 2660 O O . LEU A 1 351 ? 12.255 -15.977 -10.783 1.00 89.50 351 LEU A O 1
ATOM 2664 N N . LEU A 1 352 ? 11.635 -14.683 -12.513 1.00 93.50 352 LEU A N 1
ATOM 2665 C CA . LEU A 1 352 ? 10.281 -15.199 -12.637 1.00 93.50 352 LEU A CA 1
ATOM 2666 C C . LEU A 1 352 ? 9.965 -15.478 -14.108 1.00 93.50 352 LEU A C 1
ATOM 2668 O O . LEU A 1 352 ? 10.303 -14.682 -14.984 1.00 93.50 352 LEU A O 1
ATOM 2672 N N . ASP A 1 353 ? 9.322 -16.608 -14.396 1.00 93.56 353 ASP A N 1
ATOM 2673 C CA . ASP A 1 353 ? 8.890 -16.916 -15.755 1.00 93.56 353 ASP A CA 1
ATOM 2674 C C . ASP A 1 353 ? 7.653 -16.091 -16.153 1.00 93.56 353 ASP A C 1
ATOM 2676 O O . ASP A 1 353 ? 6.839 -15.695 -15.314 1.00 93.56 353 ASP A O 1
ATOM 2680 N N . ASN A 1 354 ? 7.502 -15.834 -17.455 1.00 91.06 354 ASN A N 1
ATOM 2681 C CA . ASN A 1 354 ? 6.434 -14.976 -17.974 1.00 91.06 354 ASN A CA 1
ATOM 2682 C C . ASN A 1 354 ? 5.031 -15.536 -17.660 1.00 91.06 354 ASN A C 1
ATOM 2684 O O . ASN A 1 354 ? 4.133 -14.780 -17.297 1.00 91.06 354 ASN A O 1
ATOM 2688 N N . LEU A 1 355 ? 4.844 -16.861 -17.718 1.00 93.31 355 LEU A N 1
ATOM 2689 C CA . LEU A 1 355 ? 3.553 -17.485 -17.418 1.00 93.31 355 LEU A CA 1
ATOM 2690 C C . LEU A 1 355 ? 3.155 -17.233 -15.956 1.00 93.31 355 LEU A C 1
ATOM 2692 O O . LEU A 1 355 ? 2.060 -16.738 -15.692 1.00 93.31 355 LEU A O 1
ATOM 2696 N N . THR A 1 356 ? 4.049 -17.502 -15.004 1.00 94.94 356 THR A N 1
ATOM 2697 C CA . THR A 1 356 ? 3.806 -17.250 -13.577 1.00 94.94 356 THR A CA 1
ATOM 2698 C C . THR A 1 356 ? 3.521 -15.770 -13.313 1.00 94.94 356 THR A C 1
ATOM 2700 O O . THR A 1 356 ? 2.589 -15.459 -12.567 1.00 94.94 356 THR A O 1
ATOM 2703 N N . ALA A 1 357 ? 4.256 -14.849 -13.949 1.00 93.50 357 ALA A N 1
ATOM 2704 C CA . ALA A 1 357 ? 4.007 -13.412 -13.814 1.00 93.50 357 ALA A CA 1
ATOM 2705 C C . ALA A 1 357 ? 2.597 -13.043 -14.272 1.00 93.50 357 ALA A C 1
ATOM 2707 O O . ALA A 1 357 ? 1.868 -12.389 -13.527 1.00 93.50 357 ALA A O 1
ATOM 2708 N N . GLN A 1 358 ? 2.184 -13.510 -15.450 1.00 92.62 358 GLN A N 1
ATOM 2709 C CA . GLN A 1 358 ? 0.853 -13.237 -15.986 1.00 92.62 358 GLN A CA 1
ATOM 2710 C C . GLN A 1 358 ? -0.255 -13.790 -15.084 1.00 92.62 358 GLN A C 1
ATOM 2712 O O . GLN A 1 358 ? -1.224 -13.082 -14.804 1.00 92.62 358 GLN A O 1
ATOM 2717 N N . LEU A 1 359 ? -0.101 -15.009 -14.551 1.00 95.31 359 LEU A N 1
ATOM 2718 C CA . LEU A 1 359 ? -1.064 -15.592 -13.608 1.00 95.31 359 LEU A CA 1
ATOM 2719 C C . LEU A 1 359 ? -1.187 -14.760 -12.323 1.00 95.31 359 LEU A C 1
ATOM 2721 O O . LEU A 1 359 ? -2.297 -14.519 -11.838 1.00 95.31 359 LEU A O 1
ATOM 2725 N N . LEU A 1 360 ? -0.064 -14.289 -11.775 1.00 95.88 360 LEU A N 1
ATOM 2726 C CA . LEU A 1 360 ? -0.039 -13.442 -10.579 1.00 95.88 360 LEU A CA 1
ATOM 2727 C C . LEU A 1 360 ? -0.635 -12.056 -10.846 1.00 95.88 360 LEU A C 1
ATOM 2729 O O . LEU A 1 360 ? -1.443 -11.573 -10.051 1.00 95.88 360 LEU A O 1
ATOM 2733 N N . MET A 1 361 ? -0.285 -11.432 -11.971 1.00 92.56 361 MET A N 1
ATOM 2734 C CA . MET A 1 361 ? -0.814 -10.130 -12.373 1.00 92.56 361 MET A CA 1
ATOM 2735 C C . MET A 1 361 ? -2.326 -10.189 -12.615 1.00 92.56 361 MET A C 1
ATOM 2737 O O . MET A 1 361 ? -3.060 -9.346 -12.099 1.00 92.56 361 MET A O 1
ATOM 2741 N N . ALA A 1 362 ? -2.814 -11.224 -13.307 1.00 92.56 362 ALA A N 1
ATOM 2742 C CA . ALA A 1 362 ? -4.243 -11.461 -13.495 1.00 92.56 362 ALA A CA 1
ATOM 2743 C C . ALA A 1 362 ? -4.961 -11.701 -12.156 1.00 92.56 362 ALA A C 1
ATOM 2745 O O . ALA A 1 362 ? -6.029 -11.135 -11.912 1.00 92.56 362 ALA A O 1
ATOM 2746 N N . THR A 1 363 ? -4.351 -12.474 -11.251 1.00 95.75 363 THR A N 1
ATOM 2747 C CA . THR A 1 363 ? -4.868 -12.704 -9.891 1.00 95.75 363 THR A CA 1
ATOM 2748 C C . THR A 1 363 ? -5.032 -11.387 -9.124 1.00 95.75 363 THR A C 1
ATOM 2750 O O . THR A 1 363 ? -6.088 -11.135 -8.538 1.00 95.75 363 THR A O 1
ATOM 2753 N N . ILE A 1 364 ? -4.021 -10.514 -9.154 1.00 94.19 364 ILE A N 1
ATOM 2754 C CA . ILE A 1 364 ? -4.071 -9.195 -8.509 1.00 94.19 364 ILE A CA 1
ATOM 2755 C C . ILE A 1 364 ? -5.143 -8.315 -9.160 1.00 94.19 364 ILE A C 1
ATOM 2757 O O . ILE A 1 364 ? -5.979 -7.757 -8.446 1.00 94.19 364 ILE A O 1
ATOM 2761 N N . GLY A 1 365 ? -5.179 -8.241 -10.493 1.00 89.44 365 GLY A N 1
ATOM 2762 C CA . GLY A 1 365 ? -6.164 -7.448 -11.229 1.00 89.44 365 GLY A CA 1
ATOM 2763 C C . GLY A 1 365 ? -7.608 -7.852 -10.915 1.00 89.44 365 GLY A C 1
ATOM 2764 O O . GLY A 1 365 ? -8.446 -7.000 -10.624 1.00 89.44 365 GLY A O 1
ATOM 2765 N N . ILE A 1 366 ? -7.899 -9.156 -10.864 1.00 91.69 366 ILE A N 1
ATOM 2766 C CA . ILE A 1 366 ? -9.222 -9.660 -10.462 1.00 91.69 366 ILE A CA 1
ATOM 2767 C C . ILE A 1 366 ? -9.509 -9.339 -8.990 1.00 91.69 366 ILE A C 1
ATOM 2769 O O . ILE A 1 366 ? -10.640 -8.986 -8.645 1.00 91.69 366 ILE A O 1
ATOM 2773 N N . SER A 1 367 ? -8.502 -9.398 -8.111 1.00 95.00 367 SER A N 1
ATOM 2774 C CA . SER A 1 367 ?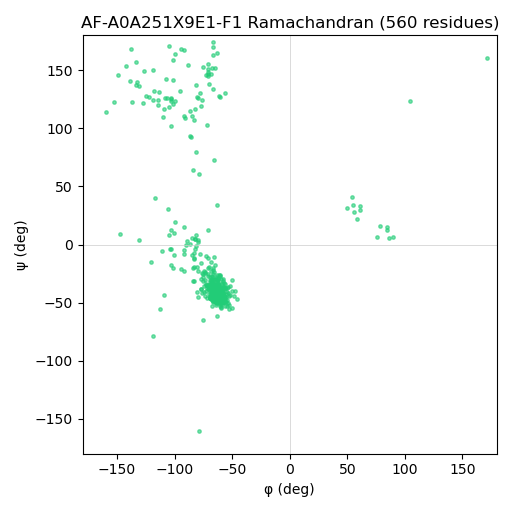 -8.679 -9.022 -6.704 1.00 95.00 367 SER A CA 1
ATOM 2775 C C . SER A 1 367 ? -9.120 -7.559 -6.546 1.00 95.00 367 SER A C 1
ATOM 2777 O O . SER A 1 367 ? -9.993 -7.279 -5.722 1.00 95.00 367 SER A O 1
ATOM 2779 N N . PHE A 1 368 ? -8.626 -6.639 -7.386 1.00 90.38 368 PHE A N 1
ATOM 2780 C CA . PHE A 1 368 ? -9.041 -5.228 -7.379 1.00 90.38 368 PHE A CA 1
ATOM 2781 C C . PHE A 1 368 ? -10.525 -5.077 -7.698 1.00 90.38 368 PHE A C 1
ATOM 2783 O O . PHE A 1 368 ? -11.231 -4.337 -7.015 1.00 90.38 368 PHE A O 1
ATOM 2790 N N . ILE A 1 369 ? -11.010 -5.832 -8.688 1.00 88.06 369 ILE A N 1
ATOM 2791 C CA . ILE A 1 369 ? -12.422 -5.834 -9.086 1.00 88.06 369 ILE A CA 1
ATOM 2792 C C . ILE A 1 369 ? -13.299 -6.359 -7.947 1.00 88.06 369 ILE A C 1
ATOM 2794 O O . ILE A 1 369 ? -14.347 -5.786 -7.664 1.00 88.06 369 ILE A O 1
ATOM 2798 N N . LEU A 1 370 ? -12.879 -7.433 -7.271 1.00 92.00 370 LEU A N 1
ATOM 2799 C CA . LEU A 1 370 ? -13.671 -8.085 -6.222 1.00 92.00 370 LEU A CA 1
ATOM 2800 C C . LEU A 1 370 ? -13.680 -7.326 -4.886 1.00 92.00 370 LEU A C 1
ATOM 2802 O O . LEU A 1 370 ? -14.619 -7.476 -4.100 1.00 92.00 370 LEU A O 1
ATOM 2806 N N . THR A 1 371 ? -12.666 -6.502 -4.618 1.00 91.94 371 THR A N 1
ATOM 2807 C CA . THR A 1 371 ? -12.476 -5.847 -3.312 1.00 91.94 371 THR A CA 1
ATOM 2808 C C . THR A 1 371 ? -13.645 -4.958 -2.886 1.00 91.94 371 THR A C 1
ATOM 2810 O O . THR A 1 371 ? -14.143 -5.165 -1.775 1.00 91.94 371 THR A O 1
ATOM 2813 N N . PRO A 1 372 ? -14.149 -4.013 -3.710 1.00 86.50 372 PRO A N 1
ATOM 2814 C CA . PRO A 1 372 ? -15.270 -3.162 -3.312 1.00 86.50 372 PRO A CA 1
ATOM 2815 C C . PRO A 1 372 ? -16.503 -3.977 -2.908 1.00 86.50 372 PRO A C 1
ATOM 2817 O O . PRO A 1 372 ? -17.158 -3.661 -1.913 1.00 86.50 372 PRO A O 1
ATOM 2820 N N . PHE A 1 373 ? -16.782 -5.077 -3.616 1.00 88.56 373 PHE A N 1
ATOM 2821 C CA . PHE A 1 373 ? -17.888 -5.974 -3.286 1.00 88.56 373 PHE A CA 1
ATOM 2822 C C . PHE A 1 373 ? -17.664 -6.655 -1.933 1.00 88.56 373 PHE A C 1
ATOM 2824 O O . PHE A 1 373 ? -18.543 -6.611 -1.071 1.00 88.56 373 PHE A O 1
ATOM 2831 N N . LEU A 1 374 ? -16.479 -7.229 -1.699 1.00 89.94 374 LEU A N 1
ATOM 2832 C CA . LEU A 1 374 ? -16.137 -7.859 -0.418 1.00 89.94 374 LEU A CA 1
ATOM 2833 C C . LEU A 1 374 ? -16.242 -6.878 0.757 1.00 89.94 374 LEU A C 1
ATOM 2835 O O . LEU A 1 374 ? -16.799 -7.222 1.803 1.00 89.94 374 LEU A O 1
ATOM 2839 N N . VAL A 1 375 ? -15.774 -5.641 0.578 1.00 85.19 375 VAL A N 1
ATOM 2840 C CA . VAL A 1 375 ? -15.858 -4.588 1.597 1.00 85.19 375 VAL A CA 1
ATOM 2841 C C . VAL A 1 375 ? -17.313 -4.193 1.868 1.00 85.19 375 VAL A C 1
ATOM 2843 O O . VAL A 1 375 ? -17.693 -4.074 3.034 1.00 85.19 375 VAL A O 1
ATOM 2846 N N . GLN A 1 376 ? -18.172 -4.082 0.851 1.00 80.00 376 GLN A N 1
ATOM 2847 C CA . GLN A 1 376 ? -19.609 -3.842 1.054 1.00 80.00 376 GLN A CA 1
ATOM 2848 C C . GLN A 1 376 ? -20.289 -4.993 1.818 1.00 80.00 376 GLN A C 1
ATOM 2850 O O . GLN A 1 376 ? -21.085 -4.758 2.732 1.00 80.00 376 GLN A O 1
ATOM 2855 N N . PHE A 1 377 ? -19.944 -6.249 1.508 1.00 77.62 377 PHE A N 1
ATOM 2856 C CA . PHE A 1 377 ? -20.453 -7.413 2.244 1.00 77.62 377 PHE A CA 1
ATOM 2857 C C . PHE A 1 377 ? -19.936 -7.479 3.689 1.00 77.62 377 PHE A C 1
ATOM 2859 O O . PHE A 1 377 ? -20.660 -7.953 4.575 1.00 77.62 377 PHE A O 1
ATOM 2866 N N . SER A 1 378 ? -18.729 -6.963 3.953 1.00 72.62 378 SER A N 1
ATOM 2867 C CA . SER A 1 378 ? -18.103 -6.983 5.280 1.00 72.62 378 SER A CA 1
ATOM 2868 C C . SER A 1 378 ? -18.973 -6.331 6.356 1.00 72.62 378 SER A C 1
ATOM 2870 O O . SER A 1 378 ? -19.040 -6.841 7.472 1.00 72.62 378 SER A O 1
ATOM 2872 N N . HIS A 1 379 ? -19.743 -5.290 6.015 1.00 62.62 379 HIS A N 1
ATOM 2873 C CA . HIS A 1 379 ? -20.612 -4.594 6.965 1.00 62.62 379 HIS A CA 1
ATOM 2874 C C . HIS A 1 379 ? -21.640 -5.540 7.614 1.00 62.62 379 HIS A C 1
ATOM 2876 O O . HIS A 1 379 ? -21.901 -5.463 8.817 1.00 62.62 379 HIS A O 1
ATOM 2882 N N . ARG A 1 380 ? -22.186 -6.504 6.854 1.00 60.97 380 ARG A N 1
ATOM 2883 C CA . ARG A 1 380 ? -23.122 -7.512 7.388 1.00 60.97 380 ARG A CA 1
ATOM 2884 C C . ARG A 1 380 ? -22.429 -8.512 8.311 1.00 60.97 380 ARG A C 1
ATOM 2886 O O . ARG A 1 380 ? -23.018 -8.917 9.313 1.00 60.97 380 ARG A O 1
ATOM 2893 N N . LEU A 1 381 ? -21.201 -8.909 7.979 1.00 60.81 381 LEU A N 1
ATOM 2894 C CA . LEU A 1 381 ? -20.438 -9.892 8.745 1.00 60.81 381 LEU A CA 1
ATOM 2895 C C . LEU A 1 381 ? -19.927 -9.295 10.064 1.00 60.81 381 LEU A C 1
ATOM 2897 O O . LEU A 1 381 ? -20.123 -9.885 11.127 1.00 60.81 381 LEU A O 1
ATOM 2901 N N . SER A 1 382 ? -19.394 -8.074 10.010 1.00 56.28 382 SER A N 1
ATOM 2902 C CA . SER A 1 382 ? -18.970 -7.300 11.180 1.00 56.28 382 SER A CA 1
ATOM 2903 C C . SER A 1 382 ? -20.144 -7.007 12.118 1.00 56.28 382 SER A C 1
ATOM 2905 O O . SER A 1 382 ? -20.009 -7.147 13.331 1.00 56.28 382 SER A O 1
ATOM 2907 N N . CYS A 1 383 ? -21.340 -6.725 11.581 1.00 54.25 383 CYS A N 1
ATOM 2908 C CA . CYS A 1 383 ? -22.556 -6.573 12.388 1.00 54.25 383 CYS A CA 1
ATOM 2909 C C . CYS A 1 383 ? -22.958 -7.846 13.154 1.00 54.25 383 CYS A C 1
ATOM 2911 O O . CYS A 1 383 ? -23.518 -7.731 14.244 1.00 54.25 383 CYS A O 1
ATOM 2913 N N . ARG A 1 384 ? -22.724 -9.044 12.598 1.00 57.25 384 ARG A N 1
ATOM 2914 C CA . ARG A 1 384 ? -23.017 -10.319 13.283 1.00 57.25 384 ARG A CA 1
ATOM 2915 C C . ARG A 1 384 ? -22.001 -10.609 14.383 1.00 57.25 384 ARG A C 1
ATOM 2917 O O . ARG A 1 384 ? -22.392 -11.016 15.469 1.00 57.25 384 ARG A O 1
ATOM 2924 N N . LEU A 1 385 ? -20.720 -10.343 14.133 1.00 55.91 385 LEU A N 1
ATOM 2925 C CA . LEU A 1 385 ? -19.672 -10.482 15.151 1.00 55.91 385 LEU A CA 1
ATOM 2926 C C . LEU A 1 385 ? -19.876 -9.490 16.307 1.00 55.91 385 LEU A C 1
ATOM 2928 O O . LEU A 1 385 ? -19.769 -9.877 17.469 1.00 55.91 385 LEU A O 1
ATOM 2932 N N . ALA A 1 386 ? -20.281 -8.255 15.999 1.00 52.88 386 ALA A N 1
ATOM 2933 C CA . ALA A 1 386 ? -20.661 -7.260 17.001 1.00 52.88 386 ALA A CA 1
ATOM 2934 C C . ALA A 1 386 ? -21.885 -7.691 17.837 1.00 52.88 386 ALA A C 1
ATOM 2936 O O . ALA A 1 386 ? -21.956 -7.384 19.022 1.00 52.88 386 ALA A O 1
ATOM 2937 N N . GLN A 1 387 ? -22.837 -8.446 17.270 1.00 45.03 387 GLN A N 1
ATOM 2938 C CA . GLN A 1 387 ? -23.969 -8.999 18.033 1.00 45.03 387 GLN A CA 1
ATOM 2939 C C . GLN A 1 387 ? -23.534 -10.054 19.059 1.00 45.03 387 GLN A C 1
ATOM 2941 O O . GLN A 1 387 ? -24.101 -10.103 20.150 1.00 45.03 387 GLN A O 1
ATOM 2946 N N . THR A 1 388 ? -22.524 -10.867 18.747 1.00 45.56 388 THR A N 1
ATOM 2947 C CA . THR A 1 388 ? -21.956 -11.824 19.707 1.00 45.56 388 THR A CA 1
ATOM 2948 C C . THR A 1 388 ? -21.223 -11.101 20.839 1.00 45.56 388 THR A C 1
ATOM 2950 O O . THR A 1 388 ? -21.384 -11.473 21.998 1.00 45.56 388 THR A O 1
ATOM 2953 N N . GLU A 1 389 ? -20.492 -10.022 20.531 1.00 47.38 389 GLU A N 1
ATOM 2954 C CA . GLU A 1 389 ? -19.877 -9.144 21.541 1.00 47.38 389 GLU A CA 1
ATOM 2955 C C . GLU A 1 389 ? -20.947 -8.497 22.446 1.00 47.38 389 GLU A C 1
ATOM 2957 O O . GLU A 1 389 ? -20.818 -8.524 23.669 1.00 47.38 389 GLU A O 1
ATOM 2962 N N . CYS A 1 390 ? -22.060 -8.019 21.873 1.00 42.69 390 CYS A N 1
ATOM 2963 C CA . CYS A 1 390 ? -23.208 -7.490 22.622 1.00 42.69 390 CYS A CA 1
ATOM 2964 C C . CYS A 1 390 ? -23.828 -8.494 23.609 1.00 42.69 390 CYS A C 1
ATOM 2966 O O . CYS A 1 390 ? -24.275 -8.082 24.680 1.00 42.69 390 CYS A O 1
ATOM 2968 N N . ASN A 1 391 ? -23.880 -9.788 23.275 1.00 39.44 391 ASN A N 1
ATOM 2969 C CA . ASN A 1 391 ? -24.441 -10.801 24.176 1.00 39.44 391 ASN A CA 1
ATOM 2970 C C . ASN A 1 391 ? -23.552 -11.041 25.405 1.00 39.44 391 ASN A C 1
ATOM 2972 O O . ASN A 1 391 ? -24.083 -11.227 26.492 1.00 39.44 391 ASN A O 1
ATOM 2976 N N . ILE A 1 392 ? -22.225 -10.958 25.259 1.00 47.03 392 ILE A N 1
ATOM 2977 C CA . ILE A 1 392 ? -21.276 -11.082 26.381 1.00 47.03 392 ILE A CA 1
ATOM 2978 C C . ILE A 1 392 ? -21.387 -9.870 27.324 1.00 47.03 392 ILE A C 1
ATOM 2980 O O . ILE A 1 392 ? -21.309 -10.011 28.541 1.00 47.03 392 ILE A O 1
ATOM 2984 N N . ILE A 1 393 ? -21.616 -8.673 26.772 1.00 48.97 393 ILE A N 1
ATOM 2985 C CA . ILE A 1 393 ? -21.812 -7.433 27.545 1.00 48.97 393 ILE A CA 1
ATOM 2986 C C . ILE A 1 393 ? -23.129 -7.478 28.340 1.00 48.97 393 ILE A C 1
ATOM 2988 O O . ILE A 1 393 ? -23.175 -7.022 29.483 1.00 48.97 393 ILE A O 1
ATOM 2992 N N . LYS A 1 394 ? -24.199 -8.049 27.769 1.00 43.16 394 LYS A N 1
ATOM 2993 C CA . LYS A 1 394 ? -25.521 -8.127 28.416 1.00 43.16 394 LYS A CA 1
ATOM 2994 C C . LYS A 1 394 ? -25.500 -8.820 29.781 1.00 43.16 394 LYS A C 1
ATOM 2996 O O . LYS A 1 394 ? -26.213 -8.358 30.671 1.00 43.16 394 LYS A O 1
ATOM 3001 N N . ASP A 1 395 ? -24.689 -9.863 29.951 1.00 45.91 395 ASP A N 1
ATOM 3002 C CA . ASP A 1 395 ? -24.663 -10.650 31.190 1.00 45.91 395 ASP A CA 1
ATOM 3003 C C . ASP A 1 395 ? -23.977 -9.920 32.362 1.00 45.91 395 ASP A C 1
ATOM 3005 O O . ASP A 1 395 ? -24.319 -10.176 33.514 1.00 45.91 395 ASP A O 1
ATOM 3009 N N . ASN A 1 396 ? -23.091 -8.949 32.094 1.00 47.53 396 ASN A N 1
ATOM 3010 C CA . ASN A 1 396 ? -22.312 -8.264 33.138 1.00 47.53 396 ASN A CA 1
ATOM 3011 C C . ASN A 1 396 ? -22.808 -6.852 33.511 1.00 47.53 396 ASN A C 1
ATOM 3013 O O . ASN A 1 396 ? -22.419 -6.338 34.554 1.00 47.53 396 ASN A O 1
ATOM 3017 N N . VAL A 1 397 ? -23.637 -6.195 32.689 1.00 53.56 397 VAL A N 1
ATOM 3018 C CA . VAL A 1 397 ? -23.667 -4.712 32.668 1.00 53.56 397 VAL A CA 1
ATOM 3019 C C . VAL A 1 397 ? -25.026 -4.077 33.019 1.00 53.56 397 VAL A C 1
ATOM 3021 O O . VAL A 1 397 ? -25.113 -2.897 33.354 1.00 53.56 397 VAL A O 1
ATOM 3024 N N . CYS A 1 398 ? -26.120 -4.839 33.006 1.00 48.44 398 CYS A N 1
ATOM 3025 C CA . CYS A 1 398 ? -27.479 -4.282 33.033 1.00 48.44 398 CYS A CA 1
ATOM 3026 C C . CYS A 1 398 ? -27.993 -3.819 34.419 1.00 48.44 398 CYS A C 1
ATOM 3028 O O . CYS A 1 398 ? -29.018 -4.345 34.856 1.00 48.44 398 CYS A O 1
ATOM 3030 N N . ARG A 1 399 ? -27.358 -2.851 35.113 1.00 53.84 399 ARG A N 1
ATOM 3031 C CA . ARG A 1 399 ? -27.907 -2.252 36.367 1.00 53.84 399 ARG A CA 1
ATOM 3032 C C . ARG A 1 399 ? -27.588 -0.763 36.660 1.00 53.84 399 ARG A C 1
ATOM 3034 O O . ARG A 1 399 ? -27.911 -0.305 37.753 1.00 53.84 399 ARG A O 1
ATOM 3041 N N . GLY A 1 400 ? -26.996 0.014 35.748 1.00 58.72 400 GLY A N 1
ATOM 3042 C CA . GLY A 1 400 ? -26.642 1.424 36.010 1.00 58.72 400 GLY A CA 1
ATOM 3043 C C . GLY A 1 400 ? -27.796 2.436 35.858 1.00 58.72 400 GLY A C 1
ATOM 3044 O O . GLY A 1 400 ? -28.547 2.380 34.888 1.00 58.72 400 GLY A O 1
ATOM 3045 N N . ARG A 1 401 ? -27.914 3.403 36.783 1.00 77.44 401 ARG A N 1
ATOM 3046 C CA . ARG A 1 401 ? -28.776 4.606 36.693 1.00 77.44 401 ARG A CA 1
ATOM 3047 C C . ARG A 1 401 ? -28.178 5.688 35.780 1.00 77.44 401 ARG A C 1
ATOM 3049 O O . ARG A 1 401 ? -28.937 6.433 35.163 1.00 77.44 401 ARG A O 1
ATOM 3056 N N . VAL A 1 402 ? -26.850 5.767 35.683 1.00 88.06 402 VAL A N 1
ATOM 3057 C CA . VAL A 1 402 ? -26.109 6.676 34.787 1.00 88.06 402 VAL A CA 1
ATOM 3058 C C . VAL A 1 402 ? -25.367 5.870 33.726 1.00 88.06 402 VAL A C 1
ATOM 3060 O O . VAL A 1 402 ? -24.660 4.925 34.063 1.00 88.06 402 VAL A O 1
ATOM 3063 N N . PHE A 1 403 ? -25.490 6.242 32.453 1.00 90.50 403 PHE A N 1
ATOM 3064 C CA . PHE A 1 403 ? -24.704 5.640 31.374 1.00 90.50 403 PHE A CA 1
ATOM 3065 C C . PHE A 1 403 ? -23.575 6.578 30.950 1.00 90.50 403 PHE A C 1
ATOM 3067 O O . PHE A 1 403 ? -23.839 7.713 30.564 1.00 90.50 403 PHE A O 1
ATOM 3074 N N . ILE A 1 404 ? -22.331 6.109 31.000 1.00 92.06 404 ILE A N 1
ATOM 3075 C CA . ILE A 1 404 ? -21.142 6.879 30.631 1.00 92.06 404 ILE A CA 1
ATOM 3076 C C . ILE A 1 404 ? -20.576 6.309 29.327 1.00 92.06 404 ILE A C 1
ATOM 3078 O O . ILE A 1 404 ? -20.023 5.212 29.293 1.00 92.06 404 ILE A O 1
ATOM 3082 N N . ALA A 1 405 ? -20.701 7.059 28.238 1.00 90.94 405 ALA A N 1
ATOM 3083 C CA . ALA A 1 405 ? -20.018 6.785 26.984 1.00 90.94 405 ALA A CA 1
ATOM 3084 C C . ALA A 1 405 ? -18.598 7.367 27.060 1.00 90.94 405 ALA A C 1
ATOM 3086 O O . ALA A 1 405 ? -18.423 8.582 27.000 1.00 90.94 405 ALA A O 1
ATOM 3087 N N . GLY A 1 406 ? -17.594 6.503 27.195 1.00 89.56 406 GLY A N 1
ATOM 3088 C CA . GLY A 1 406 ? -16.186 6.848 27.398 1.00 89.56 406 GLY A CA 1
ATOM 3089 C C . GLY A 1 406 ? -15.726 6.642 28.847 1.00 89.56 406 GLY A C 1
ATOM 3090 O O . GLY A 1 406 ? -16.252 7.249 29.771 1.00 89.56 406 GLY A O 1
ATOM 3091 N N . PHE A 1 407 ? -14.687 5.831 29.039 1.00 89.81 407 PHE A N 1
ATOM 3092 C CA . PHE A 1 407 ? -13.988 5.556 30.303 1.00 89.81 407 PHE A CA 1
ATOM 3093 C C . PHE A 1 407 ? -12.514 6.014 30.230 1.00 89.81 407 PHE A C 1
ATOM 3095 O O . PHE A 1 407 ? -11.579 5.351 30.691 1.00 89.81 407 PHE A O 1
ATOM 3102 N N . GLY A 1 408 ? -12.295 7.173 29.599 1.00 85.00 408 GLY A N 1
ATOM 3103 C CA . GLY A 1 408 ? -11.040 7.926 29.664 1.00 85.00 408 GLY A CA 1
ATOM 3104 C C . GLY A 1 408 ? -10.920 8.729 30.962 1.00 85.00 408 GLY A C 1
ATOM 3105 O O . GLY A 1 408 ? -11.639 8.469 31.920 1.00 85.00 408 GLY A O 1
ATOM 3106 N N . ARG A 1 409 ? -10.053 9.749 30.985 1.00 84.00 409 ARG A N 1
ATOM 3107 C CA . ARG A 1 409 ? -9.810 10.580 32.180 1.00 84.00 409 ARG A CA 1
ATOM 3108 C C . ARG A 1 409 ? -11.104 11.110 32.811 1.00 84.00 409 ARG A C 1
ATOM 3110 O O . ARG A 1 409 ? -11.358 10.867 33.983 1.00 84.00 409 ARG A O 1
ATOM 3117 N N . VAL A 1 410 ? -11.939 11.786 32.022 1.00 87.69 410 VAL A N 1
ATOM 3118 C CA . VAL A 1 410 ? -13.188 12.394 32.514 1.00 87.69 410 VAL A CA 1
ATOM 3119 C C . VAL A 1 410 ? -14.206 11.334 32.943 1.00 87.69 410 VAL A C 1
ATOM 3121 O O . VAL A 1 410 ? -14.817 11.458 34.000 1.00 87.69 410 VAL A O 1
ATOM 3124 N N . GLY A 1 411 ? -14.344 10.253 32.168 1.00 89.38 411 GLY A N 1
ATOM 3125 C CA . GLY A 1 411 ? -15.233 9.140 32.514 1.00 89.38 411 GLY A CA 1
ATOM 3126 C C . GLY A 1 411 ? -14.836 8.427 33.812 1.00 89.38 411 GLY A C 1
ATOM 3127 O O . GLY A 1 411 ? -15.707 8.073 34.600 1.00 89.38 411 GLY A O 1
ATOM 3128 N N . GLN A 1 412 ? -13.532 8.268 34.068 1.00 87.31 412 GLN A N 1
ATOM 3129 C CA . GLN A 1 412 ? -12.998 7.674 35.300 1.00 87.31 412 GLN A CA 1
ATOM 3130 C C . GLN A 1 412 ? -13.243 8.558 36.523 1.00 87.31 412 GLN A C 1
ATOM 3132 O O . GLN A 1 412 ? -13.676 8.055 37.559 1.00 87.31 412 GLN A O 1
ATOM 3137 N N . ILE A 1 413 ? -13.012 9.870 36.396 1.00 87.31 413 ILE A N 1
ATOM 3138 C CA . ILE A 1 413 ? -13.303 10.836 37.464 1.00 87.31 413 ILE A CA 1
ATOM 3139 C C . ILE A 1 413 ? -14.785 10.757 37.833 1.00 87.31 413 ILE A C 1
ATOM 3141 O O . ILE A 1 413 ? -15.123 10.585 39.003 1.00 87.31 413 ILE A O 1
ATOM 3145 N N . LEU A 1 414 ? -15.670 10.808 36.833 1.00 90.31 414 LEU A N 1
ATOM 3146 C CA . LEU A 1 414 ? -17.105 10.721 37.069 1.00 90.31 414 LEU A CA 1
ATOM 3147 C C . LEU A 1 414 ? -17.502 9.390 37.723 1.00 90.31 414 LEU A C 1
ATOM 3149 O O . LEU A 1 414 ? -18.271 9.396 38.679 1.00 90.31 414 LEU A O 1
ATOM 3153 N N . ALA A 1 415 ? -16.972 8.261 37.249 1.00 88.19 415 ALA A N 1
ATOM 3154 C CA . ALA A 1 415 ? -17.259 6.951 37.831 1.00 88.19 415 ALA A CA 1
ATOM 3155 C C . ALA A 1 415 ? -16.867 6.873 39.318 1.00 88.19 415 ALA A C 1
ATOM 3157 O O . ALA A 1 415 ? -17.648 6.384 40.129 1.00 88.19 415 ALA A O 1
ATOM 3158 N N . ARG A 1 416 ? -15.704 7.421 39.700 1.00 84.88 416 ARG A N 1
ATOM 3159 C CA . ARG A 1 416 ? -15.230 7.459 41.097 1.00 84.88 416 ARG A CA 1
ATOM 3160 C C . ARG A 1 416 ? -16.150 8.271 42.009 1.00 84.88 416 ARG A C 1
ATOM 3162 O O . ARG A 1 416 ? -16.448 7.860 43.130 1.00 84.88 416 ARG A O 1
ATOM 3169 N N . VAL A 1 417 ? -16.629 9.407 41.517 1.00 87.50 417 VAL A N 1
ATOM 3170 C CA . VAL A 1 417 ? -17.584 10.252 42.244 1.00 87.50 417 VAL A CA 1
ATOM 3171 C C . VAL A 1 417 ? -18.934 9.541 42.389 1.00 87.50 417 VAL A C 1
ATOM 3173 O O . VAL A 1 417 ? -19.512 9.543 43.473 1.00 87.50 417 VAL A O 1
ATOM 3176 N N . LEU A 1 418 ? -19.427 8.898 41.326 1.00 88.06 418 LEU A N 1
ATOM 3177 C CA . LEU A 1 418 ? -20.698 8.171 41.360 1.00 88.06 418 LEU A CA 1
ATOM 3178 C C . LEU A 1 418 ? -20.651 6.946 42.288 1.00 88.06 418 LEU A C 1
ATOM 3180 O O . LEU A 1 418 ? -21.632 6.710 42.989 1.00 88.06 418 LEU A O 1
ATOM 3184 N N . GLU A 1 419 ? -19.527 6.218 42.354 1.00 83.12 419 GLU A N 1
ATOM 3185 C CA . GLU A 1 419 ? -19.303 5.164 43.363 1.00 83.12 419 GLU A CA 1
ATOM 3186 C C . GLU A 1 419 ? -19.406 5.716 44.790 1.00 83.12 419 GLU A C 1
ATOM 3188 O O . GLU A 1 419 ? -20.096 5.148 45.633 1.00 83.12 419 GLU A O 1
ATOM 3193 N N . THR A 1 420 ? -18.752 6.851 45.058 1.00 80.75 420 THR A N 1
ATOM 3194 C CA . THR A 1 420 ? -18.710 7.446 46.405 1.00 80.75 420 THR A CA 1
ATOM 3195 C C . THR A 1 420 ? -20.101 7.877 46.883 1.00 80.75 420 THR A C 1
ATOM 3197 O O . THR A 1 420 ? -20.453 7.668 48.043 1.00 80.75 420 THR A O 1
ATOM 3200 N N . GLU A 1 421 ? -20.927 8.402 45.975 1.00 83.75 421 GLU A N 1
ATOM 3201 C CA . GLU A 1 421 ? -22.327 8.768 46.239 1.00 83.75 421 GLU A CA 1
ATOM 3202 C C . GLU A 1 421 ? -23.305 7.580 46.095 1.00 83.75 421 GLU A C 1
ATOM 3204 O O . GLU A 1 421 ? -24.522 7.746 46.199 1.00 83.75 421 GLU A O 1
ATOM 3209 N N . ASN A 1 422 ? -22.793 6.363 45.867 1.00 78.44 422 ASN A N 1
ATOM 3210 C CA . ASN A 1 422 ? -23.563 5.126 45.714 1.00 78.44 422 ASN A CA 1
ATOM 3211 C C . ASN A 1 422 ? -24.643 5.212 44.609 1.00 78.44 422 ASN A C 1
ATOM 3213 O O . ASN A 1 422 ? -25.737 4.641 44.699 1.00 78.44 422 ASN A O 1
ATOM 3217 N N . ILE A 1 423 ? -24.342 5.968 43.550 1.00 86.44 423 ILE A N 1
ATOM 3218 C CA . ILE A 1 423 ? -25.184 6.123 42.368 1.00 86.44 423 ILE A CA 1
ATOM 3219 C C . ILE A 1 423 ? -24.749 5.072 41.354 1.00 86.44 423 ILE A C 1
ATOM 3221 O O . ILE A 1 423 ? -23.686 5.177 40.753 1.00 86.44 423 ILE A O 1
ATOM 3225 N N . ALA A 1 424 ? -25.601 4.076 41.111 1.00 84.75 424 ALA A N 1
ATOM 3226 C CA . ALA A 1 424 ? -25.312 3.045 40.121 1.00 84.75 424 ALA A CA 1
ATOM 3227 C C . ALA A 1 424 ? -25.040 3.668 38.741 1.00 84.75 424 ALA A C 1
ATOM 3229 O O . ALA A 1 424 ? -25.845 4.449 38.229 1.00 84.75 424 ALA A O 1
ATOM 3230 N N . TYR A 1 425 ? -23.952 3.270 38.095 1.00 89.00 425 TYR A N 1
ATOM 3231 C CA . TYR A 1 425 ? -23.616 3.687 36.737 1.00 89.00 425 TYR A CA 1
ATOM 3232 C C . TYR A 1 425 ? -23.102 2.503 35.928 1.00 89.00 425 TYR A C 1
ATOM 3234 O O . TYR A 1 425 ? -22.834 1.432 36.466 1.00 89.00 425 TYR A O 1
ATOM 3242 N N . THR A 1 426 ? -22.992 2.712 34.626 1.00 88.94 426 THR A N 1
ATOM 3243 C CA . THR A 1 426 ? -22.364 1.808 33.676 1.00 88.94 426 THR A CA 1
ATOM 3244 C C . THR A 1 426 ? -21.516 2.650 32.744 1.00 88.94 426 THR A C 1
ATOM 3246 O O . THR A 1 426 ? -22.051 3.539 32.082 1.00 88.94 426 THR A O 1
ATOM 3249 N N . ALA A 1 427 ? -20.220 2.367 32.660 1.00 89.12 427 ALA A N 1
ATOM 3250 C CA . ALA A 1 427 ? -19.338 3.032 31.707 1.00 89.12 427 ALA A CA 1
ATOM 3251 C C . ALA A 1 427 ? -18.935 2.104 30.559 1.00 89.12 427 ALA A C 1
ATOM 3253 O O . ALA A 1 427 ? -18.711 0.916 30.763 1.00 89.12 427 ALA A O 1
ATOM 3254 N N . LEU A 1 428 ? -18.830 2.646 29.348 1.00 89.31 428 LEU A N 1
ATOM 3255 C CA . LEU A 1 428 ? -18.488 1.909 28.134 1.00 89.31 428 LEU A CA 1
ATOM 3256 C C . LEU A 1 428 ? -17.274 2.552 27.453 1.00 89.31 428 LEU A C 1
ATOM 3258 O O . LEU A 1 428 ? -17.300 3.748 27.171 1.00 89.31 428 LEU A O 1
ATOM 3262 N N . ASP A 1 429 ? -16.232 1.778 27.144 1.00 85.69 429 ASP A N 1
ATOM 3263 C CA . ASP A 1 429 ? -15.064 2.266 26.392 1.00 85.69 429 ASP A CA 1
ATOM 3264 C C . ASP A 1 429 ? -14.527 1.214 25.410 1.00 85.69 429 ASP A C 1
ATOM 3266 O O . ASP A 1 429 ? -14.675 0.003 25.592 1.00 85.69 429 ASP A O 1
ATOM 3270 N N . ARG A 1 430 ? -13.879 1.703 24.351 1.00 82.19 430 ARG A N 1
ATOM 3271 C CA . ARG A 1 430 ? -13.235 0.918 23.294 1.00 82.19 430 ARG A CA 1
ATOM 3272 C C . ARG A 1 430 ? -11.806 0.492 23.640 1.00 82.19 430 ARG A C 1
ATOM 3274 O O . ARG A 1 430 ? -11.205 -0.260 22.878 1.00 82.19 430 ARG A O 1
ATOM 3281 N N . ASP A 1 431 ? -11.229 1.003 24.722 1.00 75.00 431 ASP A N 1
ATOM 3282 C CA . ASP A 1 431 ? -9.881 0.669 25.175 1.00 75.00 431 ASP A CA 1
ATOM 3283 C C . ASP A 1 431 ? -9.917 -0.514 26.159 1.00 75.00 431 ASP A C 1
ATOM 3285 O O . ASP A 1 431 ? -10.353 -0.390 27.305 1.00 75.00 431 ASP A O 1
ATOM 3289 N N . ARG A 1 432 ? -9.440 -1.684 25.712 1.00 72.62 432 ARG A N 1
ATOM 3290 C CA . ARG A 1 432 ? -9.404 -2.904 26.537 1.00 72.62 432 ARG A CA 1
ATOM 3291 C C . ARG A 1 432 ? -8.509 -2.773 27.761 1.00 72.62 432 ARG A C 1
ATOM 3293 O O . ARG A 1 432 ? -8.847 -3.353 28.787 1.00 72.62 432 ARG A O 1
ATOM 3300 N N . GLU A 1 433 ? -7.392 -2.055 27.660 1.00 61.12 433 GLU A N 1
ATOM 3301 C CA . GLU A 1 433 ? -6.451 -1.903 28.774 1.00 61.12 433 GLU A CA 1
ATOM 3302 C C . GLU A 1 433 ? -7.103 -1.063 29.886 1.00 61.12 433 GLU A C 1
ATOM 3304 O O . GLU A 1 433 ? -7.065 -1.450 31.055 1.00 61.12 433 GLU A O 1
ATOM 3309 N N . ARG A 1 434 ? -7.812 0.018 29.525 1.00 75.69 434 ARG A N 1
ATOM 3310 C CA . ARG A 1 434 ? -8.581 0.830 30.490 1.00 75.69 434 ARG A CA 1
ATOM 3311 C C . ARG A 1 434 ? -9.725 0.060 31.130 1.00 75.69 434 ARG A C 1
ATOM 3313 O O . ARG A 1 434 ? -9.920 0.174 32.334 1.00 75.69 434 ARG A O 1
ATOM 3320 N N . ILE A 1 435 ? -10.469 -0.720 30.347 1.00 78.19 435 ILE A N 1
ATOM 3321 C CA . ILE A 1 435 ? -11.573 -1.530 30.872 1.00 78.19 435 ILE A CA 1
ATOM 3322 C C . ILE A 1 435 ? -11.051 -2.620 31.810 1.00 78.19 435 ILE A C 1
ATOM 3324 O O . ILE A 1 435 ? -11.608 -2.804 32.886 1.00 78.19 435 ILE A O 1
ATOM 3328 N N . ALA A 1 436 ? -9.957 -3.300 31.458 1.00 58.88 436 ALA A N 1
ATOM 3329 C CA . ALA A 1 436 ? -9.340 -4.298 32.330 1.00 58.88 436 ALA A CA 1
ATOM 3330 C C . ALA A 1 436 ? -8.875 -3.683 33.660 1.00 58.88 436 ALA A C 1
ATOM 3332 O O . ALA A 1 436 ? -9.150 -4.243 34.721 1.00 58.88 436 ALA A O 1
ATOM 3333 N N . LYS A 1 437 ? -8.236 -2.506 33.607 1.00 63.12 437 LYS A N 1
ATOM 3334 C CA . LYS A 1 437 ? -7.840 -1.753 34.803 1.00 63.12 437 LYS A CA 1
ATOM 3335 C C . LYS A 1 437 ? -9.059 -1.344 35.637 1.00 63.12 437 LYS A C 1
ATOM 3337 O O . LYS A 1 437 ? -9.094 -1.623 36.830 1.00 63.12 437 LYS A O 1
ATOM 3342 N N . GLY A 1 438 ? -10.087 -0.782 35.002 1.00 66.06 438 GLY A N 1
ATOM 3343 C CA . GLY A 1 438 ? -11.324 -0.377 35.671 1.00 66.06 438 GLY A CA 1
ATOM 3344 C C . GLY A 1 438 ? -12.037 -1.539 36.368 1.00 66.06 438 GLY A C 1
ATOM 3345 O O . GLY A 1 438 ? -12.421 -1.408 37.525 1.00 66.06 438 GLY A O 1
ATOM 3346 N N . LEU A 1 439 ? -12.132 -2.702 35.715 1.00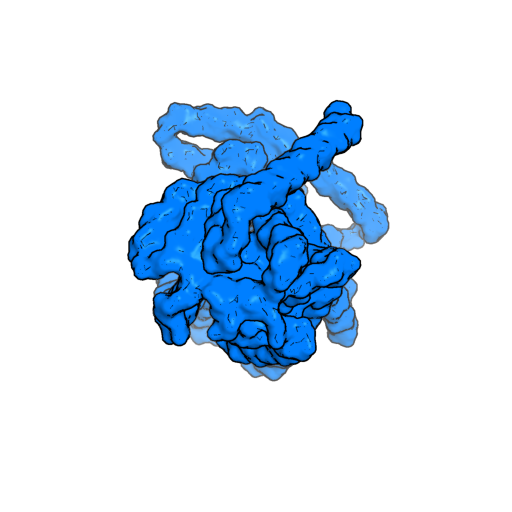 66.00 439 LEU A N 1
ATOM 3347 C CA . LEU A 1 439 ? -12.685 -3.919 36.322 1.00 66.00 439 LEU A CA 1
ATOM 3348 C C . LEU A 1 439 ? -11.858 -4.388 37.526 1.00 66.00 439 LEU A C 1
ATOM 3350 O O . LEU A 1 439 ? -12.430 -4.799 38.531 1.00 66.00 439 LEU A O 1
ATOM 3354 N N . SER A 1 440 ? -10.524 -4.317 37.445 1.00 52.50 440 SER A N 1
ATOM 3355 C CA . SER A 1 440 ? -9.645 -4.691 38.564 1.00 52.50 440 SER A CA 1
ATOM 3356 C C . SER A 1 440 ? -9.752 -3.743 39.762 1.00 52.50 440 SER A C 1
ATOM 3358 O O . SER A 1 440 ? -9.545 -4.162 40.897 1.00 52.50 440 SER A O 1
ATOM 3360 N N . GLU A 1 441 ? -10.124 -2.488 39.510 1.00 65.81 441 GLU A N 1
ATOM 3361 C CA . GLU A 1 441 ? -10.391 -1.461 40.522 1.00 65.81 441 GLU A CA 1
ATOM 3362 C C . GLU A 1 441 ? -11.847 -1.506 41.031 1.00 65.81 441 GLU A C 1
ATOM 3364 O O . GLU A 1 441 ? -12.217 -0.731 41.907 1.00 65.81 441 GLU A O 1
ATOM 3369 N N . GLY A 1 442 ? -12.665 -2.436 40.521 1.00 61.91 442 GLY A N 1
ATOM 3370 C CA . GLY A 1 442 ? -14.044 -2.663 40.959 1.00 61.91 442 GLY A CA 1
ATOM 3371 C C . GLY A 1 442 ? -15.098 -1.787 40.278 1.00 61.91 442 GLY A C 1
ATOM 3372 O O . GLY A 1 442 ? -16.266 -1.867 40.649 1.00 61.91 442 GLY A O 1
ATOM 3373 N N . PHE A 1 443 ? -14.729 -0.983 39.276 1.00 78.06 443 PHE A N 1
ATOM 3374 C CA . PHE A 1 443 ? -15.679 -0.126 38.567 1.00 78.06 443 PHE A CA 1
ATOM 3375 C C . PHE A 1 443 ? -16.630 -0.933 37.669 1.00 78.06 443 PHE A C 1
ATOM 3377 O O . PHE A 1 443 ? -16.240 -1.917 37.031 1.00 78.06 443 PHE A O 1
ATOM 3384 N N . ASN A 1 444 ? -17.873 -0.460 37.536 1.00 79.31 444 ASN A N 1
ATOM 3385 C CA . ASN A 1 444 ? -18.866 -1.056 36.641 1.00 79.31 444 ASN A CA 1
ATOM 3386 C C . ASN A 1 444 ? -18.663 -0.588 35.189 1.00 79.31 444 ASN A C 1
ATOM 3388 O O . ASN A 1 444 ? -19.334 0.326 34.690 1.00 79.31 444 ASN A O 1
ATOM 3392 N N . VAL A 1 445 ? -17.691 -1.207 34.521 1.00 83.81 445 VAL A N 1
ATOM 3393 C CA . VAL A 1 445 ? -17.235 -0.837 33.179 1.00 83.81 445 VAL A CA 1
ATOM 3394 C C . VAL A 1 445 ? -17.426 -1.976 32.179 1.00 83.81 445 VAL A C 1
ATOM 3396 O O . VAL A 1 445 ? -17.348 -3.158 32.509 1.00 83.81 445 VAL A O 1
ATOM 3399 N N . ALA A 1 446 ? -17.640 -1.616 30.921 1.00 81.12 446 ALA A N 1
ATOM 3400 C CA . ALA A 1 446 ? -17.886 -2.537 29.831 1.00 81.12 446 ALA A CA 1
ATOM 3401 C C . ALA A 1 446 ? -17.028 -2.183 28.617 1.00 81.12 446 ALA A C 1
ATOM 3403 O O . ALA A 1 446 ? -16.867 -1.018 28.254 1.00 81.12 446 ALA A O 1
ATOM 3404 N N . PHE A 1 447 ? -16.504 -3.207 27.951 1.00 79.19 447 PHE A N 1
ATOM 3405 C CA . PHE A 1 447 ? -15.826 -3.022 26.677 1.00 79.19 447 PHE A CA 1
ATOM 3406 C C . PHE A 1 447 ? -16.849 -2.906 25.549 1.00 79.19 447 PHE A C 1
ATOM 3408 O O . PHE A 1 447 ? -17.676 -3.798 25.378 1.00 79.19 447 PHE A O 1
ATOM 3415 N N . GLY A 1 448 ? -16.760 -1.855 24.741 1.00 76.56 448 GLY A N 1
ATOM 3416 C CA . GLY A 1 448 ? -17.569 -1.717 23.537 1.00 76.56 448 GLY A CA 1
ATOM 3417 C C . GLY A 1 448 ? -17.440 -0.345 22.894 1.00 76.56 448 GLY A C 1
ATOM 3418 O O . GLY A 1 448 ? -17.006 0.616 23.521 1.00 76.56 448 GLY A O 1
ATOM 3419 N N . ASP A 1 449 ? -17.808 -0.261 21.618 1.00 78.81 449 ASP A N 1
ATOM 3420 C CA . ASP A 1 449 ? -17.794 1.000 20.882 1.00 78.81 449 ASP A CA 1
ATOM 3421 C C . ASP A 1 449 ? -19.103 1.777 21.127 1.00 78.81 449 ASP A C 1
ATOM 3423 O O . ASP A 1 449 ? -20.163 1.345 20.655 1.00 78.81 449 ASP A O 1
ATOM 3427 N N . PRO A 1 450 ? -19.062 2.915 21.846 1.00 74.56 450 PRO A N 1
ATOM 3428 C CA . PRO A 1 450 ? -20.245 3.715 22.156 1.00 74.56 450 PRO A CA 1
ATOM 3429 C C . PRO A 1 450 ? -20.899 4.345 20.922 1.00 74.56 450 PRO A C 1
ATOM 3431 O O . PRO A 1 450 ? -22.012 4.837 21.034 1.00 74.56 450 PRO A O 1
ATOM 3434 N N . ILE A 1 451 ? -20.267 4.319 19.744 1.00 75.62 451 ILE A N 1
ATOM 3435 C CA . ILE A 1 451 ? -20.874 4.815 18.500 1.00 75.62 451 ILE A CA 1
ATOM 3436 C C . ILE A 1 451 ? -21.913 3.823 17.964 1.00 75.62 451 ILE A C 1
ATOM 3438 O O . ILE A 1 451 ? -22.831 4.208 17.245 1.00 75.62 451 ILE A O 1
ATOM 3442 N N . GLN A 1 452 ? -21.795 2.535 18.299 1.00 77.19 452 GLN A N 1
ATOM 3443 C CA . GLN A 1 452 ? -22.650 1.503 17.726 1.00 77.19 452 GLN A CA 1
ATOM 3444 C C . GLN A 1 452 ? -24.001 1.436 18.462 1.00 77.19 452 GLN A C 1
ATOM 3446 O O . GLN A 1 452 ? -24.044 1.003 19.619 1.00 77.19 452 GLN A O 1
ATOM 3451 N N . PRO A 1 453 ? -25.136 1.724 17.789 1.00 78.06 453 PRO A N 1
ATOM 3452 C CA . PRO A 1 453 ? -26.477 1.702 18.390 1.00 78.06 453 PRO A CA 1
ATOM 3453 C C . PRO A 1 453 ? -26.809 0.424 19.167 1.00 78.06 453 PRO A C 1
ATOM 3455 O O . PRO A 1 453 ? -27.423 0.449 20.236 1.00 78.06 453 PRO A O 1
ATOM 3458 N N . LYS A 1 454 ? -26.385 -0.727 18.632 1.00 74.38 454 LYS A N 1
ATOM 3459 C CA . LYS A 1 454 ? -26.622 -2.040 19.244 1.00 74.38 454 LYS A CA 1
ATOM 3460 C C . LYS A 1 454 ? -25.861 -2.213 20.559 1.00 74.38 454 LYS A C 1
ATOM 3462 O O . LYS A 1 454 ? -26.397 -2.836 21.477 1.00 74.38 454 LYS A O 1
ATOM 3467 N N . ILE A 1 455 ? -24.650 -1.660 20.658 1.00 76.12 455 ILE A N 1
ATOM 3468 C CA . ILE A 1 455 ? -23.832 -1.707 21.873 1.00 76.12 455 ILE A CA 1
ATOM 3469 C C . ILE A 1 455 ? -24.444 -0.790 22.932 1.00 76.12 455 ILE A C 1
ATOM 3471 O O . ILE A 1 455 ? -24.669 -1.254 24.044 1.00 76.12 455 ILE A O 1
ATOM 3475 N N . LEU A 1 456 ? -24.830 0.441 22.572 1.00 76.69 456 LEU A N 1
ATOM 3476 C CA . LEU A 1 456 ? -25.539 1.364 23.474 1.00 76.69 456 LEU A CA 1
ATOM 3477 C C . LEU A 1 456 ? -26.809 0.735 24.062 1.00 76.69 456 LEU A C 1
ATOM 3479 O O . LEU A 1 456 ? -27.016 0.737 25.275 1.00 76.69 456 LEU A O 1
ATOM 3483 N N . THR A 1 457 ? -27.630 0.124 23.205 1.00 77.00 457 THR A N 1
ATOM 3484 C CA . THR A 1 457 ? -28.855 -0.575 23.625 1.00 77.00 457 THR A CA 1
ATOM 3485 C C . THR A 1 457 ? -28.541 -1.721 24.594 1.00 77.00 457 THR A C 1
ATOM 3487 O O . THR A 1 457 ? -29.200 -1.884 25.618 1.00 77.00 457 THR A O 1
ATOM 3490 N N . SER A 1 458 ? -27.516 -2.520 24.284 1.00 68.38 458 SER A N 1
ATOM 3491 C CA . SER A 1 458 ? -27.149 -3.709 25.068 1.00 68.38 458 SER A CA 1
ATOM 3492 C C . SER A 1 458 ? -26.486 -3.366 26.399 1.00 68.38 458 SER A C 1
ATOM 3494 O O . SER A 1 458 ? -26.673 -4.091 27.370 1.00 68.38 458 SER A O 1
ATOM 3496 N N . ALA A 1 459 ? -25.765 -2.249 26.456 1.00 71.31 459 ALA A N 1
ATOM 3497 C CA . ALA A 1 459 ? -25.156 -1.721 27.668 1.00 71.31 459 ALA A CA 1
ATOM 3498 C C . ALA A 1 459 ? -26.162 -0.959 28.558 1.00 71.31 459 ALA A C 1
ATOM 3500 O O . ALA A 1 459 ? -25.790 -0.412 29.590 1.00 71.31 459 ALA A O 1
ATOM 3501 N N . GLY A 1 460 ? -27.447 -0.940 28.180 1.00 74.81 460 GLY A N 1
ATOM 3502 C CA . GLY A 1 460 ? -28.522 -0.391 29.001 1.00 74.81 460 GLY A CA 1
ATOM 3503 C C . GLY A 1 460 ? -28.716 1.119 28.881 1.00 74.81 460 GLY A C 1
ATOM 3504 O O . GLY A 1 460 ? -29.447 1.678 29.695 1.00 74.81 460 GLY A O 1
ATOM 3505 N N . ALA A 1 461 ? -28.143 1.777 27.864 1.00 80.69 461 ALA A N 1
ATOM 3506 C CA . ALA A 1 461 ? -28.282 3.224 27.679 1.00 80.69 461 ALA A CA 1
ATOM 3507 C C . ALA A 1 461 ? -29.754 3.673 27.568 1.00 80.69 461 ALA A C 1
ATOM 3509 O O . ALA A 1 461 ? -30.108 4.730 28.076 1.00 80.69 461 ALA A O 1
ATOM 3510 N N . GLU A 1 462 ? -30.638 2.845 26.989 1.00 78.38 462 GLU A N 1
ATOM 3511 C CA . GLU A 1 462 ? -32.084 3.133 26.884 1.00 78.38 462 GLU A CA 1
ATOM 3512 C C . GLU A 1 462 ? -32.814 3.162 28.243 1.00 78.38 462 GLU A C 1
ATOM 3514 O O . GLU A 1 462 ? -33.914 3.704 28.343 1.00 78.38 462 GLU A O 1
ATOM 3519 N N . LYS A 1 463 ? -32.239 2.543 29.282 1.00 76.75 463 LYS A N 1
ATOM 3520 C CA . LYS A 1 463 ? -32.828 2.450 30.629 1.00 76.75 463 LYS A CA 1
ATOM 3521 C C . LYS A 1 463 ? -32.185 3.416 31.625 1.00 76.75 463 LYS A C 1
ATOM 3523 O O . LYS A 1 463 ? -32.616 3.469 32.777 1.00 76.75 463 LYS A O 1
ATOM 3528 N N . ALA A 1 464 ? -31.151 4.142 31.208 1.00 83.69 464 ALA A N 1
ATOM 3529 C CA . ALA A 1 464 ? -30.445 5.079 32.064 1.00 83.69 464 ALA A CA 1
ATOM 3530 C C . ALA A 1 464 ? -31.308 6.316 32.351 1.00 83.69 464 ALA A C 1
ATOM 3532 O O . ALA A 1 464 ? -32.060 6.787 31.503 1.00 83.69 464 ALA A O 1
ATOM 3533 N N . SER A 1 465 ? -31.189 6.861 33.560 1.00 83.31 465 SER A N 1
ATOM 3534 C CA . SER A 1 465 ? -31.848 8.111 33.960 1.00 83.31 465 SER A CA 1
ATOM 3535 C C . SER A 1 465 ? -31.065 9.352 33.519 1.00 83.31 465 SER A C 1
ATOM 3537 O O . SER A 1 465 ? -31.634 10.435 33.445 1.00 83.31 465 SER A O 1
ATOM 3539 N N . ALA A 1 466 ? -29.776 9.193 33.212 1.00 87.75 466 ALA A N 1
ATOM 3540 C CA . ALA A 1 466 ? -28.917 10.225 32.643 1.00 87.75 466 ALA A CA 1
ATOM 3541 C C . ALA A 1 466 ? -27.848 9.588 31.747 1.00 87.75 466 ALA A C 1
ATOM 3543 O O . ALA A 1 466 ? -27.355 8.495 32.046 1.00 87.75 466 ALA A O 1
ATOM 3544 N N . ILE A 1 467 ? -27.474 10.285 30.672 1.00 89.81 467 ILE A N 1
ATOM 3545 C CA . ILE A 1 467 ? -26.411 9.855 29.758 1.00 89.81 467 ILE A CA 1
ATOM 3546 C C . ILE A 1 467 ? -25.294 10.883 29.775 1.00 89.81 467 ILE A C 1
ATOM 3548 O O . ILE A 1 467 ? -25.540 12.076 29.634 1.00 89.81 467 ILE A O 1
ATOM 3552 N N . VAL A 1 468 ? -24.062 10.413 29.911 1.00 91.25 468 VAL A N 1
ATOM 3553 C CA . VAL A 1 468 ? -22.861 11.239 29.890 1.00 91.25 468 VAL A CA 1
ATOM 3554 C C . VAL A 1 468 ? -21.982 10.812 28.727 1.00 91.25 468 VAL A C 1
ATOM 3556 O O . VAL A 1 468 ? -21.613 9.648 28.621 1.00 91.25 468 VAL A O 1
ATOM 3559 N N . ILE A 1 469 ? -21.637 11.752 27.853 1.00 90.88 469 ILE A N 1
ATOM 3560 C CA . ILE A 1 469 ? -20.713 11.559 26.739 1.00 90.88 469 ILE A CA 1
ATOM 3561 C C . ILE A 1 469 ? -19.379 12.188 27.137 1.00 90.88 469 ILE A C 1
ATOM 3563 O O . ILE A 1 469 ? -19.214 13.405 27.103 1.00 90.88 469 ILE A O 1
ATOM 3567 N N . ALA A 1 470 ? -18.437 11.336 27.534 1.00 89.31 470 ALA A N 1
ATOM 3568 C CA . ALA A 1 470 ? -17.080 11.683 27.949 1.00 89.31 470 ALA A CA 1
ATOM 3569 C C . ALA A 1 470 ? -16.042 11.314 26.866 1.00 89.31 470 ALA A C 1
ATOM 3571 O O . ALA A 1 470 ? -14.905 10.950 27.175 1.00 89.31 470 ALA A O 1
ATOM 3572 N N . ILE A 1 471 ? -16.449 11.362 25.592 1.00 84.44 471 ILE A N 1
ATOM 3573 C CA . ILE A 1 471 ? -15.607 11.060 24.427 1.00 84.44 471 ILE A CA 1
ATOM 3574 C C . ILE A 1 471 ? -15.190 12.367 23.772 1.00 84.44 471 ILE A C 1
ATOM 3576 O O . ILE A 1 471 ? -16.035 13.157 23.360 1.00 84.44 471 ILE A O 1
ATOM 3580 N N . ASP A 1 472 ? -13.888 12.536 23.588 1.00 76.12 472 ASP A N 1
ATOM 3581 C CA . ASP A 1 472 ? -13.312 13.721 22.960 1.00 76.12 472 ASP A CA 1
ATOM 3582 C C . ASP A 1 472 ? -13.334 13.606 21.421 1.00 76.12 472 ASP A C 1
ATOM 3584 O O . ASP A 1 472 ? -12.314 13.414 20.757 1.00 76.12 472 ASP A O 1
ATOM 3588 N N . SER A 1 473 ? -14.541 13.548 20.846 1.00 77.81 473 SER A N 1
ATOM 3589 C CA . SER A 1 473 ? -14.752 13.467 19.396 1.00 77.81 473 SER A CA 1
ATOM 3590 C C . SER A 1 473 ? -16.156 13.916 18.996 1.00 77.81 473 SER A C 1
ATOM 3592 O O . SER A 1 473 ? -17.143 13.230 19.265 1.00 77.81 473 SER A O 1
ATOM 3594 N N . MET A 1 474 ? -16.238 15.025 18.258 1.00 75.88 474 MET A N 1
ATOM 3595 C CA . MET A 1 474 ? -17.511 15.604 17.824 1.00 75.88 474 MET A CA 1
ATOM 3596 C C . MET A 1 474 ? -18.325 14.681 16.900 1.00 75.88 474 MET A C 1
ATOM 3598 O O . MET A 1 474 ? -19.546 14.592 17.034 1.00 75.88 474 MET A O 1
ATOM 3602 N N . SER A 1 475 ? -17.675 13.933 15.999 1.00 75.31 475 SER A N 1
ATOM 3603 C CA . SER A 1 475 ? -18.363 12.972 15.117 1.00 75.31 475 SER A CA 1
ATOM 3604 C C . SER A 1 475 ? -19.010 11.822 15.900 1.00 75.31 475 SER A C 1
ATOM 3606 O O . SER A 1 475 ? -20.150 11.438 15.622 1.00 75.31 475 SER A O 1
ATOM 3608 N N . CYS A 1 476 ? -18.319 11.316 16.927 1.00 77.62 476 CYS A N 1
ATOM 3609 C CA . CYS A 1 476 ? -18.835 10.279 17.819 1.00 77.62 476 CYS A CA 1
ATOM 3610 C C . CYS A 1 476 ? -20.000 10.817 18.656 1.00 77.62 476 CYS A C 1
ATOM 3612 O O . CYS A 1 476 ? -21.065 10.202 18.702 1.00 77.62 476 CYS A O 1
ATOM 3614 N N . THR A 1 477 ? -19.821 11.994 19.261 1.00 82.19 477 THR A N 1
ATOM 3615 C CA . THR A 1 477 ? -20.844 12.674 20.063 1.00 82.19 477 THR A CA 1
ATOM 3616 C C . THR A 1 477 ? -22.114 12.912 19.257 1.00 82.19 477 THR A C 1
ATOM 3618 O O . THR A 1 477 ? -23.197 12.547 19.709 1.00 82.19 477 THR A O 1
ATOM 3621 N N . LYS A 1 478 ? -21.997 13.440 18.032 1.00 80.44 478 LYS A N 1
ATOM 3622 C CA . LYS A 1 478 ? -23.142 13.660 17.142 1.00 80.44 478 LYS A CA 1
ATOM 3623 C C . LYS A 1 478 ? -23.880 12.357 16.830 1.00 80.44 478 LYS A C 1
ATOM 3625 O O . LYS A 1 478 ? -25.096 12.313 16.962 1.00 80.44 478 LYS A O 1
ATOM 3630 N N . SER A 1 479 ? -23.152 11.288 16.508 1.00 81.31 479 SER A N 1
ATOM 3631 C CA . SER A 1 479 ? -23.744 9.974 16.211 1.00 81.31 479 SER A CA 1
ATOM 3632 C C . SER A 1 479 ? -24.544 9.412 17.393 1.00 81.31 479 SER A C 1
ATOM 3634 O O . SER A 1 479 ? -25.650 8.902 17.213 1.00 81.31 479 SER A O 1
ATOM 3636 N N . ILE A 1 480 ? -24.013 9.542 18.615 1.00 82.50 480 ILE A N 1
ATOM 3637 C CA . ILE A 1 480 ? -24.685 9.101 19.847 1.00 82.50 480 ILE A CA 1
ATOM 3638 C C . ILE A 1 480 ? -25.926 9.956 20.116 1.00 82.50 480 ILE A C 1
ATOM 3640 O O . ILE A 1 480 ? -26.996 9.423 20.402 1.00 82.50 480 ILE A O 1
ATOM 3644 N N . VAL A 1 481 ? -25.806 11.279 19.997 1.00 83.00 481 VAL A N 1
ATOM 3645 C CA . VAL A 1 481 ? -26.910 12.223 20.213 1.00 83.00 481 VAL A CA 1
ATOM 3646 C C . VAL A 1 481 ? -28.036 12.017 19.198 1.00 83.00 481 VAL A C 1
ATOM 3648 O O . VAL A 1 481 ? -29.204 11.991 19.584 1.00 83.00 481 VAL A O 1
ATOM 3651 N N . ASP A 1 482 ? -27.711 11.836 17.918 1.00 81.81 482 ASP A N 1
ATOM 3652 C CA . ASP A 1 482 ? -28.695 11.591 16.861 1.00 81.81 482 ASP A CA 1
ATOM 3653 C C . ASP A 1 482 ? -29.427 10.261 17.085 1.00 81.81 482 ASP A C 1
ATOM 3655 O O . ASP A 1 482 ? -30.650 10.194 16.939 1.00 81.81 482 ASP A O 1
ATOM 3659 N N . TRP A 1 483 ? -28.711 9.219 17.524 1.00 81.75 483 TRP A N 1
ATOM 3660 C CA . TRP A 1 483 ? -29.329 7.955 17.922 1.00 81.75 483 TRP A CA 1
ATOM 3661 C C . TRP A 1 483 ? -30.270 8.119 19.125 1.00 81.75 483 TRP A C 1
ATOM 3663 O O . TRP A 1 483 ? -31.384 7.589 19.113 1.00 81.75 483 TRP A O 1
ATOM 3673 N N . LEU A 1 484 ? -29.863 8.886 20.142 1.00 80.25 484 LEU A N 1
ATOM 3674 C CA . LEU A 1 484 ? -30.683 9.137 21.331 1.00 80.25 484 LEU A CA 1
ATOM 3675 C C . LEU A 1 484 ? -31.961 9.901 21.001 1.00 80.25 484 LEU A C 1
ATOM 3677 O O . LEU A 1 484 ? -33.034 9.498 21.447 1.00 80.25 484 LEU A O 1
ATOM 3681 N N . LYS A 1 485 ? -31.873 10.932 20.155 1.00 77.25 485 LYS A N 1
ATOM 3682 C CA . LYS A 1 485 ? -33.040 11.695 19.689 1.00 77.25 485 LYS A CA 1
ATOM 3683 C C . LYS A 1 485 ? -34.086 10.823 19.003 1.00 77.25 485 LYS A C 1
ATOM 3685 O O . LYS A 1 485 ? -35.275 11.054 19.177 1.00 77.25 485 LYS A O 1
ATOM 3690 N N . GLN A 1 486 ? -33.663 9.813 18.244 1.00 75.44 486 GLN A N 1
ATOM 3691 C CA . GLN A 1 486 ? -34.589 8.891 17.576 1.00 75.44 486 GLN A CA 1
ATOM 3692 C C . GLN A 1 486 ? -35.316 7.953 18.549 1.00 75.44 486 GLN A C 1
ATOM 3694 O O . GLN A 1 486 ? -36.330 7.360 18.181 1.00 75.44 486 GLN A O 1
ATOM 3699 N N . LYS A 1 487 ? -34.790 7.769 19.764 1.00 71.00 487 LYS A N 1
ATOM 3700 C CA . LYS A 1 487 ? -35.259 6.756 20.715 1.00 71.00 487 LYS A CA 1
ATOM 3701 C C . LYS A 1 487 ? -35.985 7.338 21.919 1.00 71.00 487 LYS A C 1
ATOM 3703 O O . LYS A 1 487 ? -37.008 6.776 22.303 1.00 71.00 487 LYS A O 1
ATOM 3708 N N . GLN A 1 488 ? -35.477 8.416 22.516 1.00 65.00 488 GLN A N 1
ATOM 3709 C CA . GLN A 1 488 ? -36.082 9.077 23.674 1.00 65.00 488 GLN A CA 1
ATOM 3710 C C . GLN A 1 488 ? -35.721 10.571 23.728 1.00 65.00 488 GLN A C 1
ATOM 3712 O O . GLN A 1 488 ? -34.554 10.930 23.850 1.00 65.00 488 GLN A O 1
ATOM 3717 N N . GLU A 1 489 ? -36.726 11.450 23.734 1.00 63.00 489 GLU A N 1
ATOM 3718 C CA . GLU A 1 489 ? -36.525 12.911 23.799 1.00 63.00 489 GLU A CA 1
ATOM 3719 C C . GLU A 1 489 ? -36.323 13.468 25.224 1.00 63.00 489 GLU A C 1
ATOM 3721 O O . GLU A 1 489 ? -36.012 14.647 25.386 1.00 63.00 489 GLU A O 1
ATOM 3726 N N . HIS A 1 490 ? -36.493 12.658 26.277 1.00 68.56 490 HIS A N 1
ATOM 3727 C CA . HIS A 1 490 ? -36.606 13.167 27.654 1.00 68.56 490 HIS A CA 1
ATOM 3728 C C . HIS A 1 490 ? -35.431 12.846 28.594 1.00 68.56 490 HIS A C 1
ATOM 3730 O O . HIS A 1 490 ? -35.421 13.359 29.716 1.00 68.56 490 HIS A O 1
ATOM 3736 N N . ILE A 1 491 ? -34.439 12.050 28.173 1.00 77.62 491 ILE A N 1
ATOM 3737 C CA . ILE A 1 491 ? -33.258 11.767 29.008 1.00 77.62 491 ILE A CA 1
ATOM 3738 C C . ILE A 1 491 ? -32.299 12.975 28.962 1.00 77.62 491 ILE A C 1
ATOM 3740 O O . ILE A 1 491 ? -31.962 13.438 27.871 1.00 77.62 491 ILE A O 1
ATOM 3744 N N . PRO A 1 492 ? -31.823 13.495 30.109 1.00 84.31 492 PRO A N 1
ATOM 3745 C CA . PRO A 1 492 ? -30.782 14.519 30.141 1.00 84.31 492 PRO A CA 1
ATOM 3746 C C . PRO A 1 492 ? -29.442 13.965 29.639 1.00 84.31 492 PRO A C 1
ATOM 3748 O O . PRO A 1 492 ? -29.003 12.888 30.057 1.00 84.31 492 PRO A O 1
ATOM 3751 N N . ILE A 1 493 ? -28.785 14.726 28.760 1.00 87.00 493 ILE A N 1
ATOM 3752 C CA . ILE A 1 493 ? -27.507 14.355 28.145 1.00 87.00 493 ILE A CA 1
ATOM 3753 C C . ILE A 1 493 ? -26.438 15.338 28.627 1.00 87.00 493 ILE A C 1
ATOM 3755 O O . ILE A 1 493 ? -26.569 16.544 28.460 1.00 87.00 493 ILE A O 1
ATOM 3759 N N . PHE A 1 494 ? -25.358 14.841 29.209 1.00 88.38 494 PHE A N 1
ATOM 3760 C CA . PHE A 1 494 ? -24.217 15.645 29.639 1.00 88.38 494 PHE A CA 1
ATOM 3761 C C . PHE A 1 494 ? -23.072 15.395 28.666 1.00 88.38 494 PHE A C 1
ATOM 3763 O O . PHE A 1 494 ? -22.728 14.243 28.417 1.00 88.38 494 PHE A O 1
ATOM 3770 N N . ILE A 1 495 ? -22.503 16.446 28.083 1.00 87.25 495 ILE A N 1
ATOM 3771 C CA . ILE A 1 495 ? -21.468 16.319 27.053 1.00 87.25 495 ILE A CA 1
ATOM 3772 C C . ILE A 1 495 ? -20.222 17.057 27.519 1.00 87.25 495 ILE A C 1
ATOM 3774 O O . ILE A 1 495 ? -20.278 18.238 27.856 1.00 87.25 495 ILE A O 1
ATOM 3778 N N . HIS A 1 496 ? -19.096 16.359 27.504 1.00 85.38 496 HIS A N 1
ATOM 3779 C CA . HIS A 1 496 ? -17.787 16.970 27.661 1.00 85.38 496 HIS A CA 1
ATOM 3780 C C . HIS A 1 496 ? -17.173 17.237 26.286 1.00 85.38 496 HIS A C 1
ATOM 3782 O O . HIS A 1 496 ? -17.179 16.360 25.423 1.00 85.38 496 HIS A O 1
ATOM 3788 N N . THR A 1 497 ? -16.650 18.444 26.086 1.00 79.19 497 THR A N 1
ATOM 3789 C CA . THR A 1 497 ? -15.879 18.826 24.900 1.00 79.19 497 THR A CA 1
ATOM 3790 C C . THR A 1 497 ? -14.693 19.681 25.327 1.00 79.19 497 THR A C 1
ATOM 3792 O O . THR A 1 497 ? -14.828 20.519 26.209 1.00 79.19 497 THR A O 1
ATOM 3795 N N . CYS A 1 498 ? -13.525 19.501 24.715 1.00 71.12 498 CYS A N 1
ATOM 3796 C CA . CYS A 1 498 ? -12.385 20.392 24.945 1.00 71.12 498 CYS A CA 1
ATOM 3797 C C . CYS A 1 498 ? -12.321 21.557 23.940 1.00 71.12 498 CYS A C 1
ATOM 3799 O O . CYS A 1 498 ? -11.511 22.467 24.113 1.00 71.12 498 CYS A O 1
ATOM 3801 N N . ASN A 1 499 ? -13.164 21.541 22.897 1.00 71.56 499 ASN A N 1
ATOM 3802 C CA . ASN A 1 499 ? -13.129 22.514 21.812 1.00 71.56 499 ASN A CA 1
ATOM 3803 C C . ASN A 1 499 ? -14.279 23.537 21.931 1.00 71.56 499 ASN A C 1
ATOM 3805 O O . ASN A 1 499 ? -15.453 23.161 21.828 1.00 71.56 499 ASN A O 1
ATOM 3809 N N . PRO A 1 500 ? -13.975 24.840 22.089 1.00 69.44 500 PRO A N 1
ATOM 3810 C CA . PRO A 1 500 ? -14.981 25.898 22.120 1.00 69.44 500 PRO A CA 1
ATOM 3811 C C . PRO A 1 500 ? -15.834 25.988 20.846 1.00 69.44 500 PRO A C 1
ATOM 3813 O O . PRO A 1 500 ? -16.998 26.369 20.931 1.00 69.44 500 PRO A O 1
ATOM 3816 N N . GLU A 1 501 ? -15.299 25.624 19.676 1.00 71.06 501 GLU A N 1
ATOM 3817 C CA . GLU A 1 501 ? -16.043 25.674 18.405 1.00 71.06 501 GLU A CA 1
ATOM 3818 C C . GLU A 1 501 ? -17.182 24.641 18.359 1.00 71.06 501 GLU A C 1
ATOM 3820 O O . GLU A 1 501 ? -18.262 24.898 17.818 1.00 71.06 501 GLU A O 1
ATOM 3825 N N . ASP A 1 502 ? -16.990 23.487 19.005 1.00 71.50 502 ASP A N 1
ATOM 3826 C CA . ASP A 1 502 ? -18.006 22.435 19.084 1.00 71.50 502 ASP A CA 1
ATOM 3827 C C . ASP A 1 502 ? -19.207 22.861 19.939 1.00 71.50 502 ASP A C 1
ATOM 3829 O O . ASP A 1 502 ? -20.322 22.373 19.740 1.00 71.50 502 ASP A O 1
ATOM 3833 N N . LEU A 1 503 ? -19.025 23.826 20.845 1.00 70.00 503 LEU A N 1
ATOM 3834 C CA . LEU A 1 503 ? -20.078 24.332 21.721 1.00 70.00 503 LEU A CA 1
ATOM 3835 C C . LEU A 1 503 ? -21.212 25.014 20.945 1.00 70.00 503 LEU A C 1
ATOM 3837 O O . LEU A 1 503 ? -22.379 24.844 21.300 1.00 70.00 503 LEU A O 1
ATOM 3841 N N . GLU A 1 504 ? -20.911 25.757 19.876 1.00 70.75 504 GLU A N 1
ATOM 3842 C CA . GLU A 1 504 ? -21.954 26.367 19.039 1.00 70.75 504 GLU A CA 1
ATOM 3843 C C . GLU A 1 504 ? -22.758 25.313 18.274 1.00 70.75 504 GLU A C 1
ATOM 3845 O O . GLU A 1 504 ? -23.989 25.392 18.195 1.00 70.75 504 GLU A O 1
ATOM 3850 N N . ASN A 1 505 ? -22.073 24.291 17.759 1.00 71.50 505 ASN A N 1
ATOM 3851 C CA . ASN A 1 505 ? -22.695 23.181 17.046 1.00 71.50 505 ASN A CA 1
ATOM 3852 C C . ASN A 1 505 ? -23.582 22.339 17.973 1.00 71.50 505 ASN A C 1
ATOM 3854 O O . ASN A 1 505 ? -24.688 21.959 17.586 1.00 71.50 505 ASN A O 1
ATOM 3858 N N . LEU A 1 506 ? -23.138 22.101 19.209 1.00 71.25 506 LEU A N 1
ATOM 3859 C CA . LEU A 1 506 ? -23.894 21.373 20.227 1.00 71.25 506 LEU A CA 1
ATOM 3860 C C . LEU A 1 506 ? -25.074 22.188 20.778 1.00 71.25 506 LEU A C 1
ATOM 3862 O O . LEU A 1 506 ? -26.133 21.620 21.016 1.00 71.25 506 LEU A O 1
ATOM 3866 N N . LYS A 1 507 ? -24.967 23.518 20.909 1.00 70.06 507 LYS A N 1
ATOM 3867 C CA . LYS A 1 507 ? -26.093 24.379 21.333 1.00 70.06 507 LYS A CA 1
ATOM 3868 C C . LYS A 1 507 ? -27.280 24.357 20.368 1.00 70.06 507 LYS A C 1
ATOM 3870 O O . LYS A 1 507 ? -28.418 24.528 20.796 1.00 70.06 507 LYS A O 1
ATOM 3875 N N . ARG A 1 508 ? -27.042 24.133 19.071 1.00 66.31 508 ARG A N 1
ATOM 3876 C CA . ARG A 1 508 ? -28.115 23.984 18.064 1.00 66.31 508 ARG A CA 1
ATOM 3877 C C . ARG A 1 508 ? -28.919 22.691 18.251 1.00 66.31 508 ARG A C 1
ATOM 3879 O O . ARG A 1 508 ? -30.011 22.545 17.705 1.00 66.31 508 ARG A O 1
ATOM 3886 N N . ILE A 1 509 ? -28.400 21.748 19.033 1.00 65.75 509 ILE A N 1
ATOM 3887 C CA . ILE A 1 509 ? -29.048 20.489 19.375 1.00 65.75 509 ILE A CA 1
ATOM 3888 C C . ILE A 1 509 ? -29.927 20.748 20.615 1.00 65.75 509 ILE A C 1
ATOM 3890 O O . ILE A 1 509 ? -29.461 20.680 21.740 1.00 65.75 509 ILE A O 1
ATOM 3894 N N . ASN A 1 510 ? -31.209 21.060 20.392 1.00 54.56 510 ASN A N 1
ATOM 3895 C CA . ASN A 1 510 ? -32.223 21.531 21.361 1.00 54.56 510 ASN A CA 1
ATOM 3896 C C . ASN A 1 510 ? -32.617 20.558 22.515 1.00 54.56 510 ASN A C 1
ATOM 3898 O O . ASN A 1 510 ? -33.780 20.506 22.906 1.00 54.56 510 ASN A O 1
ATOM 3902 N N . ALA A 1 511 ? -31.701 19.734 23.030 1.00 54.88 511 ALA A N 1
ATOM 3903 C CA . ALA A 1 511 ? -31.957 18.833 24.159 1.00 54.88 511 ALA A CA 1
ATOM 3904 C C . ALA A 1 511 ? -31.546 19.481 25.500 1.00 54.88 511 ALA A C 1
ATOM 3906 O O . ALA A 1 511 ? -30.861 20.504 25.523 1.00 54.88 511 ALA A O 1
ATOM 3907 N N . LYS A 1 512 ? -31.942 18.881 26.636 1.00 60.56 512 LYS A N 1
ATOM 3908 C CA . LYS A 1 512 ? -31.417 19.202 27.983 1.00 60.56 512 LYS A CA 1
ATOM 3909 C C . LYS A 1 512 ? -29.932 18.811 28.056 1.00 60.56 512 LYS A C 1
ATOM 3911 O O . LYS A 1 512 ? -29.587 17.789 28.647 1.00 60.56 512 LYS A O 1
ATOM 3916 N N . ILE A 1 513 ? -29.086 19.590 27.387 1.00 65.94 513 ILE A N 1
ATOM 3917 C CA . ILE A 1 513 ? -27.651 19.356 27.268 1.00 65.94 513 ILE A CA 1
ATOM 3918 C C . ILE A 1 513 ? -26.921 20.272 28.235 1.00 65.94 513 ILE A C 1
ATOM 3920 O O . ILE A 1 513 ? -27.031 21.494 28.137 1.00 65.94 513 ILE A O 1
ATOM 3924 N N . VAL A 1 514 ? -26.152 19.688 29.151 1.00 67.94 514 VAL A N 1
ATOM 3925 C CA . VAL A 1 514 ? -25.149 20.442 29.911 1.00 67.94 514 VAL A CA 1
ATOM 3926 C C . VAL A 1 514 ? -23.792 20.190 29.272 1.00 67.94 514 VAL A C 1
ATOM 3928 O O . VAL A 1 514 ? -23.396 19.036 29.110 1.00 67.94 514 VAL A O 1
ATOM 3931 N N . ILE A 1 515 ? -23.119 21.270 28.872 1.00 68.31 515 ILE A N 1
ATOM 3932 C CA . ILE A 1 515 ? -21.841 21.226 28.159 1.00 68.31 515 ILE A CA 1
ATOM 3933 C C . ILE A 1 515 ? -20.737 21.684 29.105 1.00 68.31 515 ILE A C 1
ATOM 3935 O O . ILE A 1 515 ? -20.821 22.778 29.664 1.00 68.31 515 ILE A O 1
ATOM 3939 N N . ASP A 1 516 ? -19.710 20.853 29.250 1.00 70.25 516 ASP A N 1
ATOM 3940 C CA . ASP A 1 516 ? -18.466 21.204 29.927 1.00 70.25 516 ASP A CA 1
ATOM 3941 C C . ASP A 1 516 ? -17.369 21.468 28.889 1.00 70.25 516 ASP A C 1
ATOM 3943 O O . ASP A 1 516 ? -17.123 20.605 28.047 1.00 70.25 516 ASP A O 1
ATOM 3947 N N . VAL A 1 517 ? -16.747 22.650 28.956 1.00 64.81 517 VAL A N 1
ATOM 3948 C CA . VAL A 1 517 ? -15.611 23.069 28.104 1.00 64.81 517 VAL A CA 1
ATOM 3949 C C . VAL A 1 517 ? -14.277 22.941 28.850 1.00 64.81 517 VAL A C 1
ATOM 3951 O O . VAL A 1 517 ? -13.205 23.113 28.276 1.00 64.81 517 VAL A O 1
ATOM 3954 N N . ASP A 1 518 ? -14.314 22.669 30.155 1.00 69.25 518 ASP A N 1
ATOM 3955 C CA . ASP A 1 518 ? -13.111 22.531 30.957 1.00 69.25 518 ASP A CA 1
ATOM 3956 C C . ASP A 1 518 ? -12.454 21.179 30.688 1.00 69.25 518 ASP A C 1
ATOM 3958 O O . ASP A 1 518 ? -13.058 20.129 30.898 1.00 69.25 518 ASP A O 1
ATOM 3962 N N . THR A 1 519 ? -11.175 21.202 30.304 1.00 64.06 519 THR A N 1
ATOM 3963 C CA . THR A 1 519 ? -10.343 20.005 30.128 1.00 64.06 519 THR A CA 1
ATOM 3964 C C . THR A 1 519 ? -10.390 19.061 31.334 1.00 64.06 519 THR A C 1
ATOM 3966 O O . THR A 1 519 ? -10.260 17.849 31.162 1.00 64.06 519 THR A O 1
ATOM 3969 N N . SER A 1 520 ? -10.587 19.582 32.548 1.00 73.06 520 SER A N 1
ATOM 3970 C CA . SER A 1 520 ? -10.580 18.794 33.781 1.00 73.06 520 SER A CA 1
ATOM 3971 C C . SER A 1 520 ? -11.781 17.842 33.924 1.00 73.06 520 SER A C 1
ATOM 3973 O O . SER A 1 520 ? -11.653 16.798 34.563 1.00 73.06 520 SER A O 1
ATOM 3975 N N . GLY A 1 521 ? -12.932 18.164 33.318 1.00 75.75 521 GLY A N 1
ATOM 3976 C CA . GLY A 1 521 ? -14.182 17.408 33.471 1.00 75.75 521 GLY A CA 1
ATOM 3977 C C . GLY A 1 521 ? -14.923 17.633 34.800 1.00 75.75 521 GLY A C 1
ATOM 3978 O O . GLY A 1 521 ? -15.903 16.939 35.092 1.00 75.75 521 GLY A O 1
ATOM 3979 N N . TYR A 1 522 ? -14.474 18.570 35.644 1.00 83.12 522 TYR A N 1
ATOM 3980 C CA . TYR A 1 522 ? -15.085 18.821 36.955 1.00 83.12 522 TYR A CA 1
ATOM 3981 C C . TYR A 1 522 ? -16.465 19.474 36.867 1.00 83.12 522 TYR A C 1
ATOM 3983 O O . TYR A 1 522 ? -17.346 19.157 37.674 1.00 83.12 522 TYR A O 1
ATOM 3991 N N . ALA A 1 523 ? -16.680 20.368 35.900 1.00 80.81 523 ALA A N 1
ATOM 3992 C CA . ALA A 1 523 ? -17.982 21.004 35.737 1.00 80.81 523 ALA A CA 1
ATOM 3993 C C . ALA A 1 523 ? -19.026 19.995 35.235 1.00 80.81 523 ALA A C 1
ATOM 3995 O O . ALA A 1 523 ? -20.165 20.021 35.707 1.00 80.81 523 ALA A O 1
ATOM 3996 N N . LEU A 1 524 ? -18.621 19.039 34.388 1.00 85.62 524 LEU A N 1
ATOM 3997 C CA . LEU A 1 524 ? -19.447 17.893 34.004 1.00 85.62 524 LEU A CA 1
ATOM 3998 C C . LEU A 1 524 ? -19.872 17.080 35.232 1.00 85.62 524 LEU A C 1
ATOM 4000 O O . LEU A 1 524 ? -21.058 16.806 35.407 1.00 85.62 524 LEU A O 1
ATOM 4004 N N . CYS A 1 525 ? -18.923 16.731 36.108 1.00 86.12 525 CYS A N 1
ATOM 4005 C CA . CYS A 1 525 ? -19.215 15.971 37.325 1.00 86.12 525 CYS A CA 1
ATOM 4006 C C . CYS A 1 525 ? -20.204 16.715 38.230 1.00 86.12 525 CYS A C 1
ATOM 4008 O O . CYS A 1 525 ? -21.203 16.142 38.657 1.00 86.12 525 CYS A O 1
ATOM 4010 N N . SER A 1 526 ? -19.975 18.012 38.457 1.00 85.88 526 SER A N 1
ATOM 4011 C CA . SER A 1 526 ? -20.883 18.866 39.231 1.00 85.88 526 SER A CA 1
ATOM 4012 C C . SER A 1 526 ? -22.301 18.863 38.654 1.00 85.88 526 SER A C 1
ATOM 4014 O O . SER A 1 526 ? -23.272 18.662 39.382 1.00 85.88 526 SER A O 1
ATOM 4016 N N . ALA A 1 527 ? -22.432 19.018 37.334 1.00 86.31 527 ALA A N 1
ATOM 4017 C CA . ALA A 1 527 ? -23.723 19.026 36.660 1.00 86.31 527 ALA A CA 1
ATOM 4018 C C . ALA A 1 527 ? -24.483 17.698 36.809 1.00 86.31 527 ALA A C 1
ATOM 4020 O O . ALA A 1 527 ? -25.688 17.709 37.074 1.00 86.31 527 ALA A O 1
ATOM 4021 N N . VAL A 1 528 ? -23.783 16.566 36.678 1.00 88.19 528 VAL A N 1
ATOM 4022 C CA . VAL A 1 528 ? -24.374 15.232 36.852 1.00 88.19 528 VAL A CA 1
ATOM 4023 C C . VAL A 1 528 ? -24.835 15.035 38.298 1.00 88.19 528 VAL A C 1
ATOM 4025 O O . VAL A 1 528 ? -25.971 14.627 38.521 1.00 88.19 528 VAL A O 1
ATOM 4028 N N . LEU A 1 529 ? -24.020 15.383 39.297 1.00 87.75 529 LEU A N 1
ATOM 4029 C CA . LEU A 1 529 ? -24.390 15.228 40.711 1.00 87.75 529 LEU A CA 1
ATOM 4030 C C . LEU A 1 529 ? -25.570 16.114 41.125 1.00 87.75 529 LEU A C 1
ATOM 4032 O O . LEU A 1 529 ? -26.475 15.645 41.819 1.00 87.75 529 LEU A O 1
ATOM 4036 N N . LYS A 1 530 ? -25.612 17.369 40.652 1.00 86.88 530 LYS A N 1
ATOM 4037 C CA . LYS A 1 530 ? -26.761 18.262 40.880 1.00 86.88 530 LYS A CA 1
ATOM 4038 C C . LYS A 1 530 ? -28.051 17.662 40.328 1.00 86.88 530 LYS A C 1
ATOM 4040 O O . LYS A 1 530 ? -29.097 17.783 40.959 1.00 86.88 530 LYS A O 1
ATOM 4045 N N . HIS A 1 531 ? -27.984 16.978 39.184 1.00 87.50 531 HIS A N 1
ATOM 4046 C CA . HIS A 1 531 ? -29.145 16.302 38.607 1.00 87.50 531 HIS A CA 1
ATOM 4047 C C . HIS A 1 531 ? -29.694 15.177 39.503 1.00 87.50 531 HIS A C 1
ATOM 4049 O O . HIS A 1 531 ? -30.904 14.961 39.538 1.00 87.50 531 HIS A O 1
ATOM 4055 N N . PHE A 1 532 ? -28.831 14.507 40.272 1.00 86.50 532 PHE A N 1
ATOM 4056 C CA . PHE A 1 532 ? -29.217 13.466 41.231 1.00 86.50 532 PHE A CA 1
ATOM 4057 C C . PHE A 1 532 ? -29.478 13.991 42.658 1.00 86.50 532 PHE A C 1
ATOM 4059 O O . PHE A 1 532 ? -29.604 13.189 43.579 1.00 86.50 532 PHE A O 1
ATOM 4066 N N . ASN A 1 533 ? -29.645 15.309 42.840 1.00 85.56 533 ASN A N 1
ATOM 4067 C CA . ASN A 1 533 ? -29.935 15.977 44.121 1.00 85.56 533 ASN A CA 1
ATOM 4068 C C . ASN A 1 533 ? -28.860 15.802 45.212 1.00 85.56 533 ASN A C 1
ATOM 4070 O O . ASN A 1 533 ? -29.176 15.843 46.402 1.00 85.56 533 ASN A O 1
ATOM 4074 N N . VAL A 1 534 ? -27.592 15.640 44.829 1.00 87.50 534 VAL A N 1
ATOM 4075 C CA . VAL A 1 534 ? -26.470 15.697 45.780 1.00 87.50 534 VAL A CA 1
ATOM 4076 C C . VAL A 1 534 ? -26.297 17.142 46.267 1.00 87.50 534 VAL A C 1
ATOM 4078 O O . VAL A 1 534 ? -26.415 18.085 45.479 1.00 87.50 534 VAL A O 1
ATOM 4081 N N . SER A 1 535 ? -26.052 17.344 47.566 1.00 87.19 535 SER A N 1
ATOM 4082 C CA . SER A 1 535 ? -25.971 18.694 48.145 1.00 87.19 535 SER A CA 1
ATOM 4083 C C . SER A 1 535 ? -24.739 19.462 47.651 1.00 87.19 535 SER A C 1
ATOM 4085 O O . SER A 1 535 ? -23.677 18.877 47.442 1.00 87.19 535 SER A O 1
ATOM 4087 N N . GLU A 1 536 ? -24.836 20.790 47.506 1.00 84.38 536 GLU A N 1
ATOM 4088 C CA . GLU A 1 536 ? -23.703 21.593 47.007 1.00 84.38 536 GLU A CA 1
ATOM 4089 C C . GLU A 1 536 ? -22.446 21.463 47.882 1.00 84.38 536 GLU A C 1
ATOM 4091 O O . GLU A 1 536 ? -21.338 21.433 47.352 1.00 84.38 536 GLU A O 1
ATOM 4096 N N . ALA A 1 537 ? -22.613 21.287 49.196 1.00 81.00 537 ALA A N 1
ATOM 4097 C CA . ALA A 1 537 ? -21.504 21.060 50.120 1.00 81.00 537 ALA A CA 1
ATOM 4098 C C . ALA A 1 537 ? -20.765 19.733 49.851 1.00 81.00 537 ALA A C 1
ATOM 4100 O O . ALA A 1 537 ? -19.537 19.688 49.926 1.00 81.00 537 ALA A O 1
ATOM 4101 N N . GLN A 1 538 ? -21.489 18.660 49.505 1.00 81.69 538 GLN A N 1
ATOM 4102 C CA . GLN A 1 538 ? -20.892 17.367 49.141 1.00 81.69 538 GLN A CA 1
ATOM 4103 C C . GLN A 1 538 ? -20.179 17.439 47.789 1.00 81.69 538 GLN A C 1
ATOM 4105 O O . GLN A 1 538 ? -19.049 16.969 47.661 1.00 81.69 538 GLN A O 1
ATOM 4110 N N . ILE A 1 539 ? -20.802 18.095 46.804 1.00 84.31 539 ILE A N 1
ATOM 4111 C CA . ILE A 1 539 ? -20.204 18.305 45.481 1.00 84.31 539 ILE A CA 1
ATOM 4112 C C . ILE A 1 539 ? -18.880 19.062 45.620 1.00 84.31 539 ILE A C 1
ATOM 4114 O O . ILE A 1 539 ? -17.868 18.657 45.050 1.00 84.31 539 ILE A O 1
ATOM 4118 N N . GLU A 1 540 ? -18.860 20.140 46.406 1.00 83.56 540 GLU A N 1
ATOM 4119 C CA . GLU A 1 540 ? -17.646 20.923 46.620 1.00 83.56 540 GLU A CA 1
ATOM 4120 C C . GLU A 1 540 ? -16.556 20.114 47.340 1.00 83.56 540 GLU A C 1
ATOM 4122 O O . GLU A 1 540 ? -15.386 20.192 46.963 1.00 83.56 540 GLU A O 1
ATOM 4127 N N . ALA A 1 541 ? -16.926 19.284 48.320 1.00 83.31 541 ALA A N 1
ATOM 4128 C CA . ALA A 1 541 ? -15.988 18.398 49.005 1.00 83.31 541 ALA A CA 1
ATOM 4129 C C . ALA A 1 541 ? -15.347 17.372 48.050 1.00 83.31 541 ALA A C 1
ATOM 4131 O O . ALA A 1 541 ? -14.127 17.206 48.064 1.00 83.31 541 ALA A O 1
ATOM 4132 N N . HIS A 1 542 ? -16.134 16.730 47.181 1.00 81.88 542 HIS A N 1
ATOM 4133 C CA . HIS A 1 542 ? -15.621 15.788 46.178 1.00 81.88 542 HIS A CA 1
ATOM 4134 C C . HIS A 1 542 ? -14.706 16.462 45.156 1.00 81.88 542 HIS A C 1
ATOM 4136 O O . HIS A 1 542 ? -13.626 15.952 44.860 1.00 81.88 542 HIS A O 1
ATOM 4142 N N . LEU A 1 543 ? -15.088 17.637 44.654 1.00 82.25 543 LEU A N 1
ATOM 4143 C CA . LEU A 1 543 ? -14.257 18.376 43.704 1.00 82.25 543 LEU A CA 1
ATOM 4144 C C . LEU A 1 543 ? -12.936 18.845 44.328 1.00 82.25 543 LEU A C 1
ATOM 4146 O O . LEU A 1 543 ? -11.921 18.869 43.637 1.00 82.25 543 LEU A O 1
ATOM 4150 N N . ARG A 1 544 ? -12.922 19.203 45.619 1.00 82.56 544 ARG A N 1
ATOM 4151 C CA . ARG A 1 544 ? -11.683 19.547 46.337 1.00 82.56 544 ARG A CA 1
ATOM 4152 C C . ARG A 1 544 ? -10.754 18.343 46.485 1.00 82.56 544 ARG A C 1
ATOM 4154 O O . ARG A 1 544 ? -9.560 18.494 46.251 1.00 82.56 544 ARG A O 1
ATOM 4161 N N . LEU A 1 545 ? -11.289 17.166 46.819 1.00 80.19 545 LEU A N 1
ATOM 4162 C CA . LEU A 1 545 ? -10.499 15.933 46.921 1.00 80.19 545 LEU A CA 1
ATOM 4163 C C . LEU A 1 545 ? -9.873 15.547 45.578 1.00 80.19 545 LEU A C 1
ATOM 4165 O O . LEU A 1 545 ? -8.673 15.308 45.514 1.00 80.19 545 LEU A O 1
ATOM 4169 N N . LEU A 1 546 ? -10.652 15.580 44.496 1.00 78.69 546 LEU A N 1
ATOM 4170 C CA . LEU A 1 546 ? -10.149 15.270 43.155 1.00 78.69 546 LEU A CA 1
ATOM 4171 C C . LEU A 1 546 ? -9.057 16.242 42.690 1.00 78.69 546 LEU A C 1
ATOM 4173 O O . LEU A 1 546 ? -8.082 15.828 42.068 1.00 78.69 546 LEU A O 1
ATOM 4177 N N . LYS A 1 547 ? -9.202 17.536 43.008 1.00 78.94 547 LYS A N 1
ATOM 4178 C CA . LYS A 1 547 ? -8.174 18.544 42.718 1.00 78.94 547 LYS A CA 1
ATOM 4179 C C . LYS A 1 547 ? -6.887 18.283 43.501 1.00 78.94 547 LYS A C 1
ATOM 4181 O O . LYS A 1 547 ? -5.819 18.336 42.905 1.00 78.94 547 LYS A O 1
ATOM 4186 N N . ALA A 1 548 ? -6.997 17.941 44.785 1.00 75.75 548 ALA A N 1
ATOM 4187 C CA . ALA A 1 548 ? -5.844 17.620 45.623 1.00 75.75 548 ALA A CA 1
ATOM 4188 C C . ALA A 1 548 ? -5.113 16.343 45.159 1.00 75.75 548 ALA A C 1
ATOM 4190 O O . ALA A 1 548 ? -3.886 16.314 45.143 1.00 75.75 548 ALA A O 1
ATOM 4191 N N . GLU A 1 549 ? -5.844 15.305 44.733 1.00 72.12 549 GLU A N 1
ATOM 4192 C CA . GLU A 1 549 ? -5.252 14.093 44.141 1.00 72.12 549 GLU A CA 1
ATOM 4193 C C . GLU A 1 549 ? -4.496 14.410 42.841 1.00 72.12 549 GLU A C 1
ATOM 4195 O O . GLU A 1 549 ? -3.370 13.955 42.648 1.00 72.12 549 GLU A O 1
ATOM 4200 N N . ALA A 1 550 ? -5.083 15.236 41.969 1.00 68.00 550 ALA A N 1
ATOM 4201 C CA . ALA A 1 550 ? -4.461 15.627 40.706 1.00 68.00 550 ALA A CA 1
ATOM 4202 C C . ALA A 1 550 ? -3.191 16.477 40.899 1.00 68.00 550 ALA A C 1
ATOM 4204 O O . ALA A 1 550 ? -2.228 16.315 40.150 1.00 68.00 550 ALA A O 1
ATOM 4205 N N . GLU A 1 551 ? -3.178 17.366 41.896 1.00 68.44 551 GLU A N 1
ATOM 4206 C CA . GLU A 1 551 ? -1.994 18.149 42.276 1.00 68.44 551 GLU A CA 1
ATOM 4207 C C . GLU A 1 551 ? -0.883 17.245 42.831 1.00 68.44 551 GLU A C 1
ATOM 4209 O O . GLU A 1 551 ? 0.277 17.386 42.440 1.00 68.44 551 GLU A O 1
ATOM 4214 N N . HIS A 1 552 ? -1.232 16.249 43.652 1.00 63.62 552 HIS A N 1
ATOM 4215 C CA . HIS A 1 552 ? -0.261 15.313 44.220 1.00 63.62 552 HIS A CA 1
ATOM 4216 C C . HIS A 1 552 ? 0.385 14.401 43.157 1.00 63.62 552 HIS A C 1
ATOM 4218 O O . HIS A 1 552 ? 1.602 14.186 43.190 1.00 63.62 552 HIS A O 1
ATOM 4224 N N . ASP A 1 553 ? -0.394 13.899 42.193 1.00 58.62 553 ASP A N 1
ATOM 4225 C CA . ASP A 1 553 ? 0.121 13.113 41.062 1.00 58.62 553 ASP A CA 1
ATOM 4226 C C . ASP A 1 553 ? 1.035 13.954 40.153 1.00 58.62 553 ASP A C 1
ATOM 4228 O O . ASP A 1 553 ? 2.036 13.455 39.629 1.00 58.62 553 ASP A O 1
ATOM 4232 N N . PHE A 1 554 ? 0.730 15.246 39.988 1.00 55.59 554 PHE A N 1
ATOM 4233 C CA . PHE A 1 554 ? 1.549 16.172 39.207 1.00 55.59 554 PHE A CA 1
ATOM 4234 C C . PHE A 1 554 ? 2.896 16.463 39.885 1.00 55.59 554 PHE A C 1
ATOM 4236 O O . PHE A 1 554 ? 3.938 16.373 39.232 1.00 55.59 554 PHE A O 1
ATOM 4243 N N . GLU A 1 555 ? 2.905 16.725 41.197 1.00 53.03 555 GLU A N 1
ATOM 4244 C CA . GLU A 1 555 ? 4.137 16.907 41.981 1.00 53.03 555 GLU A CA 1
ATOM 4245 C C . GLU A 1 555 ? 5.007 15.640 42.001 1.00 53.03 555 GLU A C 1
ATOM 4247 O O . GLU A 1 555 ? 6.231 15.716 41.861 1.00 53.03 555 GLU A O 1
ATOM 4252 N N . TYR A 1 556 ? 4.388 14.459 42.105 1.00 46.53 556 TYR A N 1
ATOM 4253 C CA . TYR A 1 556 ? 5.091 13.176 42.052 1.00 46.53 556 TYR A CA 1
ATOM 4254 C C . TYR A 1 556 ? 5.777 12.942 40.696 1.00 46.53 556 TYR A C 1
ATOM 4256 O O . TYR A 1 556 ? 6.917 12.472 40.636 1.00 46.53 556 TYR A O 1
ATOM 4264 N N . LEU A 1 557 ? 5.112 13.295 39.592 1.00 39.44 557 LEU A N 1
ATOM 4265 C CA . LEU A 1 557 ? 5.682 13.197 38.246 1.00 39.44 557 LEU A CA 1
ATOM 4266 C C . LEU A 1 557 ? 6.790 14.233 38.008 1.00 39.44 557 LEU A C 1
ATOM 4268 O O . LEU A 1 557 ? 7.801 13.893 37.394 1.00 39.44 557 LEU A O 1
ATOM 4272 N N . GLN A 1 558 ? 6.657 15.451 38.542 1.00 47.88 558 GLN A N 1
ATOM 4273 C CA . GLN A 1 558 ? 7.713 16.470 38.496 1.00 47.88 558 GLN A CA 1
ATOM 4274 C C . GLN A 1 558 ? 8.955 16.063 39.301 1.00 47.88 558 GLN A C 1
ATOM 4276 O O . GLN A 1 558 ? 10.066 16.280 38.837 1.00 47.88 558 GLN A O 1
ATOM 4281 N N . GLN A 1 559 ? 8.807 15.421 40.464 1.00 50.72 559 GLN A N 1
ATOM 4282 C CA . GLN A 1 559 ? 9.958 14.915 41.229 1.00 50.72 559 GLN A CA 1
ATOM 4283 C C . GLN A 1 559 ? 10.639 13.703 40.580 1.00 50.72 559 GLN A C 1
ATOM 4285 O O . GLN A 1 559 ? 11.816 13.449 40.830 1.00 50.72 559 GLN A O 1
ATOM 4290 N N . ARG A 1 560 ? 9.908 12.924 39.774 1.00 37.66 560 ARG A N 1
ATOM 4291 C CA . ARG A 1 560 ? 10.420 11.696 39.149 1.00 37.66 560 ARG A CA 1
ATOM 4292 C C . ARG A 1 560 ? 11.021 11.913 37.757 1.00 37.66 560 ARG A C 1
ATOM 4294 O O . ARG A 1 560 ? 11.820 11.083 37.326 1.00 37.66 560 ARG A O 1
ATOM 4301 N N . PHE A 1 561 ? 10.635 12.984 37.065 1.00 44.41 561 PHE A N 1
ATOM 4302 C CA . PHE A 1 561 ? 11.051 13.277 35.687 1.00 44.41 561 PHE A CA 1
ATOM 4303 C C . PHE A 1 561 ? 11.557 14.714 35.460 1.00 44.41 561 PHE A C 1
ATOM 4305 O O . PHE A 1 561 ? 11.823 15.069 34.311 1.00 44.41 561 PHE A O 1
ATOM 4312 N N . GLY A 1 562 ? 11.652 15.532 36.512 1.00 39.38 562 GLY A N 1
ATOM 4313 C CA . GLY A 1 562 ? 12.191 16.897 36.477 1.00 39.38 562 GLY A CA 1
ATOM 4314 C C . GLY A 1 562 ? 13.704 16.968 36.608 1.00 39.38 562 GLY A C 1
ATOM 4315 O O . GLY A 1 562 ? 14.280 16.111 37.319 1.00 39.38 562 GLY A O 1
#

Foldseek 3Di:
DVVVVVCQQVVLLVVLLVVLQVVCVVVLAFSLLSLLVSLLCCACQHVNPDDDDPVLVVLLLVLLLLVLLLLLLPDDPVVCVVCVCLLCQQQVQQLVQQLVVQLVVCVVVVADNLLSNLRSLQLSAFAPRRLVSLCVVVVNCVPPLNVSLVSNNNSSSVVLLVSLVSLVLVLPPPDDPVVSVVVVVVVVVVLLVVLQCCLVPPVQVVLVVQVVVVDLVSNLVVLVCQSQVQLVVCVVVVHHSNNSSNSSSNSNSPYPCSVVSCVSSVVVNVVSNSSSSSVLSNLANVVLCVVCVVVLVVLLVVLLVSQLVSQLVSCVVSPHANLSSNLSSLSRSAGYPSSLVSLVSSVVSVSDPSSVSNSSSSSRSVRSVCSVVSNVVSVVVSVVSVVVLLVVLLVQAADAQEEEEDPPQLVVLLQVLCVVVVHGYEYEDQDPVSQVVCVVVVTRYGYDHLLDLSNCVSNHVLVHQAYEYPDADLVSVVSNLVSCVVRDQARAYEYEYCDPVVVVVVVVSPGNYHYDNDPNNLVSSVVVCVVVVDDPVSSVVSSVVSVVVVVVVVVVCVVVPD

pLDDT: mean 81.83, std 12.23, range [37.66, 97.81]

Nearest PDB structures (foldseek):
  8by2-assembly1_B  TM=6.536E-01  e=7.588E-27  Escherichia coli
  5bz2-assembly1_A-2  TM=8.166E-01  e=2.866E-13  Thermus thermophilus
  2fy8-assembly1_B  TM=7.375E-01  e=1.570E-03  Methanothermobacter thermautotrophicus
  8djb-assembly1_A  TM=4.696E-01  e=2.294E-04  Methanothermobacter thermautotrophicus
  8fz7-assembly1_A  TM=4.675E-01  e=3.315E-04  Methanothermobacter thermautotrophicus

Solvent-accessible surface area (backbone atoms only — not comparable to full-atom values): 28485 Å² total; per-residue (Å²): 112,68,74,63,59,69,43,47,63,56,52,50,53,53,52,38,30,50,52,20,27,54,54,21,55,75,70,75,47,55,51,64,59,11,10,24,51,26,14,38,48,38,8,62,72,63,64,50,75,45,76,94,43,74,67,54,54,52,44,23,52,50,8,46,20,40,48,32,18,50,53,18,42,69,52,45,77,68,67,52,61,80,41,38,70,53,30,59,46,52,18,50,42,28,40,52,50,27,17,52,52,41,25,53,50,32,42,74,72,68,43,52,74,69,31,12,51,51,53,7,53,28,63,43,26,47,35,56,70,60,42,53,49,54,24,52,79,67,71,30,51,84,35,76,56,30,47,52,48,52,36,27,40,53,44,42,61,57,45,50,55,56,50,51,51,45,50,60,55,68,57,53,86,84,65,62,68,71,65,44,52,57,52,48,50,53,49,51,52,51,51,52,53,49,35,51,49,44,17,64,71,48,46,41,58,52,52,54,57,48,54,71,70,73,41,66,69,61,47,48,51,49,49,54,49,48,37,52,48,34,9,49,52,27,37,77,71,76,42,57,40,39,58,19,8,21,48,41,14,42,20,39,30,80,34,94,55,35,66,60,51,50,63,62,45,44,66,60,32,58,52,28,38,35,47,21,32,20,45,58,18,37,72,44,54,52,67,58,50,65,74,39,40,68,58,33,54,50,49,36,49,48,45,35,52,46,34,23,50,36,32,24,48,44,30,43,76,72,68,42,51,73,32,57,14,48,50,46,10,54,61,54,16,36,36,18,66,65,25,50,53,49,43,52,52,29,37,77,59,67,54,36,57,69,66,63,39,45,48,52,44,51,23,33,55,52,27,61,69,48,41,64,58,54,46,62,54,38,58,61,54,33,53,53,46,45,50,57,54,31,56,63,44,41,78,76,39,73,74,28,45,32,27,28,35,21,54,45,75,47,25,45,54,41,51,56,52,30,57,75,71,70,46,48,45,26,30,27,22,73,50,64,70,54,36,53,51,36,48,75,74,67,46,60,56,38,78,39,54,61,65,40,69,68,42,34,55,39,54,32,48,84,71,26,68,31,40,34,38,40,45,92,41,69,71,49,51,49,50,39,51,56,55,39,58,77,74,53,84,79,58,41,39,36,38,45,39,74,53,77,74,55,49,62,65,51,64,71,51,87,58,67,62,52,79,23,64,56,83,78,36,59,64,46,42,49,56,54,41,52,74,72,70,53,52,70,71,57,52,52,52,53,54,50,50,55,51,52,52,53,51,51,56,49,54,53,49,46,73,74,73,103

Secondary structure (DSSP, 8-state):
-HHHHHHHHHHHHHHHHHHHHHHHHHTT--HHHHHHHHHHHHSTTTT------HHHHHHHHHHHHHHHHHHHHH--HHHHHHTHHHIIIIIHHHHHHHHHHHHHHHHHTT--HHHHHHHHHHHH---HHHHHHHHHHTT-TTSHHHHHHHHHHHHHHHHHHHHHHHHHHHH-TTS-HHHHHHHHHHHHHHHHHHHHHHIIIIIHHHHHHHHTT--HHHHHHHHHHHHHHHHHHHHHTTS-HHHHHHHHHHHHHTSTTHHHHHHHHHHHHHHHHHHHHHHHHHT--HHHHHHTHHHHHHHHHHHHHHHHHHHHHHHHHTT--HHHHHHHHHHT-S--HHHHHHHHHHHHTTSS-HHHHHHHHHHHHHHHHHHHHHHHHHHHHHHHHHHHHHHHHHHHHTT-SEEEE--SHHHHHHHHHHHHTT--EEEEES-HHHHHHHHHTT--EEES-TT-HHHHHHTTGGG-SEEEE--S-HHHHHHHHHHHHHH-SSS-EEEE-S-HHHHHHHHTS-SSEEEE--TT-HHHHHHHHHHTT--HHHHHHHHHHHHHHHHHHHHHHHHHH-

InterPro domains:
  IPR003148 Regulator of K+ conductance, N-terminal lobe [PF02254] (402-515)
  IPR003148 Regulator of K+ conductance, N-terminal lobe [PS51201] (399-521)
  IPR006153 Cation/H+ exchanger, transmembrane domain [PF00999] (18-375)
  IPR036291 NAD(P)-binding domain superfamily [SSF51735] (399-529)
  IPR038770 Sodium/solute symporter superfamily [G3DSA:1.20.1530.20] (3-385)